Protein AF-0000000079542415 (afdb_homodimer)

Radius of gyration: 28.47 Å; Cα contacts (8 Å, |Δi|>4): 1345; chains: 2; bounding box: 69×84×65 Å

pLDDT: mean 94.45, std 8.14, range [45.94, 98.88]

Foldseek 3Di:
DVVVVVVVVVVVVVVVVVVVVVVCVPVVVCVVCVCVVLVLLLVCLVQQQQVQQVVVPHWAALVSSCVVRVHDSVVSVVSVVVCCVVVQWPWDADPNGTTTHHDPNVVLSYLDDLQHQVLLSCLCSDPLLVQLVVCLVQQPDPPRFASSCVRPVDAQVVVCLVPVVSLLSVLSNVLNVLSVCLVQVCVVCVVLPPPWQEEEEAQCFLCNNQLVVCVVPVNYQYEYEEAPSRLVPRDDDPSYHYDHDDLLVATAATQEYEYAPPLLQDALVSLLSSLLRRVVRHDQPSYKYKYKAAAAPPVPDDDDPVLNVVQVVVQVSSRSRHGHGGHYHPVSVVVSLVSSPFDDWDWADTNHSIIIIITHD/DVVVVVVVVVVVVVVVVVVVVVVCVPVVVCVVCVCVVLVLLLVCLVQQQQVQQVVVPHWDALVSSCVVRVHDSVVSVVSVVVCCVVVQWPWDADPNGTTTHHDPNVVLSYPDDLQHQVLLSCLCSDPLLVQLVVCLVQQPDPPRFASSCVRPVDAQVVVCLVPVVSLLSVLSNVLNVLSVCLVQVCVVCVVLPPPWQEEEEAQCFLCNNQLVVCVVPVNYQYEYEEAPSRLVPRDDDPSYHYDHDDLLVATAATQEYEYAPPLLQDALVSLLSSLLRRVVRHDQPSYKYKYKAAAAPPVPDDDDPVLNVVQVVVQVSSRSRHGHGGHYHPVSVVVSLVSSPFDDWDWADTNHSIIIIITHD

Sequence (722 aa):
MGEIEREGVLSREREVEEEEEAEASVEIWKYIFGFVEMAVVKCAIELGIAEAIEKHGRAMTVSEISSALGCDPALLKRIMRFLAHRKIFKAVTVGGSNGYSQTPLSRRLMREGPQSMAAFLLLESSPVMLAPWHSLSARVLANGHPSFQNTHGEDVWRYAAANLGHSNLINEAMACDAKLVMPVIIESCNEEFRGLQSVVDVGGGNGTAMRILHQALPSIRAINFDLPHVISQAPHSDGLEHVAGDMFQSVPKADAAFLMWVLHDWSDEECIEILKKCREAISKENGWVMIVEAVIGEEGEGKQKVLEDVGLMLDMVMMAHTNFGKERTLKEWEYVIKMAGFSSFTVKHIHAVQSVILAFYMGEIEREGVLSREREVEEEEEAEASVEIWKYIFGFVEMAVVKCAIELGIAEAIEKHGRAMTVSEISSALGCDPALLKRIMRFLAHRKIFKAVTVGGSNGYSQTPLSRRLMREGPQSMAAFLLLESSPVMLAPWHSLSARVLANGHPSFQNTHGEDVWRYAAANLGHSNLINEAMACDAKLVMPVIIESCNEEFRGLQSVVDVGGGNGTAMRILHQALPSIRAINFDLPHVISQAPHSDGLEHVAGDMFQSVPKADAAFLMWVLHDWSDEECIEILKKCREAISKENGWVMIVEAVIGEEGEGKQKVLEDVGLMLDMVMMAHTNFGKERTLKEWEYVIKMAGFSSFTVKHIHAVQSVILAFY

InterPro domains:
  IPR001077 O-methyltransferase, C-terminal domain [PF00891] (133-343)
  IPR012967 Caffeic acid 3-O-methyltransferase-like, dimerisation domain [PF08100] (29-111)
  IPR016461 O-methyltransferase-like [PIRSF005739] (17-361)
  IPR016461 O-methyltransferase-like [PS51683] (29-361)
  IPR016461 O-methyltransferase-like [PTHR11746] (38-343)
  IPR029063 S-adenosyl-L-methionine-dependent methyltransferase superfamily [G3DSA:3.40.50.150] (111-360)
  IPR029063 S-adenosyl-L-methionine-dependent methyltransferase superfamily [SSF53335] (114-358)
  IPR036388 Winged helix-like DNA-binding domain superfamily [G3DSA:1.10.10.10] (10-109)
  IPR036390 Winged helix DNA-binding domain superfamily [SSF46785] (18-113)

Secondary structure (DSSP, 8-state):
-HHHHHHHHHHHHHHHHHHHHHHHHHHHHHHHTTTHHHHHHHHHHHHTHHHHHHHH-S-EEHHHHHHHHTB-HHHHHHHHHHHHHTTSSEEEEETTEEEEE--HHHHTTSSSSTT--HHHHHHHTSHHHHGGGGGHHHHHBTT---HHHHHHSS-HHHHHHH-HHHHHHHHHHHHHHHHHHHHHHHHHTHHHHTT--EEEEET-TTSHHHHHHHHH-TTSEEEEEE-HHHHTTSPP-TTEEEEE--TTT----BSEEEEES-GGGS-HHHHHHHHHHHHHHB-TTT-EEEEEE-EE--SSSSS-HHHHHHHHHHHHHHHHHSSS---EEHHHHHHHHHHTT-SEEEEEE-SSS-EEEEEE-/-HHHHHHHHHHHHHHHHHHHHHHHHHHHHHHHTTTHHHHHHHHHHHHTHHHHHHHH-S-EEHHHHHHHHTB-HHHHHHHHHHHHHTTSSEEEEETTEEEEE--HHHHTTSSSSTT--HHHHHHHTSHHHHGGGGGHHHHHBTT---HHHHHHSS-HHHHHHH-HHHHHHHHHHHHHHHHHHHHHHHHHTHHHHTT--EEEEET-TTSHHHHHHHHH-TTSEEEEEE-HHHHTTSPP-TTEEEEE--TTT----BSEEEEES-GGGS-HHHHHHHHHHHHHHB-TTT-EEEEEE-EE--SSSSS-HHHHHHHHHHHHHHHHHSSS---EEHHHHHHHHHHTT-SEEEEEE-SSS-EEEEEE-

Structure (mmCIF, N/CA/C/O backbone):
data_AF-0000000079542415-model_v1
#
loop_
_entity.id
_entity.type
_entity.pdbx_description
1 polymer 'Flavonol 3-O-methyltransferase'
#
loop_
_atom_site.group_PDB
_atom_site.id
_atom_site.type_symbol
_atom_site.label_atom_id
_atom_site.label_alt_id
_atom_site.label_comp_id
_atom_site.label_asym_id
_atom_site.label_entity_id
_atom_site.label_seq_id
_atom_site.pdbx_PDB_ins_code
_atom_site.Cartn_x
_atom_site.Cartn_y
_atom_site.Cartn_z
_atom_site.occupancy
_atom_site.B_iso_or_equiv
_atom_site.auth_seq_id
_atom_site.auth_comp_id
_atom_site.auth_asym_id
_atom_site.auth_atom_id
_atom_site.pdbx_PDB_model_num
ATOM 1 N N . MET A 1 1 ? -39.875 -0.363 -34.312 1 53.94 1 MET A N 1
ATOM 2 C CA . MET A 1 1 ? -39.062 0.77 -33.844 1 53.94 1 MET A CA 1
ATOM 3 C C . MET A 1 1 ? -38.688 0.611 -32.375 1 53.94 1 MET A C 1
ATOM 5 O O . MET A 1 1 ? -37.562 0.815 -31.984 1 53.94 1 MET A O 1
ATOM 9 N N . GLY A 1 2 ? -39.469 0.011 -31.5 1 66.38 2 GLY A N 1
ATOM 10 C CA . GLY A 1 2 ? -39.344 -0.21 -30.078 1 66.38 2 GLY A CA 1
ATOM 11 C C . GLY A 1 2 ? -38.375 -1.338 -29.734 1 66.38 2 GLY A C 1
ATOM 12 O O . GLY A 1 2 ? -37.594 -1.222 -28.797 1 66.38 2 GLY A O 1
ATOM 13 N N . GLU A 1 3 ? -38.375 -2.377 -30.516 1 70.31 3 GLU A N 1
ATOM 14 C CA . GLU A 1 3 ? -37.562 -3.559 -30.25 1 70.31 3 GLU A CA 1
ATOM 15 C C . GLU A 1 3 ? -36.094 -3.299 -30.578 1 70.31 3 GLU A C 1
ATOM 17 O O . GLU A 1 3 ? -35.188 -3.764 -29.859 1 70.31 3 GLU A O 1
ATOM 22 N N . ILE A 1 4 ? -35.875 -2.65 -31.656 1 67.81 4 ILE A N 1
ATOM 23 C CA . ILE A 1 4 ? -34.5 -2.352 -32.094 1 67.81 4 ILE A CA 1
ATOM 24 C C . ILE A 1 4 ? -33.812 -1.437 -31.094 1 67.81 4 ILE A C 1
ATOM 26 O O . ILE A 1 4 ? -32.656 -1.619 -30.781 1 67.81 4 ILE A O 1
ATOM 30 N N . GLU A 1 5 ? -34.531 -0.422 -30.531 1 66.75 5 GLU A N 1
ATOM 31 C CA . GLU A 1 5 ? -33.969 0.473 -29.516 1 66.75 5 GLU A CA 1
ATOM 32 C C . GLU A 1 5 ? -33.656 -0.281 -28.234 1 66.75 5 GLU A C 1
ATOM 34 O O . GLU A 1 5 ? -32.656 -0.021 -27.578 1 66.75 5 GLU A O 1
ATOM 39 N N . ARG A 1 6 ? -34.531 -1.251 -27.984 1 72.19 6 ARG A N 1
ATOM 40 C CA . ARG A 1 6 ? -34.344 -2.074 -26.797 1 72.19 6 ARG A CA 1
ATOM 41 C C . ARG A 1 6 ? -33.125 -2.977 -26.953 1 72.19 6 ARG A C 1
ATOM 43 O O . ARG A 1 6 ? -32.375 -3.166 -26 1 72.19 6 ARG A O 1
ATOM 50 N N . GLU A 1 7 ? -32.906 -3.572 -28.047 1 71.94 7 GLU A N 1
ATOM 51 C CA . GLU A 1 7 ? -31.75 -4.41 -28.328 1 71.94 7 GLU A CA 1
ATOM 52 C C . GLU A 1 7 ? -30.469 -3.598 -28.297 1 71.94 7 GLU A C 1
ATOM 54 O O . GLU A 1 7 ? -29.438 -4.078 -27.812 1 71.94 7 GLU A O 1
ATOM 59 N N . GLY A 1 8 ? -30.422 -2.457 -28.719 1 70.75 8 GLY A N 1
ATOM 60 C CA . GLY A 1 8 ? -29.281 -1.559 -28.672 1 70.75 8 GLY A CA 1
ATOM 61 C C . GLY A 1 8 ? -28.875 -1.182 -27.25 1 70.75 8 GLY A C 1
ATOM 62 O O . GLY A 1 8 ? -27.688 -1.154 -26.922 1 70.75 8 GLY A O 1
ATOM 63 N N . VAL A 1 9 ? -29.906 -0.913 -26.453 1 71.25 9 VAL A N 1
ATOM 64 C CA . VAL A 1 9 ? -29.672 -0.538 -25.062 1 71.25 9 VAL A CA 1
ATOM 65 C C . VAL A 1 9 ? -29.094 -1.728 -24.312 1 71.25 9 VAL A C 1
ATOM 67 O O . VAL A 1 9 ? -28.141 -1.576 -23.547 1 71.25 9 VAL A O 1
ATOM 70 N N . LEU A 1 10 ? -29.594 -2.912 -24.469 1 77.19 10 LEU A N 1
ATOM 71 C CA . LEU A 1 10 ? -29.125 -4.121 -23.812 1 77.19 10 LEU A CA 1
ATOM 72 C C . LEU A 1 10 ? -27.703 -4.461 -24.25 1 77.19 10 LEU A C 1
ATOM 74 O O . LEU A 1 10 ? -26.875 -4.898 -23.453 1 77.19 10 LEU A O 1
ATOM 78 N N . SER A 1 11 ? -27.516 -4.246 -25.453 1 79.69 11 SER A N 1
ATOM 79 C CA . SER A 1 11 ? -26.172 -4.512 -25.984 1 79.69 11 SER A CA 1
ATOM 80 C C . SER A 1 11 ? -25.156 -3.545 -25.406 1 79.69 11 SER A C 1
ATOM 82 O O . SER A 1 11 ? -24.047 -3.949 -25.047 1 79.69 11 SER A O 1
ATOM 84 N N . ARG A 1 12 ? -25.5 -2.32 -25.266 1 78.19 12 ARG A N 1
ATOM 85 C CA . ARG A 1 12 ? -24.594 -1.329 -24.688 1 78.19 12 ARG A CA 1
ATOM 86 C C . ARG A 1 12 ? -24.344 -1.601 -23.203 1 78.19 12 ARG A C 1
ATOM 88 O O . ARG A 1 12 ? -23.219 -1.431 -22.719 1 78.19 12 ARG A O 1
ATOM 95 N N . GLU A 1 13 ? -25.344 -1.966 -22.516 1 79.75 13 GLU A N 1
ATOM 96 C CA . GLU A 1 13 ? -25.219 -2.297 -21.109 1 79.75 13 GLU A CA 1
ATOM 97 C C . GLU A 1 13 ? -24.281 -3.49 -20.906 1 79.75 13 GLU A C 1
ATOM 99 O O . GLU A 1 13 ? -23.484 -3.504 -19.969 1 79.75 13 GLU A O 1
ATOM 104 N N . ARG A 1 14 ? -24.375 -4.402 -21.766 1 81.44 14 ARG A N 1
ATOM 105 C CA . ARG A 1 14 ? -23.516 -5.586 -21.688 1 81.44 14 ARG A CA 1
ATOM 106 C C . ARG A 1 14 ? -22.062 -5.23 -21.969 1 81.44 14 ARG A C 1
ATOM 108 O O . ARG A 1 14 ? -21.156 -5.762 -21.328 1 81.44 14 ARG A O 1
ATOM 115 N N . GLU A 1 15 ? -21.953 -4.434 -22.812 1 85.12 15 GLU A N 1
ATOM 116 C CA . GLU A 1 15 ? -20.609 -3.992 -23.141 1 85.12 15 GLU A CA 1
ATOM 117 C C . GLU A 1 15 ? -19.969 -3.238 -21.984 1 85.12 15 GLU A C 1
ATOM 119 O O . GLU A 1 15 ? -18.781 -3.432 -21.688 1 85.12 15 GLU A O 1
ATOM 124 N N . VAL A 1 16 ? -20.734 -2.395 -21.406 1 85 16 VAL A N 1
ATOM 125 C CA . VAL A 1 16 ? -20.234 -1.627 -20.266 1 85 16 VAL A CA 1
ATOM 126 C C . VAL A 1 16 ? -19.891 -2.57 -19.125 1 85 16 VAL A C 1
ATOM 128 O O . VAL A 1 16 ? -18.844 -2.414 -18.469 1 85 16 VAL A O 1
ATOM 131 N N . GLU A 1 17 ? -20.703 -3.529 -18.984 1 83.94 17 GLU A N 1
ATOM 132 C CA . GLU A 1 17 ? -20.453 -4.504 -17.922 1 83.94 17 GLU A CA 1
ATOM 133 C C . GLU A 1 17 ? -19.188 -5.297 -18.188 1 83.94 17 GLU A C 1
ATOM 135 O O . GLU A 1 17 ? -18.422 -5.574 -17.266 1 83.94 17 GLU A O 1
ATOM 140 N N . GLU A 1 18 ? -19.062 -5.656 -19.375 1 87.31 18 GLU A N 1
ATOM 141 C CA . GLU A 1 18 ? -17.859 -6.414 -19.75 1 87.31 18 GLU A CA 1
ATOM 142 C C . GLU A 1 18 ? -16.594 -5.578 -19.562 1 87.31 18 GLU A C 1
ATOM 144 O O . GLU A 1 18 ? -15.57 -6.094 -19.125 1 87.31 18 GLU A O 1
ATOM 149 N N . GLU A 1 19 ? -16.75 -4.395 -19.875 1 89.31 19 GLU A N 1
ATOM 150 C CA . GLU A 1 19 ? -15.609 -3.492 -19.688 1 89.31 19 GLU A CA 1
ATOM 151 C C . GLU A 1 19 ? -15.281 -3.301 -18.219 1 89.31 19 GLU A C 1
ATOM 153 O O . GLU A 1 19 ? -14.109 -3.287 -17.828 1 89.31 19 GLU A O 1
ATOM 158 N N . GLU A 1 20 ? -16.25 -3.178 -17.422 1 90.44 20 GLU A N 1
ATOM 159 C CA . GLU A 1 20 ? -16.047 -3.01 -15.977 1 90.44 20 GLU A CA 1
ATOM 160 C C . GLU A 1 20 ? -15.438 -4.262 -15.359 1 90.44 20 GLU A C 1
ATOM 162 O O . GLU A 1 20 ? -14.609 -4.164 -14.453 1 90.44 20 GLU A O 1
ATOM 167 N N . GLU A 1 21 ? -15.906 -5.312 -15.906 1 91.88 21 GLU A N 1
ATOM 168 C CA . GLU A 1 21 ? -15.352 -6.578 -15.43 1 91.88 21 GLU A CA 1
ATOM 169 C C . GLU A 1 21 ? -13.875 -6.699 -15.797 1 91.88 21 GLU A C 1
ATOM 171 O O . GLU A 1 21 ? -13.062 -7.141 -14.977 1 91.88 21 GLU A O 1
ATOM 176 N N . ALA A 1 22 ? -13.578 -6.363 -16.969 1 89.5 22 ALA A N 1
ATOM 177 C CA . ALA A 1 22 ? -12.195 -6.406 -17.438 1 89.5 22 ALA A CA 1
ATOM 178 C C . ALA A 1 22 ? -11.312 -5.465 -16.625 1 89.5 22 ALA A C 1
ATOM 180 O O . ALA A 1 22 ? -10.195 -5.82 -16.234 1 89.5 22 ALA A O 1
ATOM 181 N N . GLU A 1 23 ? -11.836 -4.336 -16.344 1 91.81 23 GLU A N 1
ATOM 182 C CA . GLU A 1 23 ? -11.094 -3.363 -15.539 1 91.81 23 GLU A CA 1
ATOM 183 C C . GLU A 1 23 ? -10.891 -3.863 -14.109 1 91.81 23 GLU A C 1
ATOM 185 O O . GLU A 1 23 ? -9.805 -3.709 -13.547 1 91.81 23 GLU A O 1
ATOM 190 N N . ALA A 1 24 ? -11.906 -4.457 -13.562 1 94.44 24 ALA A N 1
ATOM 191 C CA . ALA A 1 24 ? -11.852 -4.953 -12.188 1 94.44 24 ALA A CA 1
ATOM 192 C C . ALA A 1 24 ? -10.828 -6.074 -12.055 1 94.44 24 ALA A C 1
ATOM 194 O O . ALA A 1 24 ? -10.164 -6.199 -11.023 1 94.44 24 ALA A O 1
ATOM 195 N N . SER A 1 25 ? -10.672 -6.852 -13.156 1 91.62 25 SER A N 1
ATOM 196 C CA . SER A 1 25 ? -9.773 -8 -13.125 1 91.62 25 SER A CA 1
ATOM 197 C C . SER A 1 25 ? -8.32 -7.559 -13.031 1 91.62 25 SER A C 1
ATOM 199 O O . SER A 1 25 ? -7.465 -8.312 -12.562 1 91.62 25 SER A O 1
ATOM 201 N N . VAL A 1 26 ? -8.086 -6.367 -13.406 1 91.38 26 VAL A N 1
ATOM 202 C CA . VAL A 1 26 ? -6.727 -5.828 -13.367 1 91.38 26 VAL A CA 1
ATOM 203 C C . VAL A 1 26 ? -6.555 -4.953 -12.125 1 91.38 26 VAL A C 1
ATOM 205 O O . VAL A 1 26 ? -5.555 -5.066 -11.414 1 91.38 26 VAL A O 1
ATOM 208 N N . GLU A 1 27 ? -7.523 -4.152 -11.875 1 94.31 27 GLU A N 1
ATOM 209 C CA . GLU A 1 27 ? -7.457 -3.15 -10.82 1 94.31 27 GLU A CA 1
ATOM 210 C C . GLU A 1 27 ? -7.312 -3.805 -9.445 1 94.31 27 GLU A C 1
ATOM 212 O O . GLU A 1 27 ? -6.672 -3.25 -8.555 1 94.31 27 GLU A O 1
ATOM 217 N N . ILE A 1 28 ? -7.832 -5.023 -9.273 1 96.69 28 ILE A N 1
ATOM 218 C CA . ILE A 1 28 ? -7.852 -5.711 -7.984 1 96.69 28 ILE A CA 1
ATOM 219 C C . ILE A 1 28 ? -6.418 -5.93 -7.496 1 96.69 28 ILE A C 1
ATOM 221 O O . ILE A 1 28 ? -6.16 -5.93 -6.293 1 96.69 28 ILE A O 1
ATOM 225 N N . TRP A 1 29 ? -5.453 -6.039 -8.398 1 96.19 29 TRP A N 1
ATOM 226 C CA . TRP A 1 29 ? -4.07 -6.359 -8.055 1 96.19 29 TRP A CA 1
ATOM 227 C C . TRP A 1 29 ? -3.406 -5.191 -7.332 1 96.19 29 TRP A C 1
ATOM 229 O O . TRP A 1 29 ? -2.514 -5.391 -6.504 1 96.19 29 TRP A O 1
ATOM 239 N N . LYS A 1 30 ? -3.875 -3.986 -7.605 1 94.69 30 LYS A N 1
ATOM 240 C CA . LYS A 1 30 ? -3.352 -2.805 -6.926 1 94.69 30 LYS A CA 1
ATOM 241 C C . LYS A 1 30 ? -3.643 -2.859 -5.43 1 94.69 30 LYS A C 1
ATOM 243 O O . LYS A 1 30 ? -2.838 -2.398 -4.617 1 94.69 30 LYS A O 1
ATOM 248 N N . TYR A 1 31 ? -4.758 -3.467 -5.082 1 97.19 31 TYR A N 1
ATOM 249 C CA . TYR A 1 31 ? -5.137 -3.58 -3.68 1 97.19 31 TYR A CA 1
ATOM 250 C C . TYR A 1 31 ? -4.473 -4.789 -3.031 1 97.19 31 TYR A C 1
ATOM 252 O O . TYR A 1 31 ? -4.055 -4.73 -1.873 1 97.19 31 TYR A O 1
ATOM 260 N N . ILE A 1 32 ? -4.312 -5.848 -3.803 1 97.81 32 ILE A N 1
ATOM 261 C CA . ILE A 1 32 ? -3.695 -7.066 -3.289 1 97.81 32 ILE A CA 1
ATOM 262 C C . ILE A 1 32 ? -2.225 -6.805 -2.973 1 97.81 32 ILE A C 1
ATOM 264 O O . ILE A 1 32 ? -1.732 -7.191 -1.91 1 97.81 32 ILE A O 1
ATOM 268 N N . PHE A 1 33 ? -1.583 -6.105 -3.893 1 96.94 33 PHE A N 1
ATOM 269 C CA . PHE A 1 33 ? -0.162 -5.82 -3.732 1 96.94 33 PHE A CA 1
ATOM 270 C C . PHE A 1 33 ? 0.054 -4.375 -3.291 1 96.94 33 PHE A C 1
ATOM 272 O O . PHE A 1 33 ? 1.09 -3.777 -3.59 1 96.94 33 PHE A O 1
ATOM 279 N N . GLY A 1 34 ? -0.908 -3.816 -2.557 1 94.38 34 GLY A N 1
ATOM 280 C CA . GLY A 1 34 ? -0.949 -2.404 -2.213 1 94.38 34 GLY A CA 1
ATOM 281 C C . GLY A 1 34 ? 0.247 -1.954 -1.396 1 94.38 34 GLY A C 1
ATOM 282 O O . GLY A 1 34 ? 0.615 -0.777 -1.42 1 94.38 34 GLY A O 1
ATOM 283 N N . PHE A 1 35 ? 0.959 -2.896 -0.722 1 96.69 35 PHE A N 1
ATOM 284 C CA . PHE A 1 35 ? 2.07 -2.541 0.153 1 96.69 35 PHE A CA 1
ATOM 285 C C . PHE A 1 35 ? 3.383 -2.51 -0.623 1 96.69 35 PHE A C 1
ATOM 287 O O . PHE A 1 35 ? 4.367 -1.928 -0.165 1 96.69 35 PHE A O 1
ATOM 294 N N . VAL A 1 36 ? 3.453 -3.021 -1.812 1 98.19 36 VAL A N 1
ATOM 295 C CA . VAL A 1 36 ? 4.695 -3.291 -2.529 1 98.19 36 VAL A CA 1
ATOM 296 C C . VAL A 1 36 ? 5.402 -1.978 -2.848 1 98.19 36 VAL A C 1
ATOM 298 O O . VAL A 1 36 ? 6.586 -1.81 -2.537 1 98.19 36 VAL A O 1
ATOM 301 N N . GLU A 1 37 ? 4.691 -1.021 -3.373 1 97.56 37 GLU A N 1
ATOM 302 C CA . GLU A 1 37 ? 5.305 0.234 -3.799 1 97.56 37 GLU A CA 1
ATOM 303 C C . GLU A 1 37 ? 5.93 0.972 -2.619 1 97.56 37 GLU A C 1
ATOM 305 O O . GLU A 1 37 ? 7.074 1.426 -2.699 1 97.56 37 GLU A O 1
ATOM 310 N N . MET A 1 38 ? 5.18 1.041 -1.544 1 98.12 38 MET A N 1
ATOM 311 C CA . MET A 1 38 ? 5.676 1.711 -0.347 1 98.12 38 MET A CA 1
ATOM 312 C C . MET A 1 38 ? 6.934 1.022 0.179 1 98.12 38 MET A C 1
ATOM 314 O O . MET A 1 38 ? 7.906 1.688 0.542 1 98.12 38 MET A O 1
ATOM 318 N N . ALA A 1 39 ? 6.91 -0.306 0.206 1 98.56 39 ALA A N 1
ATOM 319 C CA . ALA A 1 39 ? 8.023 -1.079 0.758 1 98.56 39 ALA A CA 1
ATOM 320 C C . ALA A 1 39 ? 9.273 -0.916 -0.092 1 98.56 39 ALA A C 1
ATOM 322 O O . ALA A 1 39 ? 10.383 -0.803 0.44 1 98.56 39 ALA A O 1
ATOM 323 N N . VAL A 1 40 ? 9.117 -0.913 -1.406 1 98.75 40 VAL A N 1
ATOM 324 C CA . VAL A 1 40 ? 10.281 -0.808 -2.291 1 98.75 40 VAL A CA 1
ATOM 325 C C . VAL A 1 40 ? 10.844 0.608 -2.23 1 98.75 40 VAL A C 1
ATOM 327 O O . VAL A 1 40 ? 12.062 0.796 -2.266 1 98.75 40 VAL A O 1
ATOM 330 N N . VAL A 1 41 ? 10 1.606 -2.152 1 98.75 41 VAL A N 1
ATOM 331 C CA . VAL A 1 41 ? 10.453 2.986 -2.014 1 98.75 41 VAL A CA 1
ATOM 332 C C . VAL A 1 41 ? 11.164 3.164 -0.674 1 98.75 41 VAL A C 1
ATOM 334 O O . VAL A 1 41 ? 12.203 3.824 -0.599 1 98.75 41 VAL A O 1
ATOM 337 N N . LYS A 1 42 ? 10.602 2.57 0.367 1 98.75 42 LYS A N 1
ATOM 338 C CA . LYS A 1 42 ? 11.289 2.562 1.655 1 98.75 42 LYS A CA 1
ATOM 339 C C . LYS A 1 42 ? 12.688 1.96 1.529 1 98.75 42 LYS A C 1
ATOM 341 O O . LYS A 1 42 ? 13.648 2.5 2.07 1 98.75 42 LYS A O 1
ATOM 346 N N . CYS A 1 43 ? 12.766 0.888 0.831 1 98.69 43 CYS A N 1
ATOM 347 C CA . CYS A 1 43 ? 14.047 0.226 0.588 1 98.69 43 CYS A CA 1
ATOM 348 C C . CYS A 1 43 ? 15.023 1.165 -0.11 1 98.69 43 CYS A C 1
ATOM 350 O O . CYS A 1 43 ? 16.188 1.245 0.269 1 98.69 43 CYS A O 1
ATOM 352 N N . ALA A 1 44 ? 14.562 1.892 -1.104 1 98.81 44 ALA A N 1
ATOM 353 C CA . ALA A 1 44 ? 15.391 2.836 -1.842 1 98.81 44 ALA A CA 1
ATOM 354 C C . ALA A 1 44 ? 15.922 3.934 -0.923 1 98.81 44 ALA A C 1
ATOM 356 O O . ALA A 1 44 ? 17.078 4.336 -1.028 1 98.81 44 ALA A O 1
ATOM 357 N N . ILE A 1 45 ? 15.102 4.418 -0.035 1 98.81 45 ILE A N 1
ATOM 358 C CA . ILE A 1 45 ? 15.492 5.445 0.923 1 98.81 45 ILE A CA 1
ATOM 359 C C . ILE A 1 45 ? 16.531 4.887 1.884 1 98.81 45 ILE A C 1
ATOM 361 O O . ILE A 1 45 ? 17.578 5.508 2.105 1 98.81 45 ILE A O 1
ATOM 365 N N . GLU A 1 46 ? 16.281 3.715 2.416 1 98.56 46 GLU A N 1
ATOM 366 C CA . GLU A 1 46 ? 17.156 3.107 3.412 1 98.56 46 GLU A CA 1
ATOM 367 C C . GLU A 1 46 ? 18.531 2.809 2.822 1 98.56 46 GLU A C 1
ATOM 369 O O . GLU A 1 46 ? 19.547 2.943 3.508 1 98.56 46 GLU A O 1
ATOM 374 N N . LEU A 1 47 ? 18.578 2.445 1.569 1 98.44 47 LEU A N 1
ATOM 375 C CA . LEU A 1 47 ? 19.844 2.145 0.91 1 98.44 47 LEU A CA 1
ATOM 376 C C . LEU A 1 47 ? 20.578 3.428 0.533 1 98.44 47 LEU A C 1
ATOM 378 O O . LEU A 1 47 ? 21.797 3.414 0.336 1 98.44 47 LEU A O 1
ATOM 382 N N . GLY A 1 48 ? 19.828 4.512 0.335 1 98.62 48 GLY A N 1
ATOM 383 C CA . GLY A 1 48 ? 20.422 5.766 -0.102 1 98.62 48 GLY A CA 1
ATOM 384 C C . GLY A 1 48 ? 20.703 5.809 -1.593 1 98.62 48 GLY A C 1
ATOM 385 O O . GLY A 1 48 ? 21.719 6.363 -2.025 1 98.62 48 GLY A O 1
ATOM 386 N N . ILE A 1 49 ? 19.797 5.23 -2.404 1 98.75 49 ILE A N 1
ATOM 387 C CA . ILE A 1 49 ? 20.016 5.129 -3.842 1 98.75 49 ILE A CA 1
ATOM 388 C C . ILE A 1 49 ? 20.031 6.527 -4.461 1 98.75 49 ILE A C 1
ATOM 390 O O . ILE A 1 49 ? 20.938 6.863 -5.227 1 98.75 49 ILE A O 1
ATOM 394 N N . ALA A 1 50 ? 19.047 7.336 -4.148 1 98.62 50 ALA A N 1
ATOM 395 C CA . ALA A 1 50 ? 18.953 8.688 -4.703 1 98.62 50 ALA A CA 1
ATOM 396 C C . ALA A 1 50 ? 20.172 9.523 -4.309 1 98.62 50 ALA A C 1
ATOM 398 O O . ALA A 1 50 ? 20.703 10.273 -5.125 1 98.62 50 ALA A O 1
ATOM 399 N N . GLU A 1 51 ? 20.625 9.383 -3.072 1 98.5 51 GLU A N 1
ATOM 400 C CA . GLU A 1 51 ? 21.797 10.109 -2.605 1 98.5 51 GLU A CA 1
ATOM 401 C C . GLU A 1 51 ? 23.047 9.711 -3.395 1 98.5 51 GLU A C 1
ATOM 403 O O . GLU A 1 51 ? 23.844 10.562 -3.758 1 98.5 51 GLU A O 1
ATOM 408 N N . ALA A 1 52 ? 23.203 8.422 -3.594 1 98.44 52 ALA A N 1
ATOM 409 C CA . ALA A 1 52 ? 24.359 7.926 -4.336 1 98.44 52 ALA A CA 1
ATOM 410 C C . ALA A 1 52 ? 24.406 8.523 -5.742 1 98.44 52 ALA A C 1
ATOM 412 O O . ALA A 1 52 ? 25.453 8.984 -6.191 1 98.44 52 ALA A O 1
ATOM 413 N N . ILE A 1 53 ? 23.266 8.516 -6.391 1 98.06 53 ILE A N 1
ATOM 414 C CA . ILE A 1 53 ? 23.188 9.039 -7.75 1 98.06 53 ILE A CA 1
ATOM 415 C C . ILE A 1 53 ? 23.438 10.547 -7.734 1 98.06 53 ILE A C 1
ATOM 417 O O . ILE A 1 53 ? 24.156 11.078 -8.578 1 98.06 53 ILE A O 1
ATOM 421 N N . GLU A 1 54 ? 22.844 11.242 -6.766 1 96.94 54 GLU A N 1
ATOM 422 C CA . GLU A 1 54 ? 23.031 12.688 -6.641 1 96.94 54 GLU A CA 1
ATOM 423 C C . GLU A 1 54 ? 24.5 13.039 -6.43 1 96.94 54 GLU A C 1
ATOM 425 O O . GLU A 1 54 ? 25.016 13.961 -7.066 1 96.94 54 GLU A O 1
ATOM 430 N N . LYS A 1 55 ? 25.141 12.367 -5.59 1 96.81 55 LYS A N 1
ATOM 431 C CA . LYS A 1 55 ? 26.531 12.609 -5.258 1 96.81 55 LYS A CA 1
ATOM 432 C C . LYS A 1 55 ? 27.438 12.336 -6.453 1 96.81 55 LYS A C 1
ATOM 434 O O . LYS A 1 55 ? 28.438 13.031 -6.652 1 96.81 55 LYS A O 1
ATOM 439 N N . HIS A 1 56 ? 27.109 11.352 -7.156 1 95.88 56 HIS A N 1
ATOM 440 C CA . HIS A 1 56 ? 27.906 11 -8.336 1 95.88 56 HIS A CA 1
ATOM 441 C C . HIS A 1 56 ? 27.812 12.086 -9.406 1 95.88 56 HIS A C 1
ATOM 443 O O . HIS A 1 56 ? 28.734 12.281 -10.188 1 95.88 56 HIS A O 1
ATOM 449 N N . GLY A 1 57 ? 26.625 12.758 -9.555 1 94.38 57 GLY A N 1
ATOM 450 C CA . GLY A 1 57 ? 26.484 13.922 -10.422 1 94.38 57 GLY A CA 1
ATOM 451 C C . GLY A 1 57 ? 26.047 13.555 -11.828 1 94.38 57 GLY A C 1
ATOM 452 O O . GLY A 1 57 ? 25.797 14.438 -12.648 1 94.38 57 GLY A O 1
ATOM 453 N N . ARG A 1 58 ? 26.109 12.344 -12.148 1 94.69 58 ARG A N 1
ATOM 454 C CA . ARG A 1 58 ? 25.625 11.844 -13.43 1 94.69 58 ARG A CA 1
ATOM 455 C C . ARG A 1 58 ? 24.906 10.516 -13.258 1 94.69 58 ARG A C 1
ATOM 457 O O . ARG A 1 58 ? 24.906 9.93 -12.172 1 94.69 58 ARG A O 1
ATOM 464 N N . ALA A 1 59 ? 24.266 10.062 -14.32 1 97.12 59 ALA A N 1
ATOM 465 C CA . ALA A 1 59 ? 23.562 8.781 -14.305 1 97.12 59 ALA A CA 1
ATOM 466 C C . ALA A 1 59 ? 24.516 7.648 -13.906 1 97.12 59 ALA A C 1
ATOM 468 O O . ALA A 1 59 ? 25.688 7.656 -14.273 1 97.12 59 ALA A O 1
ATOM 469 N N . MET A 1 60 ? 24.031 6.703 -13.125 1 97.56 60 MET A N 1
ATOM 470 C CA . MET A 1 60 ? 24.828 5.57 -12.656 1 97.56 60 MET A CA 1
ATOM 471 C C . MET A 1 60 ? 24.25 4.254 -13.172 1 97.56 60 MET A C 1
ATOM 473 O O . MET A 1 60 ? 23.031 4.078 -13.227 1 97.56 60 MET A O 1
ATOM 477 N N . THR A 1 61 ? 25.125 3.369 -13.523 1 97.56 61 THR A N 1
ATOM 478 C CA . THR A 1 61 ? 24.719 2.008 -13.852 1 97.56 61 THR A CA 1
ATOM 479 C C . THR A 1 61 ? 24.391 1.217 -12.586 1 97.56 61 THR A C 1
ATOM 481 O O . THR A 1 61 ? 24.719 1.648 -11.484 1 97.56 61 THR A O 1
ATOM 484 N N . VAL A 1 62 ? 23.766 0.057 -12.75 1 97.12 62 VAL A N 1
ATOM 485 C CA . VAL A 1 62 ? 23.469 -0.828 -11.633 1 97.12 62 VAL A CA 1
ATOM 486 C C . VAL A 1 62 ? 24.766 -1.223 -10.93 1 97.12 62 VAL A C 1
ATOM 488 O O . VAL A 1 62 ? 24.844 -1.245 -9.703 1 97.12 62 VAL A O 1
ATOM 491 N N . SER A 1 63 ? 25.766 -1.516 -11.758 1 97.06 63 SER A N 1
ATOM 492 C CA . SER A 1 63 ? 27.062 -1.915 -11.211 1 97.06 63 SER A CA 1
ATOM 493 C C . SER A 1 63 ? 27.672 -0.806 -10.359 1 97.06 63 SER A C 1
ATOM 495 O O . SER A 1 63 ? 28.234 -1.071 -9.297 1 97.06 63 SER A O 1
ATOM 497 N N . GLU A 1 64 ? 27.562 0.424 -10.789 1 97.5 64 GLU A N 1
ATOM 498 C CA . GLU A 1 64 ? 28.094 1.562 -10.047 1 97.5 64 GLU A CA 1
ATOM 499 C C . GLU A 1 64 ? 27.328 1.779 -8.742 1 97.5 64 GLU A C 1
ATOM 501 O O . GLU A 1 64 ? 27.938 2.012 -7.695 1 97.5 64 GLU A O 1
ATOM 506 N N . ILE A 1 65 ? 26.062 1.693 -8.812 1 98.25 65 ILE A N 1
ATOM 507 C CA . ILE A 1 65 ? 25.25 1.858 -7.613 1 98.25 65 ILE A CA 1
ATOM 508 C C . ILE A 1 65 ? 25.547 0.736 -6.621 1 98.25 65 ILE A C 1
ATOM 510 O O . ILE A 1 65 ? 25.703 0.982 -5.426 1 98.25 65 ILE A O 1
ATOM 514 N N . SER A 1 66 ? 25.609 -0.488 -7.168 1 98.19 66 SER A N 1
ATOM 515 C CA . SER A 1 66 ? 25.922 -1.654 -6.348 1 98.19 66 SER A CA 1
ATOM 516 C C . SER A 1 66 ? 27.25 -1.475 -5.605 1 98.19 66 SER A C 1
ATOM 518 O O . SER A 1 66 ? 27.344 -1.763 -4.41 1 98.19 66 SER A O 1
ATOM 520 N N . SER A 1 67 ? 28.219 -1.028 -6.293 1 98 67 SER A N 1
ATOM 521 C CA . SER A 1 67 ? 29.531 -0.806 -5.703 1 98 67 SER A CA 1
ATOM 522 C C . SER A 1 67 ? 29.484 0.292 -4.645 1 98 67 SER A C 1
ATOM 524 O O . SER A 1 67 ? 30.094 0.159 -3.576 1 98 67 SER A O 1
ATOM 526 N N . ALA A 1 68 ? 28.797 1.341 -4.91 1 98.12 68 ALA A N 1
ATOM 527 C CA . ALA A 1 68 ? 28.734 2.49 -4.012 1 98.12 68 ALA A CA 1
ATOM 528 C C . ALA A 1 68 ? 28 2.133 -2.723 1 98.12 68 ALA A C 1
ATOM 530 O O . ALA A 1 68 ? 28.344 2.635 -1.647 1 98.12 68 ALA A O 1
ATOM 531 N N . LEU A 1 69 ? 27.016 1.209 -2.805 1 98.25 69 LEU A N 1
ATOM 532 C CA . LEU A 1 69 ? 26.125 0.991 -1.671 1 98.25 69 LEU A CA 1
ATOM 533 C C . LEU A 1 69 ? 26.359 -0.384 -1.053 1 98.25 69 LEU A C 1
ATOM 535 O O . LEU A 1 69 ? 25.766 -0.712 -0.022 1 98.25 69 LEU A O 1
ATOM 539 N N . GLY A 1 70 ? 27.188 -1.164 -1.672 1 98.5 70 GLY A N 1
ATOM 540 C CA . GLY A 1 70 ? 27.422 -2.512 -1.182 1 98.5 70 GLY A CA 1
ATOM 541 C C . GLY A 1 70 ? 26.234 -3.432 -1.35 1 98.5 70 GLY A C 1
ATOM 542 O O . GLY A 1 70 ? 25.922 -4.227 -0.458 1 98.5 70 GLY A O 1
ATOM 543 N N . CYS A 1 71 ? 25.531 -3.309 -2.41 1 98.25 71 CYS A N 1
ATOM 544 C CA . CYS A 1 71 ? 24.344 -4.117 -2.676 1 98.25 71 CYS A CA 1
ATOM 545 C C . CYS A 1 71 ? 24.672 -5.285 -3.594 1 98.25 71 CYS A C 1
ATOM 547 O O . CYS A 1 71 ? 25.656 -5.238 -4.34 1 98.25 71 CYS A O 1
ATOM 549 N N . ASP A 1 72 ? 23.906 -6.34 -3.514 1 98.19 72 ASP A N 1
ATOM 550 C CA . ASP A 1 72 ? 23.938 -7.406 -4.516 1 98.19 72 ASP A CA 1
ATOM 551 C C . ASP A 1 72 ? 23.453 -6.898 -5.871 1 98.19 72 ASP A C 1
ATOM 553 O O . ASP A 1 72 ? 22.328 -6.422 -5.988 1 98.19 72 ASP A O 1
ATOM 557 N N . PRO A 1 73 ? 24.297 -6.965 -6.906 1 97.31 73 PRO A N 1
ATOM 558 C CA . PRO A 1 73 ? 23.922 -6.336 -8.172 1 97.31 73 PRO A CA 1
ATOM 559 C C . PRO A 1 73 ? 22.672 -6.961 -8.797 1 97.31 73 PRO A C 1
ATOM 561 O O . PRO A 1 73 ? 21.891 -6.262 -9.438 1 97.31 73 PRO A O 1
ATOM 564 N N . ALA A 1 74 ? 22.5 -8.227 -8.656 1 96.62 74 ALA A N 1
ATOM 565 C CA . ALA A 1 74 ? 21.344 -8.891 -9.25 1 96.62 74 ALA A CA 1
ATOM 566 C C . ALA A 1 74 ? 20.047 -8.43 -8.586 1 96.62 74 ALA A C 1
ATOM 568 O O . ALA A 1 74 ? 19.047 -8.172 -9.266 1 96.62 74 ALA A O 1
ATOM 569 N N . LEU A 1 75 ? 20.047 -8.398 -7.266 1 98.06 75 LEU A N 1
ATOM 570 C CA . LEU A 1 75 ? 18.859 -7.945 -6.531 1 98.06 75 LEU A CA 1
ATOM 571 C C . LEU A 1 75 ? 18.609 -6.461 -6.77 1 98.06 75 LEU A C 1
ATOM 573 O O . LEU A 1 75 ? 17.469 -6.043 -6.957 1 98.06 75 LEU A O 1
ATOM 577 N N . LEU A 1 76 ? 19.703 -5.672 -6.766 1 98.25 76 LEU A N 1
ATOM 578 C CA . LEU A 1 76 ? 19.578 -4.238 -7.012 1 98.25 76 LEU A CA 1
ATOM 579 C C . LEU A 1 76 ? 18.984 -3.973 -8.391 1 98.25 76 LEU A C 1
ATOM 581 O O . LEU A 1 76 ? 18.172 -3.059 -8.555 1 98.25 76 LEU A O 1
ATOM 585 N N . LYS A 1 77 ? 19.391 -4.715 -9.383 1 97.25 77 LYS A N 1
ATOM 586 C CA . LYS A 1 77 ? 18.859 -4.57 -10.734 1 97.25 77 LYS A CA 1
ATOM 587 C C . LYS A 1 77 ? 17.344 -4.695 -10.758 1 97.25 77 LYS A C 1
ATOM 589 O O . LYS A 1 77 ? 16.656 -3.939 -11.453 1 97.25 77 LYS A O 1
ATOM 594 N N . ARG A 1 78 ? 16.797 -5.672 -10.055 1 97.62 78 ARG A N 1
ATOM 595 C CA . ARG A 1 78 ? 15.352 -5.891 -9.984 1 97.62 78 ARG A CA 1
ATOM 596 C C . ARG A 1 78 ? 14.648 -4.719 -9.305 1 97.62 78 ARG A C 1
ATOM 598 O O . ARG A 1 78 ? 13.602 -4.266 -9.758 1 97.62 78 ARG A O 1
ATOM 605 N N . ILE A 1 79 ? 15.258 -4.176 -8.203 1 98.38 79 ILE A N 1
ATOM 606 C CA . ILE A 1 79 ? 14.727 -3.01 -7.504 1 98.38 79 ILE A CA 1
ATOM 607 C C . ILE A 1 79 ? 14.703 -1.809 -8.445 1 98.38 79 ILE A C 1
ATOM 609 O O . ILE A 1 79 ? 13.68 -1.118 -8.547 1 98.38 79 ILE A O 1
ATOM 613 N N . MET A 1 80 ? 15.805 -1.624 -9.164 1 98.19 80 MET A N 1
ATOM 614 C CA . MET A 1 80 ? 15.922 -0.465 -10.047 1 98.19 80 MET A CA 1
ATOM 615 C C . MET A 1 80 ? 14.945 -0.568 -11.219 1 98.19 80 MET A C 1
ATOM 617 O O . MET A 1 80 ? 14.352 0.432 -11.625 1 98.19 80 MET A O 1
ATOM 621 N N . ARG A 1 81 ? 14.789 -1.743 -11.766 1 96.25 81 ARG A N 1
ATOM 622 C CA . ARG A 1 81 ? 13.812 -1.964 -12.828 1 96.25 81 ARG A CA 1
ATOM 623 C C . ARG A 1 81 ? 12.414 -1.583 -12.375 1 96.25 81 ARG A C 1
ATOM 625 O O . ARG A 1 81 ? 11.672 -0.929 -13.109 1 96.25 81 ARG A O 1
ATOM 632 N N . PHE A 1 82 ? 12.094 -2.051 -11.18 1 97.69 82 PHE A N 1
ATOM 633 C CA . PHE A 1 82 ? 10.789 -1.746 -10.602 1 97.69 82 PHE A CA 1
ATOM 634 C C . PHE A 1 82 ? 10.602 -0.242 -10.453 1 97.69 82 PHE A C 1
ATOM 636 O O . PHE A 1 82 ? 9.586 0.307 -10.875 1 97.69 82 PHE A O 1
ATOM 643 N N . LEU A 1 83 ? 11.594 0.483 -9.867 1 98.19 83 LEU A N 1
ATOM 644 C CA . LEU A 1 83 ? 11.516 1.914 -9.594 1 98.19 83 LEU A CA 1
ATOM 645 C C . LEU A 1 83 ? 11.508 2.715 -10.891 1 98.19 83 LEU A C 1
ATOM 647 O O . LEU A 1 83 ? 10.781 3.709 -11 1 98.19 83 LEU A O 1
ATOM 651 N N . ALA A 1 84 ? 12.25 2.264 -11.867 1 96.94 84 ALA A N 1
ATOM 652 C CA . ALA A 1 84 ? 12.312 2.961 -13.148 1 96.94 84 ALA A CA 1
ATOM 653 C C . ALA A 1 84 ? 11 2.816 -13.914 1 96.94 84 ALA A C 1
ATOM 655 O O . ALA A 1 84 ? 10.562 3.746 -14.594 1 96.94 84 ALA A O 1
ATOM 656 N N . HIS A 1 85 ? 10.422 1.607 -13.812 1 94.81 85 HIS A N 1
ATOM 657 C CA . HIS A 1 85 ? 9.148 1.365 -14.477 1 94.81 85 HIS A CA 1
ATOM 658 C C . HIS A 1 85 ? 8.07 2.326 -13.984 1 94.81 85 HIS A C 1
ATOM 660 O O . HIS A 1 85 ? 7.16 2.688 -14.727 1 94.81 85 HIS A O 1
ATOM 666 N N . ARG A 1 86 ? 8.18 2.814 -12.797 1 94.38 86 ARG A N 1
ATOM 667 C CA . ARG A 1 86 ? 7.23 3.742 -12.195 1 94.38 86 ARG A CA 1
ATOM 668 C C . ARG A 1 86 ? 7.723 5.18 -12.305 1 94.38 86 ARG A C 1
ATOM 670 O O . ARG A 1 86 ? 7.203 6.074 -11.633 1 94.38 86 ARG A O 1
ATOM 677 N N . LYS A 1 87 ? 8.797 5.371 -13.023 1 95.94 87 LYS A N 1
ATOM 678 C CA . LYS A 1 87 ? 9.367 6.676 -13.344 1 95.94 87 LYS A CA 1
ATOM 679 C C . LYS A 1 87 ? 9.891 7.371 -12.086 1 95.94 87 LYS A C 1
ATOM 681 O O . LYS A 1 87 ? 9.969 8.602 -12.039 1 95.94 87 LYS A O 1
ATOM 686 N N . ILE A 1 88 ? 10.148 6.594 -11.078 1 97.88 88 ILE A N 1
ATOM 687 C CA . ILE A 1 88 ? 10.773 7.172 -9.891 1 97.88 88 ILE A CA 1
ATOM 688 C C . ILE A 1 88 ? 12.219 7.559 -10.211 1 97.88 88 ILE A C 1
ATOM 690 O O . ILE A 1 88 ? 12.656 8.664 -9.883 1 97.88 88 ILE A O 1
ATOM 694 N N . PHE A 1 89 ? 12.922 6.695 -10.875 1 98.19 89 PHE A N 1
ATOM 695 C CA . PHE A 1 89 ? 14.195 7.008 -11.516 1 98.19 89 PHE A CA 1
ATOM 696 C C . PHE A 1 89 ? 14.062 6.957 -13.039 1 98.19 89 PHE A C 1
ATOM 698 O O . PHE A 1 89 ? 13.195 6.258 -13.57 1 98.19 89 PHE A O 1
ATOM 705 N N . LYS A 1 90 ? 14.828 7.715 -13.703 1 97.31 90 LYS A N 1
ATOM 706 C CA . LYS A 1 90 ? 14.828 7.711 -15.164 1 97.31 90 LYS A CA 1
ATOM 707 C C . LYS A 1 90 ? 15.836 6.707 -15.719 1 97.31 90 LYS A C 1
ATOM 709 O O . LYS A 1 90 ? 17.031 6.789 -15.406 1 97.31 90 LYS A O 1
ATOM 714 N N . ALA A 1 91 ? 15.367 5.762 -16.5 1 96.31 91 ALA A N 1
ATOM 715 C CA . ALA A 1 91 ? 16.266 4.844 -17.188 1 96.31 91 ALA A CA 1
ATOM 716 C C . ALA A 1 91 ? 16.953 5.531 -18.359 1 96.31 91 ALA A C 1
ATOM 718 O O . ALA A 1 91 ? 16.312 6.219 -19.141 1 96.31 91 ALA A O 1
ATOM 719 N N . VAL A 1 92 ? 18.234 5.402 -18.391 1 96.12 92 VAL A N 1
ATOM 720 C CA . VAL A 1 92 ? 19.031 5.992 -19.469 1 96.12 92 VAL A CA 1
ATOM 721 C C . VAL A 1 92 ? 20.109 5.008 -19.922 1 96.12 92 VAL A C 1
ATOM 723 O O . VAL A 1 92 ? 20.328 3.982 -19.266 1 96.12 92 VAL A O 1
ATOM 726 N N . THR A 1 93 ? 20.672 5.293 -21.031 1 93.31 93 THR A N 1
ATOM 727 C CA . THR A 1 93 ? 21.812 4.508 -21.5 1 93.31 93 THR A CA 1
ATOM 728 C C . THR A 1 93 ? 23.125 5.18 -21.125 1 93.31 93 THR A C 1
ATOM 730 O O . THR A 1 93 ? 23.328 6.363 -21.406 1 93.31 93 THR A O 1
ATOM 733 N N . VAL A 1 94 ? 23.938 4.508 -20.406 1 90 94 VAL A N 1
ATOM 734 C CA . VAL A 1 94 ? 25.266 4.973 -20.031 1 90 94 VAL A CA 1
ATOM 735 C C . VAL A 1 94 ? 26.328 4.039 -20.609 1 90 94 VAL A C 1
ATOM 737 O O . VAL A 1 94 ? 26.5 2.914 -20.125 1 90 94 VAL A O 1
ATOM 740 N N . GLY A 1 95 ? 27.141 4.531 -21.516 1 87.44 95 GLY A N 1
ATOM 741 C CA . GLY A 1 95 ? 28.172 3.713 -22.125 1 87.44 95 GLY A CA 1
ATOM 742 C C . GLY A 1 95 ? 27.672 2.379 -22.641 1 87.44 95 GLY A C 1
ATOM 743 O O . GLY A 1 95 ? 28.297 1.344 -22.422 1 87.44 95 GLY A O 1
ATOM 744 N N . GLY A 1 96 ? 26.469 2.309 -23.109 1 87.38 96 GLY A N 1
ATOM 745 C CA . GLY A 1 96 ? 25.906 1.086 -23.672 1 87.38 96 GLY A CA 1
ATOM 746 C C . GLY A 1 96 ? 25.188 0.232 -22.656 1 87.38 96 GLY A C 1
ATOM 747 O O . GLY A 1 96 ? 24.641 -0.817 -22.984 1 87.38 96 GLY A O 1
ATOM 748 N N . SER A 1 97 ? 25.234 0.688 -21.438 1 88.69 97 SER A N 1
ATOM 749 C CA . SER A 1 97 ? 24.562 -0.057 -20.375 1 88.69 97 SER A CA 1
ATOM 750 C C . SER A 1 97 ? 23.375 0.715 -19.828 1 88.69 97 SER A C 1
ATOM 752 O O . SER A 1 97 ? 23.266 1.928 -20.031 1 88.69 97 SER A O 1
ATOM 754 N N . ASN A 1 98 ? 22.516 -0.042 -19.172 1 90.75 98 ASN A N 1
ATOM 755 C CA . ASN A 1 98 ? 21.391 0.601 -18.516 1 90.75 98 ASN A CA 1
ATOM 756 C C . ASN A 1 98 ? 21.828 1.381 -17.281 1 90.75 98 ASN A C 1
ATOM 758 O O . ASN A 1 98 ? 22.609 0.874 -16.469 1 90.75 98 ASN A O 1
AT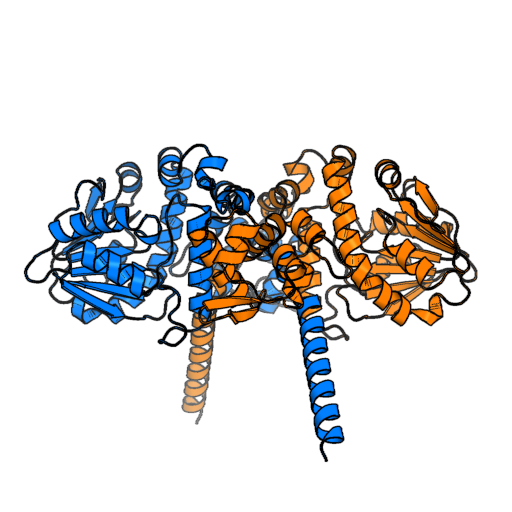OM 762 N N . GLY A 1 99 ? 21.484 2.637 -17.312 1 96.06 99 GLY A N 1
ATOM 763 C CA . GLY A 1 99 ? 21.75 3.496 -16.172 1 96.06 99 GLY A CA 1
ATOM 764 C C . GLY A 1 99 ? 20.5 4.188 -15.656 1 96.06 99 GLY A C 1
ATOM 765 O O . GLY A 1 99 ? 19.422 4.035 -16.234 1 96.06 99 GLY A O 1
ATOM 766 N N . TYR A 1 100 ? 20.688 4.855 -14.547 1 98.12 100 TYR A N 1
ATOM 767 C CA . TYR A 1 100 ? 19.578 5.535 -13.906 1 98.12 100 TYR A CA 1
ATOM 768 C C . TYR A 1 100 ? 19.969 6.938 -13.461 1 98.12 100 TYR A C 1
ATOM 770 O O . TYR A 1 100 ? 21.078 7.148 -12.969 1 98.12 100 TYR A O 1
ATOM 778 N N . SER A 1 101 ? 19.094 7.871 -13.688 1 97.75 101 SER A N 1
ATOM 779 C CA . SER A 1 101 ? 19.297 9.25 -13.234 1 97.75 101 SER A CA 1
ATOM 780 C C . SER A 1 101 ? 18.156 9.711 -12.336 1 97.75 101 SER A C 1
ATOM 782 O O . SER A 1 101 ? 17.125 9.039 -12.234 1 97.75 101 SER A O 1
ATOM 784 N N . GLN A 1 102 ? 18.359 10.859 -11.766 1 96.62 102 GLN A N 1
ATOM 785 C CA . GLN A 1 102 ? 17.406 11.438 -10.828 1 96.62 102 GLN A CA 1
ATOM 786 C C . GLN A 1 102 ? 16.172 11.977 -11.562 1 96.62 102 GLN A C 1
ATOM 788 O O . GLN A 1 102 ? 16.266 12.383 -12.727 1 96.62 102 GLN A O 1
ATOM 793 N N . THR A 1 103 ? 15.094 11.867 -10.969 1 97.12 103 THR A N 1
ATOM 794 C CA . THR A 1 103 ? 13.859 12.562 -11.32 1 97.12 103 THR A CA 1
ATOM 795 C C . THR A 1 103 ? 13.398 13.461 -10.18 1 97.12 103 THR A C 1
ATOM 797 O O . THR A 1 103 ? 13.93 13.391 -9.07 1 97.12 103 THR A O 1
ATOM 800 N N . PRO A 1 104 ? 12.414 14.344 -10.422 1 96.5 104 PRO A N 1
ATOM 801 C CA . PRO A 1 104 ? 11.844 15.094 -9.305 1 96.5 104 PRO A CA 1
ATOM 802 C C . PRO A 1 104 ? 11.305 14.188 -8.203 1 96.5 104 PRO A C 1
ATOM 804 O O . PRO A 1 104 ? 11.414 14.508 -7.016 1 96.5 104 PRO A O 1
ATOM 807 N N . LEU A 1 105 ? 10.82 13.039 -8.523 1 97.5 105 LEU A N 1
ATOM 808 C CA . LEU A 1 105 ? 10.258 12.102 -7.551 1 97.5 105 LEU A CA 1
ATOM 809 C C . LEU A 1 105 ? 11.367 11.438 -6.738 1 97.5 105 LEU A C 1
ATOM 811 O O . LEU A 1 105 ? 11.273 11.359 -5.512 1 97.5 105 LEU A O 1
ATOM 815 N N . SER A 1 106 ? 12.422 10.953 -7.41 1 97.94 106 SER A N 1
ATOM 816 C CA . SER A 1 106 ? 13.508 10.312 -6.676 1 97.94 106 SER A CA 1
ATOM 817 C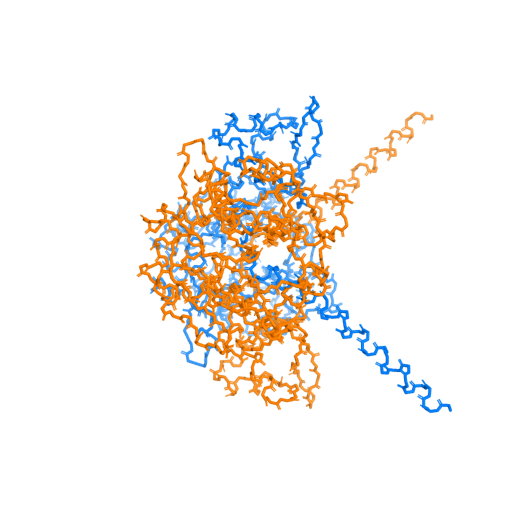 C . SER A 1 106 ? 14.227 11.297 -5.762 1 97.94 106 SER A C 1
ATOM 819 O O . SER A 1 106 ? 14.727 10.922 -4.703 1 97.94 106 SER A O 1
ATOM 821 N N . ARG A 1 107 ? 14.266 12.586 -6.105 1 96.94 107 ARG A N 1
ATOM 822 C CA . ARG A 1 107 ? 14.883 13.602 -5.262 1 96.94 107 ARG A CA 1
ATOM 823 C C . ARG A 1 107 ? 14.133 13.758 -3.947 1 96.94 107 ARG A C 1
ATOM 825 O O . ARG A 1 107 ? 14.719 14.117 -2.924 1 96.94 107 ARG A O 1
ATOM 832 N N . ARG A 1 108 ? 12.852 13.43 -3.93 1 97.69 108 ARG A N 1
ATOM 833 C CA . ARG A 1 108 ? 12.039 13.508 -2.717 1 97.69 108 ARG A CA 1
ATOM 834 C C . ARG A 1 108 ? 12.352 12.344 -1.777 1 97.69 108 ARG A C 1
ATOM 836 O O . ARG A 1 108 ? 11.969 12.367 -0.607 1 97.69 108 ARG A O 1
ATOM 843 N N . LEU A 1 109 ? 13.086 11.367 -2.283 1 98.19 109 LEU A N 1
ATOM 844 C CA . LEU A 1 109 ? 13.414 10.188 -1.489 1 98.19 109 LEU A CA 1
ATOM 845 C C . LEU A 1 109 ? 14.742 10.383 -0.767 1 98.19 109 LEU A C 1
ATOM 847 O O . LEU A 1 109 ? 15.133 9.547 0.062 1 98.19 109 LEU A O 1
ATOM 851 N N . MET A 1 110 ? 15.477 11.445 -1.097 1 98.06 110 MET A N 1
ATOM 852 C CA . MET A 1 110 ? 16.719 11.734 -0.375 1 98.06 110 MET A CA 1
ATOM 853 C C . MET A 1 110 ? 16.422 12.188 1.051 1 98.06 110 MET A C 1
ATOM 855 O O . MET A 1 110 ? 15.469 12.93 1.286 1 98.06 110 MET A O 1
ATOM 859 N N . ARG A 1 111 ? 17.25 11.805 1.97 1 95.88 111 ARG A N 1
ATOM 860 C CA . ARG A 1 111 ? 17 12.055 3.385 1 95.88 111 ARG A CA 1
ATOM 861 C C . ARG A 1 111 ? 17.125 13.547 3.699 1 95.88 111 ARG A C 1
ATOM 863 O O . ARG A 1 111 ? 16.5 14.039 4.641 1 95.88 111 ARG A O 1
ATOM 870 N N . GLU A 1 112 ? 17.891 14.195 2.93 1 93.44 112 GLU A N 1
ATOM 871 C CA . GLU A 1 112 ? 18.078 15.625 3.127 1 93.44 112 GLU A CA 1
ATOM 872 C C . GLU A 1 112 ? 17.656 16.422 1.896 1 93.44 112 GLU A C 1
ATOM 874 O O . GLU A 1 112 ? 17.484 15.852 0.814 1 93.44 112 GLU A O 1
ATOM 879 N N . GLY A 1 113 ? 17.406 17.719 2.148 1 92.56 113 GLY A N 1
ATOM 880 C CA . GLY A 1 113 ? 17.031 18.578 1.042 1 92.56 113 GLY A CA 1
ATOM 881 C C . GLY A 1 113 ? 15.703 19.281 1.253 1 92.56 113 GLY A C 1
ATOM 882 O O . GLY A 1 113 ? 14.906 18.859 2.102 1 92.56 113 GLY A O 1
ATOM 883 N N . PRO A 1 114 ? 15.492 20.281 0.47 1 92.12 114 PRO A N 1
ATOM 884 C CA . PRO A 1 114 ? 14.312 21.109 0.676 1 92.12 114 PRO A CA 1
ATOM 885 C C . PRO A 1 114 ? 13.016 20.422 0.268 1 92.12 114 PRO A C 1
ATOM 887 O O . PRO A 1 114 ? 11.938 20.781 0.75 1 92.12 114 PRO A O 1
ATOM 890 N N . GLN A 1 115 ? 13.117 19.406 -0.581 1 94.69 115 GLN A N 1
ATOM 891 C CA . GLN A 1 115 ? 11.906 18.75 -1.057 1 94.69 115 GLN A CA 1
ATOM 892 C C . GLN A 1 115 ? 11.789 17.344 -0.505 1 94.69 115 GLN A C 1
ATOM 894 O O . GLN A 1 115 ? 10.898 16.578 -0.904 1 94.69 115 GLN A O 1
ATOM 899 N N . SER A 1 116 ? 12.656 16.969 0.406 1 97.81 116 SER A N 1
ATOM 900 C CA . SER A 1 116 ? 12.711 15.617 0.955 1 97.81 116 SER A CA 1
ATOM 901 C C . SER A 1 116 ? 11.398 15.234 1.621 1 97.81 116 SER A C 1
ATOM 903 O O . SER A 1 116 ? 10.812 16.031 2.357 1 97.81 116 SER A O 1
ATOM 905 N N . MET A 1 117 ? 10.945 14.016 1.313 1 98.25 117 MET A N 1
ATOM 906 C CA . MET A 1 117 ? 9.773 13.438 1.974 1 98.25 117 MET A CA 1
ATOM 907 C C . MET A 1 117 ? 10.125 12.102 2.619 1 98.25 117 MET A C 1
ATOM 909 O O . MET A 1 117 ? 9.242 11.336 2.994 1 98.25 117 MET A O 1
ATOM 913 N N . ALA A 1 118 ? 11.43 11.82 2.77 1 98.62 118 ALA A N 1
ATOM 914 C CA . ALA A 1 118 ? 11.945 10.531 3.232 1 98.62 118 ALA A CA 1
ATOM 915 C C . ALA A 1 118 ? 11.445 10.219 4.641 1 98.62 118 ALA A C 1
ATOM 917 O O . ALA A 1 118 ? 10.961 9.117 4.902 1 98.62 118 ALA A O 1
ATOM 918 N N . ALA A 1 119 ? 11.492 11.203 5.531 1 98.62 119 ALA A N 1
ATOM 919 C CA . ALA A 1 119 ? 11.094 10.953 6.914 1 98.62 119 ALA A CA 1
ATOM 920 C C . ALA A 1 119 ? 9.609 10.617 7.004 1 98.62 119 ALA A C 1
ATOM 922 O O . ALA A 1 119 ? 9.195 9.805 7.836 1 98.62 119 ALA A O 1
ATOM 923 N N . PHE A 1 120 ? 8.82 11.312 6.172 1 98.56 120 PHE A N 1
ATOM 924 C CA . PHE A 1 120 ? 7.387 11.039 6.168 1 98.56 120 PHE A CA 1
ATOM 925 C C . PHE A 1 120 ? 7.109 9.602 5.754 1 98.56 120 PHE A C 1
ATOM 927 O O . PHE A 1 120 ? 6.32 8.906 6.395 1 98.56 120 PHE A O 1
ATOM 934 N N . LEU A 1 121 ? 7.73 9.172 4.688 1 98.62 121 LEU A N 1
ATOM 935 C CA . LEU A 1 121 ? 7.555 7.805 4.207 1 98.62 121 LEU A CA 1
ATOM 936 C C . LEU A 1 121 ? 8.047 6.797 5.238 1 98.62 121 LEU A C 1
ATOM 938 O O . LEU A 1 121 ? 7.395 5.777 5.477 1 98.62 121 LEU A O 1
ATOM 942 N N . LEU A 1 122 ? 9.195 7.062 5.867 1 98.62 122 LEU A N 1
ATOM 943 C CA . LEU A 1 122 ? 9.75 6.156 6.871 1 98.62 122 LEU A CA 1
ATOM 944 C C . LEU A 1 122 ? 8.828 6.062 8.086 1 98.62 122 LEU A C 1
ATOM 946 O O . LEU A 1 122 ? 8.68 4.992 8.68 1 98.62 122 LEU A O 1
ATOM 950 N N . LEU A 1 123 ? 8.188 7.16 8.445 1 98.69 123 LEU A N 1
ATOM 951 C CA . LEU A 1 123 ? 7.234 7.145 9.555 1 98.69 123 LEU A CA 1
ATOM 952 C C . LEU A 1 123 ? 6.051 6.238 9.234 1 98.69 123 LEU A C 1
ATOM 954 O O . LEU A 1 123 ? 5.777 5.285 9.969 1 98.69 123 LEU A O 1
ATOM 958 N N . GLU A 1 124 ? 5.41 6.496 8.094 1 98.25 124 GLU A N 1
ATOM 959 C CA . GLU A 1 124 ? 4.156 5.824 7.77 1 98.25 124 GLU A CA 1
ATOM 960 C C . GLU A 1 124 ? 4.387 4.352 7.434 1 98.25 124 GLU A C 1
ATOM 962 O O . GLU A 1 124 ? 3.463 3.539 7.516 1 98.25 124 GLU A O 1
ATOM 967 N N . SER A 1 125 ? 5.598 3.979 7.039 1 98.06 125 SER A N 1
ATOM 968 C CA . SER A 1 125 ? 5.906 2.6 6.68 1 98.06 125 SER A CA 1
ATOM 969 C C . SER A 1 125 ? 6.527 1.85 7.852 1 98.06 125 SER A C 1
ATOM 971 O O . SER A 1 125 ? 6.891 0.678 7.727 1 98.06 125 SER A O 1
ATOM 973 N N . SER A 1 126 ? 6.699 2.484 9.023 1 98 126 SER A N 1
ATOM 974 C CA . SER A 1 126 ? 7.312 1.834 10.18 1 98 126 SER A CA 1
ATOM 975 C C . SER A 1 126 ? 6.398 0.755 10.75 1 98 126 SER A C 1
ATOM 977 O O . SER A 1 126 ? 5.176 0.838 10.625 1 98 126 SER A O 1
ATOM 979 N N . PRO A 1 127 ? 7.008 -0.257 11.461 1 97.19 127 PRO A N 1
ATOM 980 C CA . PRO A 1 127 ? 6.18 -1.28 12.109 1 97.19 127 PRO A CA 1
ATOM 981 C C . PRO A 1 127 ? 5.199 -0.694 13.125 1 97.19 127 PRO A C 1
ATOM 983 O O . PRO A 1 127 ? 4.066 -1.167 13.234 1 97.19 127 PRO A O 1
ATOM 986 N N . VAL A 1 128 ? 5.598 0.367 13.828 1 97.94 128 VAL A N 1
ATOM 987 C CA . VAL A 1 128 ? 4.773 0.998 14.859 1 97.94 128 VAL A CA 1
ATOM 988 C C . VAL A 1 128 ? 3.504 1.566 14.227 1 97.94 128 VAL A C 1
ATOM 990 O O . VAL A 1 128 ? 2.412 1.432 14.781 1 97.94 128 VAL A O 1
ATOM 993 N N . MET A 1 129 ? 3.646 2.178 13.047 1 98.12 129 MET A N 1
ATOM 994 C CA . MET A 1 129 ? 2.518 2.863 12.422 1 98.12 129 MET A CA 1
ATOM 995 C C . MET A 1 129 ? 1.685 1.894 11.586 1 98.12 129 MET A C 1
ATOM 997 O O . MET A 1 129 ? 0.496 2.127 11.359 1 98.12 129 MET A O 1
ATOM 1001 N N . LEU A 1 130 ? 2.244 0.771 11.172 1 98.06 130 LEU A N 1
ATOM 1002 C CA . LEU A 1 130 ? 1.528 -0.172 10.32 1 98.06 130 LEU A CA 1
ATOM 1003 C C . LEU A 1 130 ? 0.694 -1.136 11.164 1 98.06 130 LEU A C 1
ATOM 1005 O O . LEU A 1 130 ? -0.394 -1.543 10.75 1 98.06 130 LEU A O 1
ATOM 1009 N N . ALA A 1 131 ? 1.104 -1.469 12.336 1 98.06 131 ALA A N 1
ATOM 1010 C CA . ALA A 1 131 ? 0.493 -2.51 13.156 1 98.06 131 ALA A CA 1
ATOM 1011 C C . ALA A 1 131 ? -0.958 -2.17 13.484 1 98.06 131 ALA A C 1
ATOM 1013 O O . ALA A 1 131 ? -1.837 -3.031 13.406 1 98.06 131 ALA A O 1
ATOM 1014 N N . PRO A 1 132 ? -1.289 -0.909 13.766 1 98.25 132 PRO A N 1
ATOM 1015 C CA . PRO A 1 132 ? -2.666 -0.578 14.141 1 98.25 132 PRO A CA 1
ATOM 1016 C C . PRO A 1 132 ? -3.666 -0.845 13.023 1 98.25 132 PRO A C 1
ATOM 1018 O O . PRO A 1 132 ? -4.848 -1.082 13.281 1 98.25 132 PRO A O 1
ATOM 1021 N N . TRP A 1 133 ? -3.217 -0.832 11.812 1 98.31 133 TRP A N 1
ATOM 1022 C CA . TRP A 1 133 ? -4.109 -1.023 10.672 1 98.31 133 TRP A CA 1
ATOM 1023 C C . TRP A 1 133 ? -4.742 -2.412 10.703 1 98.31 133 TRP A C 1
ATOM 1025 O O . TRP A 1 133 ? -5.836 -2.613 10.172 1 98.31 133 TRP A O 1
ATOM 1035 N N . HIS A 1 134 ? -4.102 -3.402 11.344 1 97 134 HIS A N 1
ATOM 1036 C CA . HIS A 1 134 ? -4.617 -4.766 11.406 1 97 134 HIS A CA 1
ATOM 1037 C C . HIS A 1 134 ? -5.883 -4.84 12.25 1 97 134 HIS A C 1
ATOM 1039 O O . HIS A 1 134 ? -6.629 -5.816 12.172 1 97 134 HIS A O 1
ATOM 1045 N N . SER A 1 135 ? -6.16 -3.791 12.984 1 96.31 135 SER A N 1
ATOM 1046 C CA . SER A 1 135 ? -7.336 -3.801 13.852 1 96.31 135 SER A CA 1
ATOM 1047 C C . SER A 1 135 ? -8.383 -2.801 13.367 1 96.31 135 SER A C 1
ATOM 1049 O O . SER A 1 135 ? -9.281 -2.428 14.117 1 96.31 135 SER A O 1
ATOM 1051 N N . LEU A 1 136 ? -8.281 -2.328 12.156 1 98 136 LEU A N 1
ATOM 1052 C CA . LEU A 1 136 ? -9.18 -1.297 11.648 1 98 136 LEU A CA 1
ATOM 1053 C C . LEU A 1 136 ? -10.6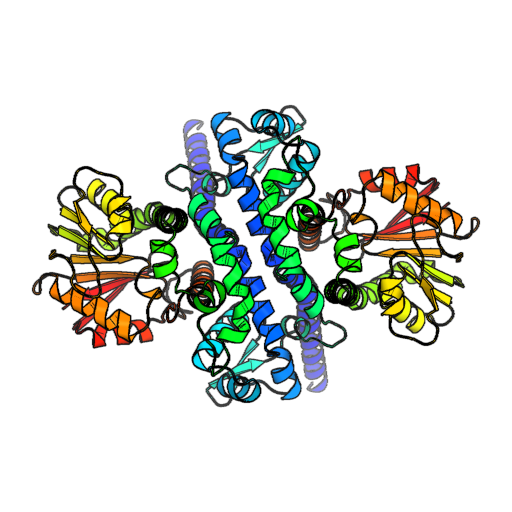17 -1.79 11.633 1 98 136 LEU A C 1
ATOM 1055 O O . LEU A 1 136 ? -11.539 -1.051 11.992 1 98 136 LEU A O 1
ATOM 1059 N N . SER A 1 137 ? -10.867 -3.08 11.227 1 98 137 SER A N 1
ATOM 1060 C CA . SER A 1 137 ? -12.227 -3.613 11.188 1 98 137 SER A CA 1
ATOM 1061 C C . SER A 1 137 ? -12.852 -3.65 12.578 1 98 137 SER A C 1
ATOM 1063 O O . SER A 1 137 ? -14.023 -3.328 12.742 1 98 137 SER A O 1
ATOM 1065 N N . ALA A 1 138 ? -12.047 -4.012 13.523 1 97.69 138 ALA A N 1
ATOM 1066 C CA . ALA A 1 138 ? -12.539 -4.023 14.898 1 97.69 138 ALA A CA 1
ATOM 1067 C C . ALA A 1 138 ? -12.883 -2.611 15.375 1 97.69 138 ALA A C 1
ATOM 1069 O O . ALA A 1 138 ? -13.859 -2.41 16.094 1 97.69 138 ALA A O 1
ATOM 1070 N N . ARG A 1 139 ? -12.102 -1.679 14.977 1 97.56 139 ARG A N 1
ATOM 1071 C CA . ARG A 1 139 ? -12.273 -0.28 15.359 1 97.56 139 ARG A CA 1
ATOM 1072 C C . ARG A 1 139 ? -13.617 0.259 14.875 1 97.56 139 ARG A C 1
ATOM 1074 O O . ARG A 1 139 ? -14.227 1.098 15.539 1 97.56 139 ARG A O 1
ATOM 1081 N N . VAL A 1 140 ? -14.086 -0.202 13.742 1 98 140 VAL A N 1
ATOM 1082 C CA . VAL A 1 140 ? -15.242 0.393 13.078 1 98 140 VAL A CA 1
ATOM 1083 C C . VAL A 1 140 ? -16.531 -0.231 13.609 1 98 140 VAL A C 1
ATOM 1085 O O . VAL A 1 140 ? -17.625 0.299 13.391 1 98 140 VAL A O 1
ATOM 1088 N N . LEU A 1 141 ? -16.453 -1.284 14.344 1 98 141 LEU A N 1
ATOM 1089 C CA . LEU A 1 141 ? -17.625 -1.884 14.953 1 98 141 LEU A CA 1
ATOM 1090 C C . LEU A 1 141 ? -18.25 -0.942 15.984 1 98 141 LEU A C 1
ATOM 1092 O O . LEU A 1 141 ? -17.562 -0.039 16.484 1 98 141 LEU A O 1
ATOM 1096 N N . ALA A 1 142 ? -19.516 -1.084 16.375 1 94.88 142 ALA A N 1
ATOM 1097 C CA . ALA A 1 142 ? -20.25 -0.225 17.297 1 94.88 142 ALA A CA 1
ATOM 1098 C C . ALA A 1 142 ? -19.562 -0.16 18.656 1 94.88 142 ALA A C 1
ATOM 1100 O O . ALA A 1 142 ? -19.531 0.89 19.297 1 94.88 142 ALA A O 1
ATOM 1101 N N . ASN A 1 143 ? -18.922 -1.144 19.109 1 92.06 143 ASN A N 1
ATOM 1102 C CA . ASN A 1 143 ? -18.219 -1.166 20.375 1 92.06 143 ASN A CA 1
ATOM 1103 C C . ASN A 1 143 ? -16.703 -1.201 20.172 1 92.06 143 ASN A C 1
ATOM 1105 O O . ASN A 1 143 ? -15.969 -1.715 21.016 1 92.06 143 ASN A O 1
ATOM 1109 N N . GLY A 1 144 ? -16.328 -0.58 19.109 1 93.31 144 GLY A N 1
ATOM 1110 C CA . GLY A 1 144 ? -14.906 -0.63 18.797 1 93.31 144 GLY A CA 1
ATOM 1111 C C . GLY A 1 144 ? -14.078 0.33 19.625 1 93.31 144 GLY A C 1
ATOM 1112 O O . GLY A 1 144 ? -14.617 1.256 20.234 1 93.31 144 GLY A O 1
ATOM 1113 N N . HIS A 1 145 ? -12.766 0.01 19.672 1 95.19 145 HIS A N 1
ATOM 1114 C CA . HIS A 1 145 ? -11.789 0.831 20.375 1 95.19 145 HIS A CA 1
ATOM 1115 C C . HIS A 1 145 ? -10.727 1.368 19.406 1 95.19 145 HIS A C 1
ATOM 1117 O O . HIS A 1 145 ? -10.523 0.807 18.328 1 95.19 145 HIS A O 1
ATOM 1123 N N . PRO A 1 146 ? -10.07 2.432 19.844 1 97.06 146 PRO A N 1
ATOM 1124 C CA . PRO A 1 146 ? -9.023 2.977 18.969 1 97.06 146 PRO A CA 1
ATOM 1125 C C . PRO A 1 146 ? -7.945 1.951 18.625 1 97.06 146 PRO A C 1
ATOM 1127 O O . PRO A 1 146 ? -7.426 1.278 19.516 1 97.06 146 PRO A O 1
ATOM 1130 N N . SER A 1 147 ? -7.574 1.861 17.359 1 97.56 147 SER A N 1
ATOM 1131 C CA . SER A 1 147 ? -6.711 0.811 16.844 1 97.56 147 SER A CA 1
ATOM 1132 C C . SER A 1 147 ? -5.301 0.92 17.406 1 97.56 147 SER A C 1
ATOM 1134 O O . SER A 1 147 ? -4.711 -0.081 17.828 1 97.56 147 SER A O 1
ATOM 1136 N N . PHE A 1 148 ? -4.762 2.131 17.453 1 98.38 148 PHE A N 1
ATOM 1137 C CA . PHE A 1 148 ? -3.391 2.314 17.922 1 98.38 148 PHE A CA 1
ATOM 1138 C C . PHE A 1 148 ? -3.262 1.933 19.391 1 98.38 148 PHE A C 1
ATOM 1140 O O . PHE A 1 148 ? -2.328 1.225 19.781 1 98.38 148 PHE A O 1
ATOM 1147 N N . GLN A 1 149 ? -4.211 2.385 20.172 1 96.75 149 GLN A N 1
ATOM 1148 C CA . GLN A 1 149 ? -4.203 2.068 21.594 1 96.75 149 GLN A CA 1
ATOM 1149 C C . GLN A 1 149 ? -4.348 0.567 21.828 1 96.75 149 GLN A C 1
ATOM 1151 O O . GLN A 1 149 ? -3.703 0.005 22.719 1 96.75 149 GLN A O 1
ATOM 1156 N N . ASN A 1 150 ? -5.195 -0.011 21.078 1 96.12 150 ASN A N 1
ATOM 1157 C CA . ASN A 1 150 ? -5.387 -1.453 21.188 1 96.12 150 ASN A CA 1
ATOM 1158 C C . ASN A 1 150 ? -4.105 -2.215 20.859 1 96.12 150 ASN A C 1
ATOM 1160 O O . ASN A 1 150 ? -3.828 -3.262 21.453 1 96.12 150 ASN A O 1
ATOM 1164 N N . THR A 1 151 ? -3.363 -1.729 19.953 1 97.06 151 THR A N 1
ATOM 1165 C CA . THR A 1 151 ? -2.166 -2.395 19.453 1 97.06 151 THR A CA 1
ATOM 1166 C C . THR A 1 151 ? -0.983 -2.158 20.375 1 97.06 151 THR A C 1
ATOM 1168 O O . THR A 1 151 ? -0.201 -3.074 20.641 1 97.06 151 THR A O 1
ATOM 1171 N N . HIS A 1 152 ? -0.841 -0.954 20.922 1 97.75 152 HIS A N 1
ATOM 1172 C CA . HIS A 1 152 ? 0.398 -0.586 21.594 1 97.75 152 HIS A CA 1
ATOM 1173 C C . HIS A 1 152 ? 0.159 -0.319 23.078 1 97.75 152 HIS A C 1
ATOM 1175 O O . HIS A 1 152 ? 1.104 -0.067 23.828 1 97.75 152 HIS A O 1
ATOM 1181 N N . GLY A 1 153 ? -1.094 -0.293 23.484 1 97 153 GLY A N 1
ATOM 1182 C CA . GLY A 1 153 ? -1.424 -0.147 24.891 1 97 153 GLY A CA 1
ATOM 1183 C C . GLY A 1 153 ? -1.656 1.294 25.297 1 97 153 GLY A C 1
ATOM 1184 O O . GLY A 1 153 ? -2.135 1.56 26.406 1 97 153 GLY A O 1
ATOM 1185 N N . GLU A 1 154 ? -1.296 2.217 24.516 1 96.56 154 GLU A N 1
ATOM 1186 C CA . GLU A 1 154 ? -1.511 3.643 24.75 1 96.56 154 GLU A CA 1
ATOM 1187 C C . GLU A 1 154 ? -1.788 4.383 23.453 1 96.56 154 GLU A C 1
ATOM 1189 O O . GLU A 1 154 ? -1.591 3.834 22.359 1 96.56 154 GLU A O 1
ATOM 1194 N N . ASP A 1 155 ? -2.275 5.629 23.547 1 97 155 ASP A N 1
ATOM 1195 C CA . ASP A 1 155 ? -2.537 6.387 22.328 1 97 155 ASP A CA 1
ATOM 1196 C C . ASP A 1 155 ? -1.235 6.848 21.688 1 97 155 ASP A C 1
ATOM 1198 O O . ASP A 1 155 ? -0.163 6.734 22.281 1 97 155 ASP A O 1
ATOM 1202 N N . VAL A 1 156 ? -1.324 7.391 20.516 1 97.69 156 VAL A N 1
ATOM 1203 C CA . VAL A 1 156 ? -0.171 7.648 19.656 1 97.69 156 VAL A CA 1
ATOM 1204 C C . VAL A 1 156 ? 0.719 8.711 20.297 1 97.69 156 VAL A C 1
ATOM 1206 O O . VAL A 1 156 ? 1.945 8.656 20.188 1 97.69 156 VAL A O 1
ATOM 1209 N N . TRP A 1 157 ? 0.159 9.664 21.031 1 97.44 157 TRP A N 1
ATOM 1210 C CA . TRP A 1 157 ? 0.95 10.758 21.594 1 97.44 157 TRP A CA 1
ATOM 1211 C C . TRP A 1 157 ? 1.649 10.32 22.875 1 97.44 157 TRP A C 1
ATOM 1213 O O . TRP A 1 157 ? 2.812 10.672 23.109 1 97.44 157 TRP A O 1
ATOM 1223 N N . ARG A 1 158 ? 0.956 9.586 23.734 1 97.19 158 ARG A N 1
ATOM 1224 C CA . ARG A 1 158 ? 1.602 9.016 24.906 1 97.19 158 ARG A CA 1
ATOM 1225 C C . ARG A 1 158 ? 2.709 8.047 24.5 1 97.19 158 ARG A C 1
ATOM 1227 O O . ARG A 1 158 ? 3.773 8.016 25.125 1 97.19 158 ARG A O 1
ATOM 1234 N N . TYR A 1 159 ? 2.441 7.238 23.516 1 98.31 159 TYR A N 1
ATOM 1235 C CA . TYR A 1 159 ? 3.471 6.348 23 1 98.31 159 TYR A CA 1
ATOM 1236 C C . TYR A 1 159 ? 4.695 7.137 22.547 1 98.31 159 TYR A C 1
ATOM 1238 O O . TYR A 1 159 ? 5.828 6.758 22.844 1 98.31 159 TYR A O 1
ATOM 1246 N N . ALA A 1 160 ? 4.477 8.242 21.766 1 97.81 160 ALA A N 1
ATOM 1247 C CA . ALA A 1 160 ? 5.57 9.07 21.266 1 97.81 160 ALA A CA 1
ATOM 1248 C C . ALA A 1 160 ? 6.371 9.664 22.422 1 97.81 160 ALA A C 1
ATOM 1250 O O . ALA A 1 160 ? 7.605 9.703 22.375 1 97.81 160 ALA A O 1
ATOM 1251 N N . ALA A 1 161 ? 5.727 10.078 23.438 1 97.5 161 ALA A N 1
ATOM 1252 C CA . ALA A 1 161 ? 6.395 10.664 24.609 1 97.5 161 ALA A CA 1
ATOM 1253 C C . ALA A 1 161 ? 7.281 9.625 25.297 1 97.5 161 ALA A C 1
ATOM 1255 O O . ALA A 1 161 ? 8.336 9.969 25.828 1 97.5 161 ALA A O 1
ATOM 1256 N N . ALA A 1 162 ? 6.848 8.398 25.281 1 97.75 162 ALA A N 1
ATOM 1257 C CA . ALA A 1 162 ? 7.586 7.32 25.922 1 97.75 162 ALA A CA 1
ATOM 1258 C C . ALA A 1 162 ? 8.656 6.754 25 1 97.75 162 ALA A C 1
ATOM 1260 O O . ALA A 1 162 ? 9.555 6.031 25.453 1 97.75 162 ALA A O 1
ATOM 1261 N N . ASN A 1 163 ? 8.602 7.02 23.75 1 98 163 ASN A N 1
ATOM 1262 C CA . ASN A 1 163 ? 9.539 6.551 22.734 1 98 163 ASN A CA 1
ATOM 1263 C C . ASN A 1 163 ? 10.086 7.703 21.906 1 98 163 ASN A C 1
ATOM 1265 O O . ASN A 1 163 ? 9.617 7.941 20.781 1 98 163 ASN A O 1
ATOM 1269 N N . LEU A 1 164 ? 11.133 8.32 22.312 1 96.88 164 LEU A N 1
ATOM 1270 C CA . LEU A 1 164 ? 11.625 9.578 21.766 1 96.88 164 LEU A CA 1
ATOM 1271 C C . LEU A 1 164 ? 12.039 9.414 20.312 1 96.88 164 LEU A C 1
ATOM 1273 O O . LEU A 1 164 ? 11.898 10.344 19.516 1 96.88 164 LEU A O 1
ATOM 1277 N N . GLY A 1 165 ? 12.57 8.18 19.984 1 97.31 165 GLY A N 1
ATOM 1278 C CA . GLY A 1 165 ? 12.867 7.938 18.578 1 97.31 165 GLY A CA 1
ATOM 1279 C C . GLY A 1 165 ? 11.648 8.078 17.688 1 97.31 165 GLY A C 1
ATOM 1280 O O . GLY A 1 165 ? 11.734 8.68 16.609 1 97.31 165 GLY A O 1
ATOM 1281 N N . HIS A 1 166 ? 10.602 7.531 18.141 1 97.94 166 HIS A N 1
ATOM 1282 C CA . HIS A 1 166 ? 9.352 7.648 17.406 1 97.94 166 HIS A CA 1
ATOM 1283 C C . HIS A 1 166 ? 8.859 9.094 17.375 1 97.94 166 HIS A C 1
ATOM 1285 O O . HIS A 1 166 ? 8.422 9.586 16.344 1 97.94 166 HIS A O 1
ATOM 1291 N N . SER A 1 167 ? 8.898 9.773 18.5 1 98.12 167 SER A N 1
ATOM 1292 C CA . SER A 1 167 ? 8.508 11.18 18.578 1 98.12 167 SER A CA 1
ATOM 1293 C C . SER A 1 167 ? 9.297 12.039 17.594 1 98.12 167 SER A C 1
ATOM 1295 O O . SER A 1 167 ? 8.719 12.867 16.891 1 98.12 167 SER A O 1
ATOM 1297 N N . ASN A 1 168 ? 10.562 11.82 17.562 1 97.69 168 ASN A N 1
ATOM 1298 C CA . ASN A 1 168 ? 11.422 12.57 16.641 1 97.69 168 ASN A CA 1
ATOM 1299 C C . ASN A 1 168 ? 11.086 12.281 15.188 1 97.69 168 ASN A C 1
ATOM 1301 O O . ASN A 1 168 ? 11.125 13.18 14.344 1 97.69 168 ASN A O 1
ATOM 1305 N N . LEU A 1 169 ? 10.789 11.031 14.914 1 98.06 169 LEU A N 1
ATOM 1306 C CA . LEU A 1 169 ? 10.414 10.656 13.555 1 98.06 169 LEU A CA 1
ATOM 1307 C C . LEU A 1 169 ? 9.125 11.352 13.133 1 98.06 169 LEU A C 1
ATOM 1309 O O . LEU A 1 169 ? 8.992 11.781 11.992 1 98.06 169 LEU A O 1
ATOM 1313 N N . ILE A 1 170 ? 8.148 11.469 14.023 1 98.5 170 ILE A N 1
ATOM 1314 C CA . ILE A 1 170 ? 6.93 12.211 13.742 1 98.5 170 ILE A CA 1
ATOM 1315 C C . ILE A 1 170 ? 7.273 13.656 13.391 1 98.5 170 ILE A C 1
ATOM 1317 O O . ILE A 1 170 ? 6.824 14.18 12.367 1 98.5 170 ILE A O 1
ATOM 1321 N N . ASN A 1 171 ? 8.102 14.258 14.188 1 98.25 171 ASN A N 1
ATOM 1322 C CA . ASN A 1 171 ? 8.453 15.664 13.984 1 98.25 171 ASN A CA 1
ATOM 1323 C C . ASN A 1 171 ? 9.195 15.859 12.664 1 98.25 171 ASN A C 1
ATOM 1325 O O . ASN A 1 171 ? 8.945 16.844 11.953 1 98.25 171 ASN A O 1
ATOM 1329 N N . GLU A 1 172 ? 10.062 14.953 12.359 1 97.75 172 GLU A N 1
ATOM 1330 C CA . GLU A 1 172 ? 10.797 15.031 11.102 1 97.75 172 GLU A CA 1
ATOM 1331 C C . GLU A 1 172 ? 9.859 14.867 9.906 1 97.75 172 GLU A C 1
ATOM 1333 O O . GLU A 1 172 ? 10.023 15.539 8.883 1 97.75 172 GLU A O 1
ATOM 1338 N N . ALA A 1 173 ? 8.969 13.969 10.023 1 98.38 173 ALA A N 1
ATOM 1339 C CA . ALA A 1 173 ? 7.988 13.75 8.961 1 98.38 173 ALA A CA 1
ATOM 1340 C C . ALA A 1 173 ? 7.152 15.008 8.727 1 98.38 173 ALA A C 1
ATOM 1342 O O . ALA A 1 173 ? 6.969 15.43 7.582 1 98.38 173 ALA A O 1
ATOM 1343 N N . MET A 1 174 ? 6.66 15.625 9.781 1 98 174 MET A N 1
ATOM 1344 C CA . MET A 1 174 ? 5.863 16.844 9.648 1 98 174 MET A CA 1
ATOM 1345 C C . MET A 1 174 ? 6.703 17.984 9.086 1 98 174 MET A C 1
ATOM 1347 O O . MET A 1 174 ? 6.203 18.812 8.328 1 98 174 MET A O 1
ATOM 1351 N N . ALA A 1 175 ? 7.957 17.969 9.477 1 97.62 175 ALA A N 1
ATOM 1352 C CA . ALA A 1 175 ? 8.875 19 8.977 1 97.62 175 ALA A CA 1
ATOM 1353 C C . ALA A 1 175 ? 9.047 18.891 7.465 1 97.62 175 ALA A C 1
ATOM 1355 O O . ALA A 1 175 ? 9.188 19.906 6.777 1 97.62 175 ALA A O 1
ATOM 1356 N N . CYS A 1 176 ? 9.055 17.641 6.918 1 96.88 176 CYS A N 1
ATOM 1357 C CA . CYS A 1 176 ? 9.117 17.438 5.477 1 96.88 176 CYS A CA 1
ATOM 1358 C C . CYS A 1 176 ? 7.988 18.188 4.77 1 96.88 176 CYS A C 1
ATOM 1360 O O . CYS A 1 176 ? 8.227 18.922 3.811 1 96.88 176 CYS A O 1
ATOM 1362 N N . ASP A 1 177 ? 6.898 18.016 5.293 1 96.31 177 ASP A N 1
ATOM 1363 C CA . ASP A 1 177 ? 5.711 18.641 4.707 1 96.31 177 ASP A CA 1
ATOM 1364 C C . ASP A 1 177 ? 5.754 20.156 4.859 1 96.31 177 ASP A C 1
ATOM 1366 O O . ASP A 1 177 ? 5.414 20.891 3.93 1 96.31 177 ASP A O 1
ATOM 1370 N N . ALA A 1 178 ? 6.156 20.609 6.008 1 97.56 178 ALA A N 1
ATOM 1371 C CA . ALA A 1 178 ? 6.23 22.047 6.273 1 97.56 178 ALA A CA 1
ATOM 1372 C C . ALA A 1 178 ? 7.148 22.734 5.277 1 97.56 178 ALA A C 1
ATOM 1374 O O . ALA A 1 178 ? 6.836 23.828 4.797 1 97.56 178 ALA A O 1
ATOM 1375 N N . LYS A 1 179 ? 8.258 22.125 4.992 1 96.56 179 LYS A N 1
ATOM 1376 C CA . LYS A 1 179 ? 9.219 22.703 4.055 1 96.56 179 LYS A CA 1
ATOM 1377 C C . LYS A 1 179 ? 8.578 22.938 2.689 1 96.56 179 LYS A C 1
ATOM 1379 O O . LYS A 1 179 ? 8.922 23.906 1.994 1 96.56 179 LYS A O 1
ATOM 1384 N N . LEU A 1 180 ? 7.637 22.125 2.375 1 94.81 180 LEU A N 1
ATOM 1385 C CA . LEU A 1 180 ? 7.004 22.234 1.064 1 94.81 180 LEU A CA 1
ATOM 1386 C C . LEU A 1 180 ? 5.824 23.188 1.104 1 94.81 180 LEU A C 1
ATOM 1388 O O . LEU A 1 180 ? 5.602 23.953 0.156 1 94.81 180 LEU A O 1
ATOM 1392 N N . VAL A 1 181 ? 5.133 23.25 2.176 1 96.5 181 VAL A N 1
ATOM 1393 C CA . VAL A 1 181 ? 3.824 23.891 2.18 1 96.5 181 VAL A CA 1
ATOM 1394 C C . VAL A 1 181 ? 3.959 25.328 2.691 1 96.5 181 VAL A C 1
ATOM 1396 O O . VAL A 1 181 ? 3.219 26.219 2.266 1 96.5 181 VAL A O 1
ATOM 1399 N N . MET A 1 182 ? 4.891 25.641 3.543 1 97.56 182 MET A N 1
ATOM 1400 C CA . MET A 1 182 ? 5 26.953 4.172 1 97.56 182 MET A CA 1
ATOM 1401 C C . MET A 1 182 ? 5.258 28.047 3.127 1 97.56 182 MET A C 1
ATOM 1403 O O . MET A 1 182 ? 4.645 29.109 3.17 1 97.56 182 MET A O 1
ATOM 1407 N N . PRO A 1 183 ? 6.16 27.766 2.152 1 96.5 183 PRO A N 1
ATOM 1408 C CA . PRO A 1 183 ? 6.324 28.781 1.115 1 96.5 183 PRO A CA 1
ATOM 1409 C C . PRO A 1 183 ? 5.016 29.094 0.386 1 96.5 183 PRO A C 1
ATOM 1411 O O . PRO A 1 183 ? 4.746 30.25 0.067 1 96.5 183 PRO A O 1
ATOM 1414 N N . VAL A 1 184 ? 4.234 28.078 0.155 1 95.62 184 VAL A N 1
ATOM 1415 C CA . VAL A 1 184 ? 2.951 28.234 -0.524 1 95.62 184 VAL A CA 1
ATOM 1416 C C . VAL A 1 184 ? 1.999 29.047 0.353 1 95.62 184 VAL A C 1
ATOM 1418 O O . VAL A 1 184 ? 1.304 29.938 -0.135 1 95.62 184 VAL A O 1
ATOM 1421 N N . ILE A 1 185 ? 1.981 28.766 1.608 1 97.56 185 ILE A N 1
ATOM 1422 C CA . ILE A 1 185 ? 1.119 29.469 2.559 1 97.56 185 ILE A CA 1
ATOM 1423 C C . ILE A 1 185 ? 1.518 30.938 2.639 1 97.56 185 ILE A C 1
ATOM 1425 O O . ILE A 1 185 ? 0.663 31.828 2.568 1 97.56 185 ILE A O 1
ATOM 1429 N N . ILE A 1 186 ? 2.818 31.219 2.781 1 97.06 186 ILE A N 1
ATOM 1430 C CA . ILE A 1 186 ? 3.324 32.594 2.932 1 97.06 186 ILE A CA 1
ATOM 1431 C C . ILE A 1 186 ? 2.979 33.406 1.69 1 97.06 186 ILE A C 1
ATOM 1433 O O . ILE A 1 186 ? 2.541 34.562 1.799 1 97.06 186 ILE A O 1
ATOM 1437 N N . GLU A 1 187 ? 3.104 32.75 0.563 1 95.75 187 GLU A N 1
ATOM 1438 C CA . GLU A 1 187 ? 2.779 33.438 -0.687 1 95.75 187 GLU A CA 1
ATOM 1439 C C . GLU A 1 187 ? 1.28 33.688 -0.806 1 95.75 187 GLU A C 1
ATOM 1441 O O . GLU A 1 187 ? 0.857 34.781 -1.163 1 95.75 187 GLU A O 1
ATOM 1446 N N . SER A 1 188 ? 0.502 32.719 -0.472 1 95.19 188 SER A N 1
ATOM 1447 C CA . SER A 1 188 ? -0.942 32.781 -0.669 1 95.19 188 SER A CA 1
ATOM 1448 C C . SER A 1 188 ? -1.607 33.656 0.381 1 95.19 188 SER A C 1
ATOM 1450 O O . SER A 1 188 ? -2.703 34.188 0.157 1 95.19 188 SER A O 1
ATOM 1452 N N . CYS A 1 189 ? -0.995 33.844 1.518 1 95.38 189 CYS A N 1
ATOM 1453 C CA . CYS A 1 189 ? -1.581 34.594 2.625 1 95.38 189 CYS A CA 1
ATOM 1454 C C . CYS A 1 189 ? -0.703 35.781 3.01 1 95.38 189 CYS A C 1
ATOM 1456 O O . CYS A 1 189 ? -0.639 36.156 4.18 1 95.38 189 CYS A O 1
ATOM 1458 N N . ASN A 1 190 ? -0.006 36.281 2.09 1 93.44 190 ASN A N 1
ATOM 1459 C CA . ASN A 1 190 ? 0.955 37.375 2.33 1 93.44 190 ASN A CA 1
ATOM 1460 C C . ASN A 1 190 ? 0.298 38.562 3 1 93.44 190 ASN A C 1
ATOM 1462 O O . ASN A 1 190 ? 0.889 39.188 3.883 1 93.44 190 ASN A O 1
ATOM 1466 N N . GLU A 1 191 ? -0.857 38.906 2.643 1 93.12 191 GLU A N 1
ATOM 1467 C CA . GLU A 1 191 ? -1.567 40.062 3.184 1 93.12 191 GLU A CA 1
ATOM 1468 C C . GLU A 1 191 ? -1.896 39.875 4.66 1 93.12 191 GLU A C 1
ATOM 1470 O O . GLU A 1 191 ? -1.875 40.812 5.441 1 93.12 191 GLU A O 1
ATOM 1475 N N . GLU A 1 192 ? -2.217 38.656 5.039 1 92.12 192 GLU A N 1
ATOM 1476 C CA . GLU A 1 192 ? -2.562 38.344 6.422 1 92.12 192 GLU A CA 1
ATOM 1477 C C . GLU A 1 192 ? -1.344 38.469 7.336 1 92.12 192 GLU A C 1
ATOM 1479 O O . GLU A 1 192 ? -1.472 38.812 8.5 1 92.12 192 GLU A O 1
ATOM 1484 N N . PHE A 1 193 ? -0.198 38.188 6.777 1 93.19 193 PHE A N 1
ATOM 1485 C CA . PHE A 1 193 ? 1.012 38.219 7.59 1 93.19 193 PHE A CA 1
ATOM 1486 C C . PHE A 1 193 ? 1.537 39.656 7.723 1 93.19 193 PHE A C 1
ATOM 1488 O O . PHE A 1 193 ? 2.354 39.938 8.602 1 93.19 193 PHE A O 1
ATOM 1495 N N . ARG A 1 194 ? 1.064 40.438 6.852 1 88.56 194 ARG A N 1
ATOM 1496 C CA . ARG A 1 194 ? 1.558 41.812 6.859 1 88.56 194 ARG A CA 1
ATOM 1497 C C . ARG A 1 194 ? 1.188 42.5 8.164 1 88.56 194 ARG A C 1
ATOM 1499 O O . ARG A 1 194 ? 0.03 42.469 8.586 1 88.56 194 ARG A O 1
ATOM 1506 N N . GLY A 1 195 ? 2.184 43.125 8.828 1 87.19 195 GLY A N 1
ATOM 1507 C CA . GLY A 1 195 ? 1.951 43.938 10 1 87.19 195 GLY A CA 1
ATOM 1508 C C . GLY A 1 195 ? 1.933 43.156 11.289 1 87.19 195 GLY A C 1
ATOM 1509 O O . GLY A 1 195 ? 1.914 43.719 12.383 1 87.19 195 GLY A O 1
ATOM 1510 N N . LEU A 1 196 ? 1.905 41.812 11.219 1 91.94 196 LEU A N 1
ATOM 1511 C CA . LEU A 1 196 ? 1.963 41 12.43 1 91.94 196 LEU A CA 1
ATOM 1512 C C . LEU A 1 196 ? 3.316 41.125 13.117 1 91.94 196 LEU A C 1
ATOM 1514 O O . LEU A 1 196 ? 4.352 41.219 12.453 1 91.94 196 LEU A O 1
ATOM 1518 N N . GLN A 1 197 ? 3.275 41.188 14.398 1 94.25 197 GLN A N 1
ATOM 1519 C CA . GLN A 1 197 ? 4.52 41.281 15.156 1 94.25 197 GLN A CA 1
ATOM 1520 C C . GLN A 1 197 ? 4.914 39.906 15.695 1 94.25 197 GLN A C 1
ATOM 1522 O O . GLN A 1 197 ? 6.094 39.625 15.93 1 94.25 197 GLN A O 1
ATOM 1527 N N . SER A 1 198 ? 3.93 39.062 15.891 1 96.19 198 SER A N 1
ATOM 1528 C CA . SER A 1 198 ? 4.254 37.75 16.453 1 96.19 198 SER A CA 1
ATOM 1529 C C . SER A 1 198 ? 3.25 36.688 16.016 1 96.19 198 SER A C 1
ATOM 1531 O O . SER A 1 198 ? 2.078 37 15.789 1 96.19 198 SER A O 1
ATOM 1533 N N . VAL A 1 199 ? 3.713 35.469 15.852 1 97.38 199 VAL A N 1
ATOM 1534 C CA . VAL A 1 199 ? 2.895 34.312 15.523 1 97.38 199 VAL A CA 1
ATOM 1535 C C . VAL A 1 199 ? 3.289 33.156 16.422 1 97.38 199 VAL A C 1
ATOM 1537 O O . VAL A 1 199 ? 4.477 32.875 16.625 1 97.38 199 VAL A O 1
ATOM 1540 N N . VAL A 1 200 ? 2.342 32.5 17.047 1 98.56 200 VAL A N 1
ATOM 1541 C CA . VAL A 1 200 ? 2.611 31.266 17.797 1 98.56 200 VAL A CA 1
ATOM 1542 C C . VAL A 1 200 ? 2.123 30.062 17.016 1 98.56 200 VAL A C 1
ATOM 1544 O O . VAL A 1 200 ? 0.968 30.016 16.578 1 98.56 200 VAL A O 1
ATOM 1547 N N . ASP A 1 201 ? 3.057 29.156 16.734 1 98.81 201 ASP A N 1
ATOM 1548 C CA . ASP A 1 201 ? 2.734 27.859 16.141 1 98.81 201 ASP A CA 1
ATOM 1549 C C . ASP A 1 201 ? 2.369 26.844 17.203 1 98.81 201 ASP A C 1
ATOM 1551 O O . ASP A 1 201 ? 3.236 26.375 17.953 1 98.81 201 ASP A O 1
ATOM 1555 N N . VAL A 1 202 ? 1.1 26.484 17.297 1 98.88 202 VAL A N 1
ATOM 1556 C CA . VAL A 1 202 ? 0.589 25.562 18.312 1 98.88 202 VAL A CA 1
ATOM 1557 C C . VAL A 1 202 ? 0.703 24.125 17.797 1 98.88 202 VAL A C 1
ATOM 1559 O O . VAL A 1 202 ? 0.107 23.781 16.781 1 98.88 202 VAL A O 1
ATOM 1562 N N . GLY A 1 203 ? 1.433 23.281 18.562 1 98.69 203 GLY A N 1
ATOM 1563 C CA . GLY A 1 203 ? 1.774 21.953 18.062 1 98.69 203 GLY A CA 1
ATOM 1564 C C . GLY A 1 203 ? 2.805 21.984 16.953 1 98.69 203 GLY A C 1
ATOM 1565 O O . GLY A 1 203 ? 2.672 21.266 15.961 1 98.69 203 GLY A O 1
ATOM 1566 N N . GLY A 1 204 ? 3.812 22.797 17.109 1 98.38 204 GLY A N 1
ATOM 1567 C CA . GLY A 1 204 ? 4.684 23.172 16 1 98.38 204 GLY A CA 1
ATOM 1568 C C . GLY A 1 204 ? 5.824 22.188 15.789 1 98.38 204 GLY A C 1
ATOM 1569 O O . GLY A 1 204 ? 6.629 22.359 14.867 1 98.38 204 GLY A O 1
ATOM 1570 N N . GLY A 1 205 ? 5.949 21.172 16.672 1 98.19 205 GLY A N 1
ATOM 1571 C CA . GLY A 1 205 ? 6.98 20.172 16.5 1 98.19 205 GLY A CA 1
ATOM 1572 C C . GLY A 1 205 ? 8.383 20.703 16.688 1 98.19 205 GLY A C 1
ATOM 1573 O O . GLY A 1 205 ? 8.688 21.344 17.703 1 98.19 205 GLY A O 1
ATOM 1574 N N . ASN A 1 206 ? 9.219 20.516 15.695 1 97.62 206 ASN A N 1
ATOM 1575 C CA . ASN A 1 206 ? 10.617 20.922 15.844 1 97.62 206 ASN A CA 1
ATOM 1576 C C . ASN A 1 206 ? 10.836 22.359 15.383 1 97.62 206 ASN A C 1
ATOM 1578 O O . ASN A 1 206 ? 11.977 22.797 15.234 1 97.62 206 ASN A O 1
ATOM 1582 N N . GLY A 1 207 ? 9.75 23.062 15.016 1 98.19 207 GLY A N 1
ATOM 1583 C CA . GLY A 1 207 ? 9.828 24.484 14.758 1 98.19 207 GLY A CA 1
ATOM 1584 C C . GLY A 1 207 ? 10.117 24.812 13.305 1 98.19 207 GLY A C 1
ATOM 1585 O O . GLY A 1 207 ? 10.336 25.969 12.953 1 98.19 207 GLY A O 1
ATOM 1586 N N . THR A 1 208 ? 10.047 23.828 12.406 1 97.62 208 THR A N 1
ATOM 1587 C CA . THR A 1 208 ? 10.398 24.016 11 1 97.62 208 THR A CA 1
ATOM 1588 C C . THR A 1 208 ? 9.5 25.062 10.352 1 97.62 208 THR A C 1
ATOM 1590 O O . THR A 1 208 ? 9.984 25.953 9.648 1 97.62 208 THR A O 1
ATOM 1593 N N . ALA A 1 209 ? 8.219 24.984 10.586 1 98.12 209 ALA A N 1
ATOM 1594 C CA . ALA A 1 209 ? 7.293 25.938 9.977 1 98.12 209 ALA A CA 1
ATOM 1595 C C . ALA A 1 209 ? 7.621 27.359 10.398 1 98.12 209 ALA A C 1
ATOM 1597 O O . ALA A 1 209 ? 7.684 28.266 9.555 1 98.12 209 ALA A O 1
ATOM 1598 N N . MET A 1 210 ? 7.891 27.562 11.648 1 97.81 210 MET A N 1
ATOM 1599 C CA . MET A 1 210 ? 8.172 28.906 12.18 1 97.81 210 MET A CA 1
ATOM 1600 C C . MET A 1 210 ? 9.531 29.406 11.703 1 97.81 210 MET A C 1
ATOM 1602 O O . MET A 1 210 ? 9.719 30.594 11.492 1 97.81 210 MET A O 1
ATOM 1606 N N . ARG A 1 211 ? 10.445 28.438 11.633 1 97 211 ARG A N 1
ATOM 1607 C CA . ARG A 1 211 ? 11.742 28.812 11.086 1 97 211 ARG A CA 1
ATOM 1608 C C . ARG A 1 211 ? 11.609 29.359 9.672 1 97 211 ARG A C 1
ATOM 1610 O O . ARG A 1 211 ? 12.188 30.391 9.344 1 97 211 ARG A O 1
ATOM 1617 N N . ILE A 1 212 ? 10.875 28.688 8.836 1 96.56 212 ILE A N 1
ATOM 1618 C CA . ILE A 1 212 ? 10.664 29.109 7.453 1 96.56 212 ILE A CA 1
ATOM 1619 C C . ILE A 1 212 ? 9.93 30.438 7.422 1 96.56 212 ILE A C 1
ATOM 1621 O O . ILE A 1 212 ? 10.281 31.344 6.645 1 96.56 212 ILE A O 1
ATOM 1625 N N . LEU A 1 213 ? 8.914 30.641 8.266 1 96.88 213 LEU A N 1
ATOM 1626 C CA . LEU A 1 213 ? 8.172 31.891 8.336 1 96.88 213 LEU A CA 1
ATOM 1627 C C . LEU A 1 213 ? 9.102 33.031 8.703 1 96.88 213 LEU A C 1
ATOM 1629 O O . LEU A 1 213 ? 9.078 34.094 8.055 1 96.88 213 LEU A O 1
ATOM 1633 N N . HIS A 1 214 ? 9.898 32.844 9.734 1 96 214 HIS A N 1
ATOM 1634 C CA . HIS A 1 214 ? 10.797 33.875 10.203 1 96 214 HIS A CA 1
ATOM 1635 C C . HIS A 1 214 ? 11.828 34.25 9.141 1 96 214 HIS A C 1
ATOM 1637 O O . HIS A 1 214 ? 12.211 35.406 9.016 1 96 214 HIS A O 1
ATOM 1643 N N . GLN A 1 215 ? 12.32 33.25 8.477 1 94.88 215 GLN A N 1
ATOM 1644 C CA . GLN A 1 215 ? 13.273 33.5 7.398 1 94.88 215 GLN A CA 1
ATOM 1645 C C . GLN A 1 215 ? 12.648 34.375 6.301 1 94.88 215 GLN A C 1
ATOM 1647 O O . GLN A 1 215 ? 13.312 35.25 5.738 1 94.88 215 GLN A O 1
ATOM 1652 N N . ALA A 1 216 ? 11.43 34.156 6.008 1 95.44 216 ALA A N 1
ATOM 1653 C CA . ALA A 1 216 ? 10.727 34.875 4.957 1 95.44 216 ALA A CA 1
ATOM 1654 C C . ALA A 1 216 ? 10.289 36.25 5.445 1 95.44 216 ALA A C 1
ATOM 1656 O O . ALA A 1 216 ? 10.242 37.219 4.672 1 95.44 216 ALA A O 1
ATOM 1657 N N . LEU A 1 217 ? 9.906 36.312 6.688 1 95.25 217 LEU A N 1
ATOM 1658 C CA . LEU A 1 217 ? 9.414 37.562 7.309 1 95.25 217 LEU A CA 1
ATOM 1659 C C . LEU A 1 217 ? 10.109 37.812 8.641 1 95.25 217 LEU A C 1
ATOM 1661 O O . LEU A 1 217 ? 9.5 37.656 9.703 1 95.25 217 LEU A O 1
ATOM 1665 N N . PRO A 1 218 ? 11.266 38.375 8.648 1 94.69 218 PRO A N 1
ATOM 1666 C CA . PRO A 1 218 ? 12.109 38.469 9.844 1 94.69 218 PRO A CA 1
ATOM 1667 C C . PRO A 1 218 ? 11.539 39.406 10.898 1 94.69 218 PRO A C 1
ATOM 1669 O O . PRO A 1 218 ? 11.945 39.344 12.062 1 94.69 218 PRO A O 1
ATOM 1672 N N . SER A 1 219 ? 10.672 40.25 10.477 1 93.81 219 SER A N 1
ATOM 1673 C CA . SER A 1 219 ? 10.078 41.188 11.422 1 93.81 219 SER A CA 1
ATOM 1674 C C . SER A 1 219 ? 9.109 40.469 12.375 1 93.81 219 SER A C 1
ATOM 1676 O O . SER A 1 219 ? 8.75 41.031 13.414 1 93.81 219 SER A O 1
ATOM 1678 N N . ILE A 1 220 ? 8.68 39.281 12.055 1 95.06 220 ILE A N 1
ATOM 1679 C CA . ILE A 1 220 ? 7.719 38.531 12.859 1 95.06 220 ILE A CA 1
ATOM 1680 C C . ILE A 1 220 ? 8.453 37.719 13.914 1 95.06 220 ILE A C 1
ATOM 1682 O O . ILE A 1 220 ? 9.359 36.938 13.586 1 95.06 220 ILE A O 1
ATOM 1686 N N . ARG A 1 221 ? 8.141 38 15.148 1 95.75 221 ARG A N 1
ATOM 1687 C CA . ARG A 1 221 ? 8.57 37.094 16.219 1 95.75 221 ARG A CA 1
ATOM 1688 C C . ARG A 1 221 ? 7.848 35.75 16.141 1 95.75 221 ARG A C 1
ATOM 1690 O O . ARG A 1 221 ? 6.641 35.688 16.375 1 95.75 221 ARG A O 1
ATOM 1697 N N . ALA A 1 222 ? 8.57 34.719 15.844 1 96.75 222 ALA A N 1
ATOM 1698 C CA . ALA A 1 222 ? 7.992 33.375 15.664 1 96.75 222 ALA A CA 1
ATOM 1699 C C . ALA A 1 222 ? 8.156 32.531 16.922 1 96.75 222 ALA A C 1
ATOM 1701 O O . ALA A 1 222 ? 9.273 32.375 17.422 1 96.75 222 ALA A O 1
ATOM 1702 N N . ILE A 1 223 ? 7.078 32 17.422 1 98.25 223 ILE A N 1
ATOM 1703 C CA . ILE A 1 223 ? 7.055 31.203 18.625 1 98.25 223 ILE A CA 1
ATOM 1704 C C . ILE A 1 223 ? 6.621 29.781 18.281 1 98.25 223 ILE A C 1
ATOM 1706 O O . ILE A 1 223 ? 5.543 29.562 17.719 1 98.25 223 ILE A O 1
ATOM 1710 N N . ASN A 1 224 ? 7.488 28.781 18.531 1 98.75 224 ASN A N 1
ATOM 1711 C CA . ASN A 1 224 ? 7.145 27.375 18.391 1 98.75 224 ASN A CA 1
ATOM 1712 C C . ASN A 1 224 ? 6.699 26.781 19.734 1 98.75 224 ASN A C 1
ATOM 1714 O O . ASN A 1 224 ? 7.473 26.75 20.688 1 98.75 224 ASN A O 1
ATOM 1718 N N . PHE A 1 225 ? 5.484 26.328 19.766 1 98.88 225 PHE A N 1
ATOM 1719 C CA . PHE A 1 225 ? 4.883 25.844 21 1 98.88 225 PHE A CA 1
ATOM 1720 C C . PHE A 1 225 ? 4.488 24.375 20.875 1 98.88 225 PHE A C 1
ATOM 1722 O O . PHE A 1 225 ? 3.697 24.016 20 1 98.88 225 PHE A O 1
ATOM 1729 N N . ASP A 1 226 ? 5.059 23.531 21.734 1 98.69 226 ASP A N 1
ATOM 1730 C CA . ASP A 1 226 ? 4.758 22.094 21.734 1 98.69 226 ASP A CA 1
ATOM 1731 C C . ASP A 1 226 ? 5.047 21.484 23.109 1 98.69 226 ASP A C 1
ATOM 1733 O O . ASP A 1 226 ? 5.426 22.188 24.047 1 98.69 226 ASP A O 1
ATOM 1737 N N . LEU A 1 227 ? 4.766 20.219 23.297 1 98.56 227 LEU A N 1
ATOM 1738 C CA . LEU A 1 227 ? 4.977 19.5 24.547 1 98.56 227 LEU A CA 1
ATOM 1739 C C . LEU A 1 227 ? 6.441 19.547 24.969 1 98.56 227 LEU A C 1
ATOM 1741 O O . LEU A 1 227 ? 7.328 19.688 24.125 1 98.56 227 LEU A O 1
ATOM 1745 N N . PRO A 1 228 ? 6.727 19.375 26.25 1 97.81 228 PRO A N 1
ATOM 1746 C CA . PRO A 1 228 ? 8.086 19.5 26.766 1 97.81 228 PRO A CA 1
ATOM 1747 C C . PRO A 1 228 ? 9.07 18.531 26.109 1 97.81 228 PRO A C 1
ATOM 1749 O O . PRO A 1 228 ? 10.172 18.938 25.719 1 97.81 228 PRO A O 1
ATOM 1752 N N . HIS A 1 229 ? 8.711 17.281 25.891 1 97.31 229 HIS A N 1
ATOM 1753 C CA . HIS A 1 229 ? 9.648 16.312 25.344 1 97.31 229 HIS A CA 1
ATOM 1754 C C . HIS A 1 229 ? 9.945 16.609 23.875 1 97.31 229 HIS A C 1
ATOM 1756 O O . HIS A 1 229 ? 11.008 16.25 23.359 1 97.31 229 HIS A O 1
ATOM 1762 N N . VAL A 1 230 ? 9.016 17.281 23.203 1 98.31 230 VAL A N 1
ATOM 1763 C CA . VAL A 1 230 ? 9.211 17.672 21.812 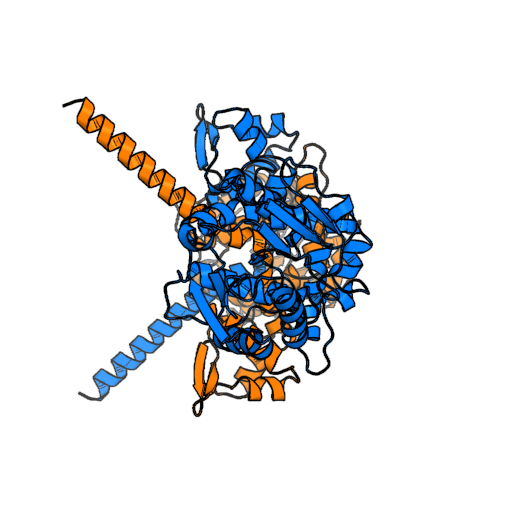1 98.31 230 VAL A CA 1
ATOM 1764 C C . VAL A 1 230 ? 10.156 18.859 21.734 1 98.31 230 VAL A C 1
ATOM 1766 O O . VAL A 1 230 ? 11.133 18.844 20.984 1 98.31 230 VAL A O 1
ATOM 1769 N N . ILE A 1 231 ? 9.922 19.891 22.578 1 97.81 231 ILE A N 1
ATOM 1770 C CA . ILE A 1 231 ? 10.695 21.125 22.594 1 97.81 231 ILE A CA 1
ATOM 1771 C C . ILE A 1 231 ? 12.141 20.828 23 1 97.81 231 ILE A C 1
ATOM 1773 O O . ILE A 1 231 ? 13.078 21.453 22.5 1 97.81 231 ILE A O 1
ATOM 1777 N N . SER A 1 232 ? 12.281 19.828 23.859 1 96.44 232 SER A N 1
ATOM 1778 C CA . SER A 1 232 ? 13.617 19.484 24.344 1 96.44 232 SER A CA 1
ATOM 1779 C C . SER A 1 232 ? 14.508 18.984 23.219 1 96.44 232 SER A C 1
ATOM 1781 O O . SER A 1 232 ? 15.734 19.047 23.312 1 96.44 232 SER A O 1
ATOM 1783 N N . GLN A 1 233 ? 13.875 18.484 22.094 1 95.5 233 GLN A N 1
ATOM 1784 C CA . GLN A 1 233 ? 14.633 17.922 20.984 1 95.5 233 GLN A CA 1
ATOM 1785 C C . GLN A 1 233 ? 14.688 18.906 19.812 1 95.5 233 GLN A C 1
ATOM 1787 O O . GLN A 1 233 ? 15.336 18.625 18.797 1 95.5 233 GLN A O 1
ATOM 1792 N N . ALA A 1 234 ? 13.977 20.047 19.922 1 96.25 234 ALA A N 1
ATOM 1793 C CA . ALA A 1 234 ? 13.883 21 18.812 1 96.25 234 ALA A CA 1
ATOM 1794 C C . ALA A 1 234 ? 15.203 21.734 18.609 1 96.25 234 ALA A C 1
ATOM 1796 O O . ALA A 1 234 ? 15.844 22.141 19.578 1 96.25 234 ALA A O 1
ATOM 1797 N N . PRO A 1 235 ? 15.609 21.859 17.391 1 94.62 235 PRO A N 1
ATOM 1798 C CA . PRO A 1 235 ? 16.875 22.547 17.125 1 94.62 235 PRO A CA 1
ATOM 1799 C C . PRO A 1 235 ? 16.812 24.047 17.422 1 94.62 235 PRO A C 1
ATOM 1801 O O . PRO A 1 235 ? 15.789 24.688 17.156 1 94.62 235 PRO A O 1
ATOM 1804 N N . HIS A 1 236 ? 17.891 24.516 17.938 1 90.81 236 HIS A N 1
ATOM 1805 C CA . HIS A 1 236 ? 17.984 25.953 18.141 1 90.81 236 HIS A CA 1
ATOM 1806 C C . HIS A 1 236 ? 18.062 26.688 16.797 1 90.81 236 HIS A C 1
ATOM 1808 O O . HIS A 1 236 ? 18.703 26.219 15.859 1 90.81 236 HIS A O 1
ATOM 1814 N N . SER A 1 237 ? 17.359 27.719 16.766 1 87.62 237 SER A N 1
ATOM 1815 C CA . SER A 1 237 ? 17.422 28.609 15.602 1 87.62 237 SER A CA 1
ATOM 1816 C C . SER A 1 237 ? 17.281 30.078 16.016 1 87.62 237 SER A C 1
ATOM 1818 O O . SER A 1 237 ? 16.438 30.406 16.859 1 87.62 237 SER A O 1
ATOM 1820 N N . ASP A 1 238 ? 18.078 30.875 15.383 1 85.38 238 ASP A N 1
ATOM 1821 C CA . ASP A 1 238 ? 18.016 32.312 15.695 1 85.38 238 ASP A CA 1
ATOM 1822 C C . ASP A 1 238 ? 16.656 32.906 15.328 1 85.38 238 ASP A C 1
ATOM 1824 O O . ASP A 1 238 ? 16.156 32.688 14.219 1 85.38 238 ASP A O 1
ATOM 1828 N N . GLY A 1 239 ? 16.047 33.625 16.219 1 85.94 239 GLY A N 1
ATOM 1829 C CA . GLY A 1 239 ? 14.789 34.281 15.977 1 85.94 239 GLY A CA 1
ATOM 1830 C C . GLY A 1 239 ? 13.586 33.406 16.266 1 85.94 239 GLY A C 1
ATOM 1831 O O . GLY A 1 239 ? 12.445 33.906 16.219 1 85.94 239 GLY A O 1
ATOM 1832 N N . LEU A 1 240 ? 13.859 32.188 16.531 1 93.19 240 LEU A N 1
ATOM 1833 C CA . LEU A 1 240 ? 12.789 31.25 16.859 1 93.19 240 LEU A CA 1
ATOM 1834 C C . LEU A 1 240 ? 12.75 30.969 18.359 1 93.19 240 LEU A C 1
ATOM 1836 O O . LEU A 1 240 ? 13.766 30.609 18.953 1 93.19 240 LEU A O 1
ATOM 1840 N N . GLU A 1 241 ? 11.648 31.219 18.922 1 96.81 241 GLU A N 1
ATOM 1841 C CA . GLU A 1 241 ? 11.453 30.938 20.328 1 96.81 241 GLU A CA 1
ATOM 1842 C C . GLU A 1 241 ? 10.703 29.609 20.531 1 96.81 241 GLU A C 1
ATOM 1844 O O . GLU A 1 241 ? 9.594 29.438 20.016 1 96.81 241 GLU A O 1
ATOM 1849 N N . HIS A 1 242 ? 11.359 28.672 21.234 1 98.19 242 HIS A N 1
ATOM 1850 C CA . HIS A 1 242 ? 10.711 27.422 21.594 1 98.19 242 HIS A CA 1
ATOM 1851 C C . HIS A 1 242 ? 10.086 27.5 22.984 1 98.19 242 HIS A C 1
ATOM 1853 O O . HIS A 1 242 ? 10.766 27.844 23.953 1 98.19 242 HIS A O 1
ATOM 1859 N N . VAL A 1 243 ? 8.875 27.25 23.062 1 98.5 243 VAL A N 1
ATOM 1860 C CA . VAL A 1 243 ? 8.156 27.281 24.328 1 98.5 243 VAL A CA 1
ATOM 1861 C C . VAL A 1 243 ? 7.492 25.938 24.578 1 98.5 243 VAL A C 1
ATOM 1863 O O . VAL A 1 243 ? 6.766 25.422 23.734 1 98.5 243 VAL A O 1
ATOM 1866 N N . ALA A 1 244 ? 7.754 25.312 25.766 1 98.5 244 ALA A N 1
ATOM 1867 C CA . ALA A 1 244 ? 7.164 24.031 26.141 1 98.5 244 ALA A CA 1
ATOM 1868 C C . ALA A 1 244 ? 5.844 24.219 26.875 1 98.5 244 ALA A C 1
ATOM 1870 O O . ALA A 1 244 ? 5.727 25.125 27.719 1 98.5 244 ALA A O 1
ATOM 1871 N N . GLY A 1 245 ? 4.867 23.469 26.484 1 98.44 245 GLY A N 1
ATOM 1872 C CA . GLY A 1 245 ? 3.59 23.5 27.172 1 98.44 245 GLY A CA 1
ATOM 1873 C C . GLY A 1 245 ? 2.545 22.609 26.531 1 98.44 245 GLY A C 1
ATOM 1874 O O . GLY A 1 245 ? 2.848 21.859 25.609 1 98.44 245 GLY A O 1
ATOM 1875 N N . ASP A 1 246 ? 1.369 22.641 27.094 1 98.38 246 ASP A N 1
ATOM 1876 C CA . ASP A 1 246 ? 0.222 21.844 26.672 1 98.38 246 ASP A CA 1
ATOM 1877 C C . ASP A 1 246 ? -0.881 22.734 26.109 1 98.38 246 ASP A C 1
ATOM 1879 O O . ASP A 1 246 ? -1.442 23.562 26.812 1 98.38 246 ASP A O 1
ATOM 1883 N N . MET A 1 247 ? -1.211 22.484 24.844 1 98.62 247 MET A N 1
ATOM 1884 C CA . MET A 1 247 ? -2.15 23.359 24.141 1 98.62 247 MET A CA 1
ATOM 1885 C C . MET A 1 247 ? -3.541 23.266 24.766 1 98.62 247 MET A C 1
ATOM 1887 O O . MET A 1 247 ? -4.391 24.125 24.516 1 98.62 247 MET A O 1
ATOM 1891 N N . PHE A 1 248 ? -3.83 22.219 25.531 1 98.5 248 PHE A N 1
ATOM 1892 C CA . PHE A 1 248 ? -5.117 22.078 26.203 1 98.5 248 PHE A CA 1
ATOM 1893 C C . PHE A 1 248 ? -5.164 22.938 27.469 1 98.5 248 PHE A C 1
ATOM 1895 O O . PHE A 1 248 ? -6.234 23.156 28.031 1 98.5 248 PHE A O 1
ATOM 1902 N N . GLN A 1 249 ? -4.07 23.406 27.906 1 98.31 249 GLN A N 1
ATOM 1903 C CA . GLN A 1 249 ? -3.998 24.219 29.125 1 98.31 249 GLN A CA 1
ATOM 1904 C C . GLN A 1 249 ? -3.893 25.703 28.797 1 98.31 249 GLN A C 1
ATOM 1906 O O . GLN A 1 249 ? -4.703 26.5 29.266 1 98.31 249 GLN A O 1
ATOM 1911 N N . SER A 1 250 ? -2.9 26.031 28.062 1 98.19 250 SER A N 1
ATOM 1912 C CA . SER A 1 250 ? -2.707 27.422 27.641 1 98.19 250 SER A CA 1
ATOM 1913 C C . SER A 1 250 ? -1.829 27.516 26.406 1 98.19 250 SER A C 1
ATOM 1915 O O . SER A 1 250 ? -1.057 26.594 26.109 1 98.19 250 SER A O 1
ATOM 1917 N N . VAL A 1 251 ? -2 28.625 25.703 1 98.81 251 VAL A N 1
ATOM 1918 C CA . VAL A 1 251 ? -1.194 28.953 24.531 1 98.81 251 VAL A CA 1
ATOM 1919 C C . VAL A 1 251 ? -0.493 30.281 24.75 1 98.81 251 VAL A C 1
ATOM 1921 O O . VAL A 1 251 ? -1.088 31.234 25.266 1 98.81 251 VAL A O 1
ATOM 1924 N N . PRO A 1 252 ? 0.765 30.391 24.375 1 98.5 252 PRO A N 1
ATOM 1925 C CA . PRO A 1 252 ? 1.469 31.656 24.516 1 98.5 252 PRO A CA 1
ATOM 1926 C C . PRO A 1 252 ? 0.798 32.781 23.75 1 98.5 252 PRO A C 1
ATOM 1928 O O . PRO A 1 252 ? 0.307 32.594 22.641 1 98.5 252 PRO A O 1
ATOM 1931 N N . LYS A 1 253 ? 0.873 34 24.344 1 97.69 253 LYS A N 1
ATOM 1932 C CA . LYS A 1 253 ? 0.269 35.156 23.719 1 97.69 253 LYS A CA 1
ATOM 1933 C C . LYS A 1 253 ? 1.014 35.562 22.438 1 97.69 253 LYS A C 1
ATOM 1935 O O . LYS A 1 253 ? 2.244 35.5 22.391 1 97.69 253 LYS A O 1
ATOM 1940 N N . ALA A 1 254 ? 0.309 35.906 21.391 1 97.12 254 ALA A N 1
ATOM 1941 C CA . ALA A 1 254 ? 0.833 36.406 20.125 1 97.12 254 ALA A CA 1
ATOM 1942 C C . ALA A 1 254 ? -0.243 37.156 19.344 1 97.12 254 ALA A C 1
ATOM 1944 O O . ALA A 1 254 ? -1.41 37.156 19.734 1 97.12 254 ALA A O 1
ATOM 1945 N N . ASP A 1 255 ? 0.177 37.812 18.281 1 96.69 255 ASP A N 1
ATOM 1946 C CA . ASP A 1 255 ? -0.788 38.5 17.438 1 96.69 255 ASP A CA 1
ATOM 1947 C C . ASP A 1 255 ? -1.686 37.5 16.703 1 96.69 255 ASP A C 1
ATOM 1949 O O . ASP A 1 255 ? -2.852 37.812 16.422 1 96.69 255 ASP A O 1
ATOM 1953 N N . ALA A 1 256 ? -1.111 36.375 16.328 1 97.56 256 ALA A N 1
ATOM 1954 C CA . ALA A 1 256 ? -1.848 35.312 15.625 1 97.56 256 ALA A CA 1
ATOM 1955 C C . ALA A 1 256 ? -1.381 33.938 16.047 1 97.56 256 ALA A C 1
ATOM 1957 O O . ALA A 1 256 ? -0.278 33.781 16.578 1 97.56 256 ALA A O 1
ATOM 1958 N N . ALA A 1 257 ? -2.258 32.969 15.867 1 98.62 257 ALA A N 1
ATOM 1959 C CA . ALA A 1 257 ? -1.938 31.578 16.125 1 98.62 257 ALA A CA 1
ATOM 1960 C C . ALA A 1 257 ? -2.01 30.75 14.852 1 98.62 257 ALA A C 1
ATOM 1962 O O . ALA A 1 257 ? -2.826 31.031 13.969 1 98.62 257 ALA A O 1
ATOM 1963 N N . PHE A 1 258 ? -1.142 29.812 14.797 1 98.56 258 PHE A N 1
ATOM 1964 C CA . PHE A 1 258 ? -0.965 28.953 13.633 1 98.56 258 PHE A CA 1
ATOM 1965 C C . PHE A 1 258 ? -1.011 27.484 14.031 1 98.56 258 PHE A C 1
ATOM 1967 O O . PHE A 1 258 ? -0.34 27.078 14.984 1 98.56 258 PHE A O 1
ATOM 1974 N N . LEU A 1 259 ? -1.894 26.703 13.406 1 98.88 259 LEU A N 1
ATOM 1975 C CA . LEU A 1 259 ? -1.95 25.266 13.578 1 98.88 259 LEU A CA 1
ATOM 1976 C C . LEU A 1 259 ? -1.916 24.547 12.227 1 98.88 259 LEU A C 1
ATOM 1978 O O . LEU A 1 259 ? -2.73 24.844 11.352 1 98.88 259 LEU A O 1
ATOM 1982 N N . MET A 1 260 ? -0.982 23.672 12.062 1 98.75 260 MET A N 1
ATOM 1983 C CA . MET A 1 260 ? -0.898 22.906 10.828 1 98.75 260 MET A CA 1
ATOM 1984 C C . MET A 1 260 ? -0.808 21.406 11.117 1 98.75 260 MET A C 1
ATOM 1986 O O . MET A 1 260 ? 0.126 20.953 11.789 1 98.75 260 MET A O 1
ATOM 1990 N N . TRP A 1 261 ? -1.758 20.594 10.602 1 98.06 261 TRP A N 1
ATOM 1991 C CA . TRP A 1 261 ? -1.791 19.156 10.805 1 98.06 261 TRP A CA 1
ATOM 1992 C C . TRP A 1 261 ? -1.831 18.812 12.297 1 98.06 261 TRP A C 1
ATOM 1994 O O . TRP A 1 261 ? -1.082 17.953 12.758 1 98.06 261 TRP A O 1
ATOM 2004 N N . VAL A 1 262 ? -2.65 19.531 13.023 1 98.75 262 VAL A N 1
ATOM 2005 C CA . VAL A 1 262 ? -2.738 19.312 14.469 1 98.75 262 VAL A CA 1
ATOM 2006 C C . VAL A 1 262 ? -4.164 18.922 14.844 1 98.75 262 VAL A C 1
ATOM 2008 O O . VAL A 1 262 ? -4.375 17.906 15.508 1 98.75 262 VAL A O 1
ATOM 2011 N N . LEU A 1 263 ? -5.137 19.688 14.367 1 98.81 263 LEU A N 1
ATOM 2012 C CA . LEU A 1 263 ? -6.5 19.547 14.867 1 98.81 263 LEU A CA 1
ATOM 2013 C C . LEU A 1 263 ? -7.133 18.266 14.359 1 98.81 263 LEU A C 1
ATOM 2015 O O . LEU A 1 263 ? -8 17.688 15.023 1 98.81 263 LEU A O 1
ATOM 2019 N N . HIS A 1 264 ? -6.691 17.734 13.203 1 98.56 264 HIS A N 1
ATOM 2020 C CA . HIS A 1 264 ? -7.254 16.5 12.695 1 98.56 264 HIS A CA 1
ATOM 2021 C C . HIS A 1 264 ? -6.918 15.32 13.609 1 98.56 264 HIS A C 1
ATOM 2023 O O . HIS A 1 264 ? -7.48 14.234 13.461 1 98.56 264 HIS A O 1
ATOM 2029 N N . ASP A 1 265 ? -6.051 15.484 14.578 1 98.44 265 ASP A N 1
ATOM 2030 C CA . ASP A 1 265 ? -5.688 14.43 15.516 1 98.44 265 ASP A CA 1
ATOM 2031 C C . ASP A 1 265 ? -6.75 14.273 16.609 1 98.44 265 ASP A C 1
ATOM 2033 O O . ASP A 1 265 ? -6.723 13.305 17.375 1 98.44 265 ASP A O 1
ATOM 2037 N N . TRP A 1 266 ? -7.742 15.18 16.688 1 98.62 266 TRP A N 1
ATOM 2038 C CA . TRP A 1 266 ? -8.555 15.305 17.891 1 98.62 266 TRP A CA 1
ATOM 2039 C C . TRP A 1 266 ? -10.039 15.305 17.547 1 98.62 266 TRP A C 1
ATOM 2041 O O . TRP A 1 266 ? -10.422 15.602 16.422 1 98.62 266 TRP A O 1
ATOM 2051 N N . SER A 1 267 ? -10.859 15.039 18.562 1 98.19 267 SER A N 1
ATOM 2052 C CA . SER A 1 267 ? -12.312 15.102 18.422 1 98.19 267 SER A CA 1
ATOM 2053 C C . SER A 1 267 ? -12.789 16.531 18.219 1 98.19 267 SER A C 1
ATOM 2055 O O . SER A 1 267 ? -12.023 17.484 18.422 1 98.19 267 SER A O 1
ATOM 2057 N N . ASP A 1 268 ? -14.047 16.656 17.844 1 98.38 268 ASP A N 1
ATOM 2058 C CA . ASP A 1 268 ? -14.625 18 17.734 1 98.38 268 ASP A CA 1
ATOM 2059 C C . ASP A 1 268 ? -14.562 18.75 19.062 1 98.38 268 ASP A C 1
ATOM 2061 O O . ASP A 1 268 ? -14.211 19.922 19.109 1 98.38 268 ASP A O 1
ATOM 2065 N N . GLU A 1 269 ? -14.875 18.062 20.125 1 98.5 269 GLU A N 1
ATOM 2066 C CA . GLU A 1 269 ? -14.859 18.672 21.453 1 98.5 269 GLU A CA 1
ATOM 2067 C C . GLU A 1 269 ? -13.453 19.125 21.828 1 98.5 269 GLU A C 1
ATOM 2069 O O . GLU A 1 269 ? -13.273 20.219 22.359 1 98.5 269 GLU A O 1
ATOM 2074 N N . GLU A 1 270 ? -12.508 18.312 21.562 1 98.69 270 GLU A N 1
ATOM 2075 C CA . GLU A 1 270 ? -11.125 18.656 21.859 1 98.69 270 GLU A CA 1
ATOM 2076 C C . GLU A 1 270 ? -10.633 19.797 20.969 1 98.69 270 GLU A C 1
ATOM 2078 O O . GLU A 1 270 ? -9.883 20.656 21.422 1 98.69 270 GLU A O 1
ATOM 2083 N N . CYS A 1 271 ? -11.008 19.781 19.719 1 98.81 271 CYS A N 1
ATOM 2084 C CA . CYS A 1 271 ? -10.648 20.875 18.812 1 98.81 271 CYS A CA 1
ATOM 2085 C C . CYS A 1 271 ? -11.211 22.203 19.312 1 98.81 271 CYS A C 1
ATOM 2087 O O . CYS A 1 271 ? -10.531 23.219 19.25 1 98.81 271 CYS A O 1
ATOM 2089 N N . ILE A 1 272 ? -12.461 22.172 19.719 1 98.81 272 ILE A N 1
ATOM 2090 C CA . ILE A 1 272 ? -13.094 23.375 20.266 1 98.81 272 ILE A CA 1
ATOM 2091 C C . ILE A 1 272 ? -12.305 23.875 21.469 1 98.81 272 ILE A C 1
ATOM 2093 O O . ILE A 1 272 ? -12.039 25.078 21.578 1 98.81 272 ILE A O 1
ATOM 2097 N N . GLU A 1 273 ? -11.883 22.969 22.344 1 98.75 273 GLU A N 1
ATOM 2098 C CA . GLU A 1 273 ? -11.094 23.344 23.5 1 98.75 273 GLU A CA 1
ATOM 2099 C C . GLU A 1 273 ? -9.766 23.984 23.094 1 98.75 273 GLU A C 1
ATOM 2101 O O . GLU A 1 273 ? -9.383 25.031 23.641 1 98.75 273 GLU A O 1
ATOM 2106 N N . ILE A 1 274 ? -9.055 23.406 22.141 1 98.88 274 ILE A N 1
ATOM 2107 C CA . ILE A 1 274 ? -7.77 23.906 21.672 1 98.88 274 ILE A CA 1
ATOM 2108 C C . ILE A 1 274 ? -7.957 25.297 21.047 1 98.88 274 ILE A C 1
ATOM 2110 O O . ILE A 1 274 ? -7.191 26.219 21.328 1 98.88 274 ILE A O 1
ATOM 2114 N N . LEU A 1 275 ? -8.977 25.422 20.219 1 98.81 275 LEU A N 1
ATOM 2115 C CA . LEU A 1 275 ? -9.227 26.688 19.516 1 98.81 275 LEU A CA 1
ATOM 2116 C C . LEU A 1 275 ? -9.609 27.781 20.5 1 98.81 275 LEU A C 1
ATOM 2118 O O . LEU A 1 275 ? -9.273 28.953 20.297 1 98.81 275 LEU A O 1
ATOM 2122 N N . LYS A 1 276 ? -10.336 27.438 21.562 1 98.62 276 LYS A N 1
ATOM 2123 C CA . LYS A 1 276 ? -10.625 28.422 22.609 1 98.62 276 LYS A CA 1
ATOM 2124 C C . LYS A 1 276 ? -9.344 28.938 23.234 1 98.62 276 LYS A C 1
ATOM 2126 O O . LYS A 1 276 ? -9.219 30.141 23.5 1 98.62 276 LYS A O 1
ATOM 2131 N N . LYS A 1 277 ? -8.414 28.016 23.547 1 98.69 277 LYS A N 1
ATOM 2132 C CA . LYS A 1 277 ? -7.133 28.422 24.109 1 98.69 277 LYS A CA 1
ATOM 2133 C C . LYS A 1 277 ? -6.371 29.328 23.141 1 98.69 277 LYS A C 1
ATOM 2135 O O . LYS A 1 277 ? -5.723 30.297 23.562 1 98.69 277 LYS A O 1
ATOM 2140 N N . CYS A 1 278 ? -6.445 29.047 21.844 1 98.75 278 CYS A N 1
ATOM 2141 C CA . CYS A 1 278 ? -5.82 29.891 20.828 1 98.75 278 CYS A CA 1
ATOM 2142 C C . CYS A 1 278 ? -6.473 31.266 20.781 1 98.75 278 CYS A C 1
ATOM 2144 O O . CYS A 1 278 ? -5.785 32.281 20.672 1 98.75 278 CYS A O 1
ATOM 2146 N N . ARG A 1 279 ? -7.781 31.281 20.812 1 97.94 279 ARG A N 1
ATOM 2147 C CA . ARG A 1 279 ? -8.523 32.531 20.797 1 97.94 279 ARG A CA 1
ATOM 2148 C C . ARG A 1 279 ? -8.133 33.438 21.969 1 97.94 279 ARG A C 1
ATOM 2150 O O . ARG A 1 279 ? -7.957 34.625 21.812 1 97.94 279 ARG A O 1
ATOM 2157 N N . GLU A 1 280 ? -7.969 32.812 23.125 1 97.56 280 GLU A N 1
ATOM 2158 C CA . GLU A 1 280 ? -7.559 33.531 24.328 1 97.56 280 GLU A CA 1
ATOM 2159 C C . GLU A 1 280 ? -6.164 34.125 24.172 1 97.56 280 GLU A C 1
ATOM 2161 O O . GLU A 1 280 ? -5.852 35.156 24.766 1 97.56 280 GLU A O 1
ATOM 2166 N N . ALA A 1 281 ? -5.367 33.531 23.375 1 97.62 281 ALA A N 1
ATOM 2167 C CA . ALA A 1 281 ? -3.953 33.875 23.266 1 97.62 281 ALA A CA 1
ATOM 2168 C C . ALA A 1 281 ? -3.752 35.031 22.281 1 97.62 281 ALA A C 1
ATOM 2170 O O . ALA A 1 281 ? -2.752 35.75 22.344 1 97.62 281 ALA A O 1
ATOM 2171 N N . ILE A 1 282 ? -4.691 35.219 21.344 1 96.81 282 ILE A N 1
ATOM 2172 C CA . ILE A 1 282 ? -4.445 36.156 20.266 1 96.81 282 ILE A CA 1
ATOM 2173 C C . ILE A 1 282 ? -5.137 37.5 20.562 1 96.81 282 ILE A C 1
ATOM 2175 O O . ILE A 1 282 ? -6.02 37.531 21.422 1 96.81 282 ILE A O 1
ATOM 2179 N N . SER A 1 283 ? -4.707 38.5 19.766 1 89.81 283 SER A N 1
ATOM 2180 C CA . SER A 1 283 ? -5.309 39.812 19.922 1 89.81 283 SER A CA 1
ATOM 2181 C C . SER A 1 283 ? -6.777 39.812 19.5 1 89.81 283 SER A C 1
ATOM 2183 O O . SER A 1 283 ? -7.137 39.219 18.484 1 89.81 283 SER A O 1
ATOM 2185 N N . LYS A 1 284 ? -7.633 40.5 20.312 1 89.44 284 LYS A N 1
ATOM 2186 C CA . LYS A 1 284 ? -9.055 40.562 20 1 89.44 284 LYS A CA 1
ATOM 2187 C C . LYS A 1 284 ? -9.32 41.5 18.828 1 89.44 284 LYS A C 1
ATOM 2189 O O . LYS A 1 284 ? -10.297 41.344 18.094 1 89.44 284 LYS A O 1
ATOM 2194 N N . GLU A 1 285 ? -8.453 42.469 18.703 1 86.62 285 GLU A N 1
ATOM 2195 C CA . GLU A 1 285 ? -8.672 43.5 17.703 1 86.62 285 GLU A CA 1
ATOM 2196 C C . GLU A 1 285 ? -8.258 43.031 16.312 1 86.62 285 GLU A C 1
ATOM 2198 O O . GLU A 1 285 ? -9.008 43.219 15.352 1 86.62 285 GLU A O 1
ATOM 2203 N N . ASN A 1 286 ? -7.141 42.406 16.172 1 86.75 286 ASN A N 1
ATOM 2204 C CA . ASN A 1 286 ? -6.625 42.094 14.844 1 86.75 286 ASN A CA 1
ATOM 2205 C C . ASN A 1 286 ? -6.094 40.688 14.766 1 86.75 286 ASN A C 1
ATOM 2207 O O . ASN A 1 286 ? -5.492 40.281 13.766 1 86.75 286 ASN A O 1
ATOM 2211 N N . GLY A 1 287 ? -6.371 39.906 15.719 1 91.94 287 GLY A N 1
ATOM 2212 C CA . GLY A 1 287 ? -5.805 38.594 15.75 1 91.94 287 GLY A CA 1
ATOM 2213 C C . GLY A 1 287 ? -6.613 37.562 14.953 1 91.94 287 GLY A C 1
ATOM 2214 O O . GLY A 1 287 ? -7.801 37.781 14.695 1 91.94 287 GLY A O 1
ATOM 2215 N N . TRP A 1 288 ? -5.969 36.531 14.445 1 95.56 288 TRP A N 1
ATOM 2216 C CA . TRP A 1 288 ? -6.625 35.406 13.758 1 95.56 288 TRP A CA 1
ATOM 2217 C C . TRP A 1 288 ? -5.938 34.094 14.07 1 95.56 288 TRP A C 1
ATOM 2219 O O . TRP A 1 288 ? -4.809 34.094 14.57 1 95.56 288 TRP A O 1
ATOM 2229 N N . VAL A 1 289 ? -6.68 33.094 13.914 1 98.44 289 VAL A N 1
ATOM 2230 C CA . VAL A 1 289 ? -6.145 31.734 13.984 1 98.44 289 VAL A CA 1
ATOM 2231 C C . VAL A 1 289 ? -6.125 31.109 12.594 1 98.44 289 VAL A C 1
ATOM 2233 O O . VAL A 1 289 ? -7.152 31.094 11.906 1 98.44 289 VAL A O 1
ATOM 2236 N N . MET A 1 290 ? -4.953 30.75 12.156 1 98.56 290 MET A N 1
ATOM 2237 C CA . MET A 1 290 ? -4.797 30.062 10.875 1 98.56 290 MET A CA 1
ATOM 2238 C C . MET A 1 290 ? -4.746 28.547 11.078 1 98.56 290 MET A C 1
ATOM 2240 O O . MET A 1 290 ? -3.834 28.031 11.734 1 98.56 290 MET A O 1
ATOM 2244 N N . ILE A 1 291 ? -5.738 27.891 10.555 1 98.81 291 ILE A N 1
ATOM 2245 C CA . ILE A 1 291 ? -5.852 26.438 10.594 1 98.81 291 ILE A CA 1
ATOM 2246 C C . ILE A 1 291 ? -5.508 25.859 9.227 1 98.81 291 ILE A C 1
ATOM 2248 O O . ILE A 1 291 ? -6.188 26.141 8.234 1 98.81 291 ILE A O 1
ATOM 2252 N N . VAL A 1 292 ? -4.434 25.062 9.18 1 98.5 292 VAL A N 1
ATOM 2253 C CA . VAL A 1 292 ? -3.979 24.469 7.926 1 98.5 292 VAL A CA 1
ATOM 2254 C C . VAL A 1 292 ? -4.215 22.969 7.945 1 98.5 292 VAL A C 1
ATOM 2256 O O . VAL A 1 292 ? -3.438 22.219 8.547 1 98.5 292 VAL A O 1
ATOM 2259 N N . GLU A 1 293 ? -5.254 22.516 7.301 1 97.75 293 GLU A N 1
ATOM 2260 C CA . GLU A 1 293 ? -5.719 21.125 7.32 1 97.75 293 GLU A CA 1
ATOM 2261 C C . GLU A 1 293 ? -6.266 20.703 5.957 1 97.75 293 GLU A C 1
ATOM 2263 O O . GLU A 1 293 ? -6.539 21.562 5.105 1 97.75 293 GLU A O 1
ATOM 2268 N N . ALA A 1 294 ? -6.34 19.359 5.742 1 96 294 ALA A N 1
ATOM 2269 C CA . ALA A 1 294 ? -7.105 18.875 4.598 1 96 294 ALA A CA 1
ATOM 2270 C C . ALA A 1 294 ? -8.602 19.078 4.812 1 96 294 ALA A C 1
ATOM 2272 O O . ALA A 1 294 ? -9.109 18.859 5.914 1 96 294 ALA A O 1
ATOM 2273 N N . VAL A 1 295 ? -9.32 19.594 3.848 1 95.38 295 VAL A N 1
ATOM 2274 C CA . VAL A 1 295 ? -10.773 19.75 3.904 1 95.38 295 VAL A CA 1
ATOM 2275 C C . VAL A 1 295 ? -11.438 18.75 2.965 1 95.38 295 VAL A C 1
ATOM 2277 O O . VAL A 1 295 ? -11.141 18.719 1.768 1 95.38 295 VAL A O 1
ATOM 2280 N N . ILE A 1 296 ? -12.336 17.828 3.531 1 92.94 296 ILE A N 1
ATOM 2281 C CA . ILE A 1 296 ? -12.969 16.75 2.779 1 92.94 296 ILE A CA 1
ATOM 2282 C C . ILE A 1 296 ? -14.195 17.281 2.043 1 92.94 296 ILE A C 1
ATOM 2284 O O . ILE A 1 296 ? -14.93 18.125 2.576 1 92.94 296 ILE A O 1
ATOM 2288 N N . GLY A 1 297 ? -14.852 16.453 0.944 1 73.69 297 GLY A N 1
ATOM 2289 C CA . GLY A 1 297 ? -16.156 16.562 0.3 1 73.69 297 GLY A CA 1
ATOM 2290 C C . GLY A 1 297 ? -16.266 17.766 -0.619 1 73.69 297 GLY A C 1
ATOM 2291 O O . GLY A 1 297 ? -17.359 18.141 -1.025 1 73.69 297 GLY A O 1
ATOM 2292 N N . GLU A 1 298 ? -15.172 18.625 -0.891 1 58.19 298 GLU A N 1
ATOM 2293 C CA . GLU A 1 298 ? -15.531 19.75 -1.732 1 58.19 298 GLU A CA 1
ATOM 2294 C C . GLU A 1 298 ? -15.57 19.359 -3.205 1 58.19 298 GLU A C 1
ATOM 2296 O O . GLU A 1 298 ? -14.547 19.375 -3.889 1 58.19 298 GLU A O 1
ATOM 2301 N N . GLU A 1 299 ? -16.297 18.234 -3.539 1 53 299 GLU A N 1
ATOM 2302 C CA . GLU A 1 299 ? -16.344 17.719 -4.902 1 53 299 GLU A CA 1
ATOM 2303 C C . GLU A 1 299 ? -16.078 18.812 -5.922 1 53 299 GLU A C 1
ATOM 2305 O O . GLU A 1 299 ? -15.375 18.594 -6.914 1 53 299 GLU A O 1
ATOM 2310 N N . GLY A 1 300 ? -16.953 19.859 -5.859 1 45.94 300 GLY A N 1
ATOM 2311 C CA . GLY A 1 300 ? -17.047 20.922 -6.848 1 45.94 300 GLY A CA 1
ATOM 2312 C C . GLY A 1 300 ? -16.031 22.031 -6.633 1 45.94 300 GLY A C 1
ATOM 2313 O O . GLY A 1 300 ? -15.836 22.875 -7.512 1 45.94 300 GLY A O 1
ATOM 2314 N N . GLU A 1 301 ? -15.539 22.234 -5.465 1 47.19 301 GLU A N 1
ATOM 2315 C CA . GLU A 1 301 ? -14.836 23.5 -5.289 1 47.19 301 GLU A CA 1
ATOM 2316 C C . GLU A 1 301 ? -13.328 23.312 -5.422 1 47.19 301 GLU A C 1
ATOM 2318 O O . GLU A 1 301 ? -12.734 22.5 -4.719 1 47.19 301 GLU A O 1
ATOM 2323 N N . GLY A 1 302 ? -12.57 24.016 -6.246 1 55.31 302 GLY A N 1
ATOM 2324 C CA . GLY A 1 302 ? -11.297 24.547 -6.699 1 55.31 302 GLY A CA 1
ATOM 2325 C C . GLY A 1 302 ? -10.141 23.594 -6.488 1 55.31 302 GLY A C 1
ATOM 2326 O O . GLY A 1 302 ? -9.039 23.812 -6.992 1 55.31 302 GLY A O 1
ATOM 2327 N N . LYS A 1 303 ? -10.375 22.422 -5.672 1 59.69 303 LYS A N 1
ATOM 2328 C CA . LYS A 1 303 ? -9.164 21.609 -5.484 1 59.69 303 LYS A CA 1
ATOM 2329 C C . LYS A 1 303 ? -9.078 20.5 -6.531 1 59.69 303 LYS A C 1
ATOM 2331 O O . LYS A 1 303 ? -10.094 19.969 -6.965 1 59.69 303 LYS A O 1
ATOM 2336 N N . GLN A 1 304 ? -7.918 20.25 -6.941 1 70.5 304 GLN A N 1
ATOM 2337 C CA . GLN A 1 304 ? -7.617 19.172 -7.875 1 70.5 304 GLN A CA 1
ATOM 2338 C C . GLN A 1 304 ? -8.008 17.812 -7.301 1 70.5 304 GLN A C 1
ATOM 2340 O O . GLN A 1 304 ? -7.766 17.547 -6.121 1 70.5 304 GLN A O 1
ATOM 2345 N N . LYS A 1 305 ? -8.656 16.984 -8 1 74.69 305 LYS A N 1
ATOM 2346 C CA . LYS A 1 305 ? -9.188 15.672 -7.652 1 74.69 305 LYS A CA 1
ATOM 2347 C C . LYS A 1 305 ? -8.125 14.812 -6.973 1 74.69 305 LYS A C 1
ATOM 2349 O O . LYS A 1 305 ? -8.422 14.094 -6.016 1 74.69 305 LYS A O 1
ATOM 2354 N N . VAL A 1 306 ? -6.941 14.992 -7.41 1 77.44 306 VAL A N 1
ATOM 2355 C CA . VAL A 1 306 ? -5.871 14.148 -6.883 1 77.44 306 VAL A CA 1
ATOM 2356 C C . VAL A 1 306 ? -5.566 14.539 -5.441 1 77.44 306 VAL A C 1
ATOM 2358 O O . VAL A 1 306 ? -5.285 13.68 -4.602 1 77.44 306 VAL A O 1
ATOM 2361 N N . LEU A 1 307 ? -5.656 15.688 -5.184 1 86.19 307 LEU A N 1
ATOM 2362 C CA . LEU A 1 307 ? -5.383 16.141 -3.83 1 86.19 307 LEU A CA 1
ATOM 2363 C C . LEU A 1 307 ? -6.535 15.805 -2.895 1 86.19 307 LEU A C 1
ATOM 2365 O O . LEU A 1 307 ? -6.324 15.57 -1.701 1 86.19 307 LEU A O 1
ATOM 2369 N N . GLU A 1 308 ? -7.695 15.641 -3.504 1 88.06 308 GLU A N 1
ATOM 2370 C CA . GLU A 1 308 ? -8.836 15.18 -2.723 1 88.06 308 GLU A CA 1
ATOM 2371 C C . GLU A 1 308 ? -8.633 13.742 -2.25 1 88.06 308 GLU A C 1
ATOM 2373 O O . GLU A 1 308 ? -8.969 13.406 -1.113 1 88.06 308 GLU A O 1
ATOM 2378 N N . ASP A 1 309 ? -8.133 12.953 -3.104 1 92.81 309 ASP A N 1
ATOM 2379 C CA . ASP A 1 309 ? -7.871 11.562 -2.762 1 92.81 309 ASP A CA 1
ATOM 2380 C C . ASP A 1 309 ? -6.875 11.461 -1.607 1 92.81 309 ASP A C 1
ATOM 2382 O O . ASP A 1 309 ? -7.023 10.609 -0.727 1 92.81 309 ASP A O 1
ATOM 2386 N N . VAL A 1 310 ? -5.879 12.328 -1.614 1 95.31 310 VAL A N 1
ATOM 2387 C CA . VAL A 1 310 ? -4.891 12.344 -0.54 1 95.31 310 VAL A CA 1
ATOM 2388 C C . VAL A 1 310 ? -5.566 12.703 0.781 1 95.31 310 VAL A C 1
ATOM 2390 O O . VAL A 1 310 ? -5.262 12.109 1.821 1 95.31 310 VAL A O 1
ATOM 2393 N N . GLY A 1 311 ? -6.48 13.656 0.722 1 95.5 311 GLY A N 1
ATOM 2394 C CA . GLY A 1 311 ? -7.238 14.008 1.913 1 95.5 311 GLY A CA 1
ATOM 2395 C C . GLY A 1 311 ? -8.039 12.844 2.473 1 95.5 311 GLY A C 1
ATOM 2396 O O . GLY A 1 311 ? -8.102 12.656 3.689 1 95.5 311 GLY A O 1
ATOM 2397 N N . LEU A 1 312 ? -8.617 12.062 1.597 1 96.5 312 LEU A N 1
ATOM 2398 C CA . LEU A 1 312 ? -9.375 10.891 2.025 1 96.5 312 LEU A CA 1
ATOM 2399 C C . LEU A 1 312 ? -8.453 9.836 2.631 1 96.5 312 LEU A C 1
ATOM 2401 O O . LEU A 1 312 ? -8.812 9.188 3.613 1 96.5 312 LEU A O 1
ATOM 2405 N N . MET A 1 313 ? -7.262 9.641 2.051 1 97.5 313 MET A N 1
ATOM 2406 C CA . MET A 1 313 ? -6.285 8.727 2.635 1 97.5 313 MET A CA 1
ATOM 2407 C C . MET A 1 313 ? -5.875 9.188 4.031 1 97.5 313 MET A C 1
ATOM 2409 O O . MET A 1 313 ? -5.781 8.375 4.953 1 97.5 313 MET A O 1
ATOM 2413 N N . LEU A 1 314 ? -5.672 10.438 4.121 1 97.75 314 LEU A N 1
ATOM 2414 C CA . LEU A 1 314 ? -5.285 11.016 5.406 1 97.75 314 LEU A CA 1
ATOM 2415 C C . LEU A 1 314 ? -6.371 10.789 6.453 1 97.75 314 LEU A C 1
ATOM 2417 O O . LEU A 1 314 ? -6.07 10.555 7.625 1 97.75 314 LEU A O 1
ATOM 2421 N N . ASP A 1 315 ? -7.605 10.875 6.043 1 98.12 315 ASP A N 1
ATOM 2422 C CA . ASP A 1 315 ? -8.711 10.602 6.957 1 98.12 315 ASP A CA 1
ATOM 2423 C C . ASP A 1 315 ? -8.641 9.172 7.488 1 98.12 315 ASP A C 1
ATOM 2425 O O . ASP A 1 315 ? -8.914 8.93 8.664 1 98.12 315 ASP A O 1
ATOM 2429 N N . MET A 1 316 ? -8.305 8.211 6.664 1 98.56 316 MET A N 1
ATOM 2430 C CA . MET A 1 316 ? -8.141 6.824 7.098 1 98.56 316 MET A CA 1
ATOM 2431 C C . MET A 1 316 ? -6.949 6.691 8.047 1 98.56 316 MET A C 1
ATOM 2433 O O . MET A 1 316 ? -7.004 5.926 9.008 1 98.56 316 MET A O 1
ATOM 2437 N N . VAL A 1 317 ? -5.922 7.445 7.766 1 98.5 317 VAL A N 1
ATOM 2438 C CA . VAL A 1 317 ? -4.746 7.445 8.625 1 98.5 317 VAL A CA 1
ATOM 2439 C C . VAL A 1 317 ? -5.129 7.918 10.031 1 98.5 317 VAL A C 1
ATOM 2441 O O . VAL A 1 317 ? -4.734 7.312 11.023 1 98.5 317 VAL A O 1
ATOM 2444 N N . MET A 1 318 ? -5.922 8.977 10.109 1 98.38 318 MET A N 1
ATOM 2445 C CA . MET A 1 318 ? -6.371 9.461 11.406 1 98.38 318 MET A CA 1
ATOM 2446 C C . MET A 1 318 ? -7.203 8.406 12.125 1 98.38 318 MET A C 1
ATOM 2448 O O . MET A 1 318 ? -7.074 8.234 13.336 1 98.38 318 MET A O 1
ATOM 2452 N N . MET A 1 319 ? -8.031 7.75 11.383 1 98.25 319 MET A N 1
ATOM 2453 C CA . MET A 1 319 ? -8.875 6.719 11.977 1 98.25 319 MET A CA 1
ATOM 2454 C C . MET A 1 319 ? -8.023 5.594 12.562 1 98.25 319 MET A C 1
ATOM 2456 O O . MET A 1 319 ? -8.305 5.098 13.648 1 98.25 319 MET A O 1
ATOM 2460 N N . ALA A 1 320 ? -6.953 5.211 11.883 1 98.19 320 ALA A N 1
ATOM 2461 C CA . ALA A 1 320 ? -6.105 4.09 12.281 1 98.19 320 ALA A CA 1
ATOM 2462 C C . ALA A 1 320 ? -5.203 4.477 13.453 1 98.19 320 ALA A C 1
ATOM 2464 O O . ALA A 1 320 ? -4.867 3.637 14.289 1 98.19 320 ALA A O 1
ATOM 2465 N N . HIS A 1 321 ? -4.871 5.77 13.539 1 98.25 321 HIS A N 1
ATOM 2466 C CA . HIS A 1 321 ? -3.736 6.094 14.398 1 98.25 321 HIS A CA 1
ATOM 2467 C C . HIS A 1 321 ? -4.176 6.906 15.609 1 98.25 321 HIS A C 1
ATOM 2469 O O . HIS A 1 321 ? -3.508 6.895 16.641 1 98.25 321 HIS A O 1
ATOM 2475 N N . THR A 1 322 ? -5.25 7.629 15.477 1 98.19 322 THR A N 1
ATOM 2476 C CA . THR A 1 322 ? -5.68 8.484 16.578 1 98.19 322 THR A CA 1
ATOM 2477 C C . THR A 1 322 ? -6.945 7.938 17.234 1 98.19 322 THR A C 1
ATOM 2479 O O . THR A 1 322 ? -7.605 7.055 16.672 1 98.19 322 THR A O 1
ATOM 2482 N N . ASN A 1 323 ? -7.289 8.406 18.391 1 96.62 323 ASN A N 1
ATOM 2483 C CA . ASN A 1 323 ? -8.469 7.93 19.109 1 96.62 323 ASN A CA 1
ATOM 2484 C C . ASN A 1 323 ? -9.758 8.484 18.484 1 96.62 323 ASN A C 1
ATOM 2486 O O . ASN A 1 323 ? -10.703 7.734 18.25 1 96.62 323 ASN A O 1
ATOM 2490 N N . PHE A 1 324 ? -9.688 9.82 18.203 1 96.06 324 PHE A N 1
ATOM 2491 C CA . PHE A 1 324 ? -10.938 10.453 17.781 1 96.06 324 PHE A CA 1
ATOM 2492 C C . PHE A 1 324 ? -10.711 11.359 16.578 1 96.06 324 PHE A C 1
ATOM 2494 O O . PHE A 1 324 ? -11.625 12.062 16.141 1 96.06 324 PHE A O 1
ATOM 2501 N N . GLY A 1 325 ? -9.484 11.344 16.047 1 97.81 325 GLY A N 1
ATOM 2502 C CA . GLY A 1 325 ? -9.102 12.242 14.961 1 97.81 325 GLY A CA 1
ATOM 2503 C C . GLY A 1 325 ? -9.82 11.945 13.664 1 97.81 325 GLY A C 1
ATOM 2504 O O . GLY A 1 325 ? -10.289 10.82 13.445 1 97.81 325 GLY A O 1
ATOM 2505 N N . LYS A 1 326 ? -9.914 12.938 12.789 1 98.25 326 LYS A N 1
ATOM 2506 C CA . LYS A 1 326 ? -10.539 12.844 11.477 1 98.25 326 LYS A CA 1
ATOM 2507 C C . LYS A 1 326 ? -10.219 14.078 10.633 1 98.25 326 LYS A C 1
ATOM 2509 O O . LYS A 1 326 ? -9.875 15.133 11.164 1 98.25 326 LYS A O 1
ATOM 2514 N N . GLU A 1 327 ? -10.242 13.891 9.312 1 98 327 GLU A N 1
ATOM 2515 C CA . GLU A 1 327 ? -10.359 15.055 8.438 1 98 327 GLU A CA 1
ATOM 2516 C C . GLU A 1 327 ? -11.805 15.539 8.352 1 98 327 GLU A C 1
ATOM 2518 O O . GLU A 1 327 ? -12.734 14.727 8.398 1 98 327 GLU A O 1
ATOM 2523 N N . ARG A 1 328 ? -11.984 16.781 8.195 1 97.69 328 ARG A N 1
ATOM 2524 C CA . ARG A 1 328 ? -13.312 17.359 8.359 1 97.69 328 ARG A CA 1
ATOM 2525 C C . ARG A 1 328 ? -13.781 18.016 7.062 1 97.69 328 ARG A C 1
ATOM 2527 O O . ARG A 1 328 ? -12.969 18.516 6.285 1 97.69 328 ARG A O 1
ATOM 2534 N N . THR A 1 329 ? -15.086 17.922 6.84 1 95.06 329 THR A N 1
ATOM 2535 C CA . THR A 1 329 ? -15.727 18.719 5.797 1 95.06 329 THR A CA 1
ATOM 2536 C C . THR A 1 329 ? -15.805 20.188 6.211 1 95.06 329 THR A C 1
ATOM 2538 O O . THR A 1 329 ? -15.562 20.531 7.371 1 95.06 329 THR A O 1
ATOM 2541 N N . LEU A 1 330 ? -16.141 21.047 5.246 1 94.81 330 LEU A N 1
ATOM 2542 C CA . LEU A 1 330 ? -16.266 22.469 5.551 1 94.81 330 LEU A CA 1
ATOM 2543 C C . LEU A 1 330 ? -17.359 22.703 6.59 1 94.81 330 LEU A C 1
ATOM 2545 O O . LEU A 1 330 ? -17.219 23.562 7.457 1 94.81 330 LEU A O 1
ATOM 2549 N N . LYS A 1 331 ? -18.422 21.922 6.543 1 95.38 331 LYS A N 1
ATOM 2550 C CA . LYS A 1 331 ? -19.516 22.047 7.508 1 95.38 331 LYS A CA 1
ATOM 2551 C C . LYS A 1 331 ? -19.047 21.672 8.914 1 95.38 331 LYS A C 1
ATOM 2553 O O . LYS A 1 331 ? -19.422 22.328 9.891 1 95.38 331 LYS A O 1
ATOM 2558 N N . GLU A 1 332 ? -18.312 20.656 8.992 1 96.81 332 GLU A N 1
ATOM 2559 C CA . GLU A 1 332 ? -17.766 20.234 10.281 1 96.81 332 GLU A CA 1
ATOM 2560 C C . GLU A 1 332 ? -16.781 21.25 10.836 1 96.81 332 GLU A C 1
ATOM 2562 O O . GLU A 1 332 ? -16.75 21.5 12.039 1 96.81 332 GLU A O 1
ATOM 2567 N N . TRP A 1 333 ? -15.977 21.906 9.992 1 97.75 333 TRP A N 1
ATOM 2568 C CA . TRP A 1 333 ? -15.078 22.984 10.414 1 97.75 333 TRP A CA 1
ATOM 2569 C C . TRP A 1 333 ? -15.867 24.188 10.898 1 97.75 333 TRP A C 1
ATOM 2571 O O . TRP A 1 333 ? -15.523 24.797 11.914 1 97.75 333 TRP A O 1
ATOM 2581 N N . GLU A 1 334 ? -16.875 24.5 10.125 1 97.5 334 GLU A N 1
ATOM 2582 C CA . GLU A 1 334 ? -17.734 25.609 10.539 1 97.5 334 GLU A CA 1
ATOM 2583 C C . GLU A 1 334 ? -18.266 25.391 11.953 1 97.5 334 GLU A C 1
ATOM 2585 O O . GLU A 1 334 ? -18.234 26.312 12.773 1 97.5 334 GLU A O 1
ATOM 2590 N N . TYR A 1 335 ? -18.688 24.203 12.195 1 97.94 335 TYR A N 1
ATOM 2591 C CA . TYR A 1 335 ? -19.203 23.875 13.523 1 97.94 335 TYR A CA 1
ATOM 2592 C C . TYR A 1 335 ? -18.141 24.078 14.586 1 97.94 335 TYR A C 1
ATOM 2594 O O . TYR A 1 335 ? -18.375 24.781 15.578 1 97.94 335 TYR A O 1
ATOM 2602 N N . VAL A 1 336 ? -16.953 23.531 14.414 1 98.31 336 VAL A N 1
ATOM 2603 C CA . VAL A 1 336 ? -15.867 23.578 15.383 1 98.31 336 VAL A CA 1
ATOM 2604 C C . VAL A 1 336 ? -15.438 25.031 15.602 1 98.31 336 VAL A C 1
ATOM 2606 O O . VAL A 1 336 ? -15.227 25.453 16.734 1 98.31 336 VAL A O 1
ATOM 2609 N N . ILE A 1 337 ? -15.32 25.797 14.547 1 98.56 337 ILE A N 1
ATOM 2610 C CA . ILE A 1 337 ? -14.844 27.172 14.594 1 98.56 337 ILE A CA 1
ATOM 2611 C C . ILE A 1 337 ? -15.867 28.047 15.305 1 98.56 337 ILE A C 1
ATOM 2613 O O . ILE A 1 337 ? -15.516 28.844 16.188 1 98.56 337 ILE A O 1
ATOM 2617 N N . LYS A 1 338 ? -17.125 27.844 14.992 1 98.25 338 LYS A N 1
ATOM 2618 C CA . LYS A 1 338 ? -18.188 28.641 15.609 1 98.25 338 LYS A CA 1
ATOM 2619 C C . LYS A 1 338 ? -18.344 28.297 17.078 1 98.25 338 LYS A C 1
ATOM 2621 O O . LYS A 1 338 ? -18.516 29.188 17.922 1 98.25 338 LYS A O 1
ATOM 2626 N N . MET A 1 339 ? -18.281 27.016 17.359 1 98.5 339 MET A N 1
ATOM 2627 C CA . MET A 1 339 ? -18.438 26.578 18.75 1 98.5 339 MET A CA 1
ATOM 2628 C C . MET A 1 339 ? -17.25 27.031 19.594 1 98.5 339 MET A C 1
ATOM 2630 O O . MET A 1 339 ? -17.391 27.172 20.812 1 98.5 339 MET A O 1
ATOM 2634 N N . ALA A 1 340 ? -16.141 27.281 18.984 1 98.56 340 ALA A N 1
ATOM 2635 C CA . ALA A 1 340 ? -14.977 27.781 19.703 1 98.56 340 ALA A CA 1
ATOM 2636 C C . ALA A 1 340 ? -15.102 29.281 19.969 1 98.56 340 ALA A C 1
ATOM 2638 O O . ALA A 1 340 ? -14.289 29.859 20.719 1 98.56 340 ALA A O 1
ATOM 2639 N N . GLY A 1 341 ? -16.078 29.953 19.359 1 97.69 341 GLY A N 1
ATOM 2640 C CA . GLY A 1 341 ? -16.391 31.328 19.703 1 97.69 341 GLY A CA 1
ATOM 2641 C C . GLY A 1 341 ? -15.945 32.312 18.641 1 97.69 341 GLY A C 1
ATOM 2642 O O . GLY A 1 341 ? -16.031 33.531 18.844 1 97.69 341 GLY A O 1
ATOM 2643 N N . PHE A 1 342 ? -15.461 31.875 17.516 1 97.88 342 PHE A N 1
ATOM 2644 C CA . PHE A 1 342 ? -15.078 32.781 16.438 1 97.88 342 PHE A CA 1
ATOM 2645 C C . PHE A 1 342 ? -16.297 33.281 15.688 1 97.88 342 PHE A C 1
ATOM 2647 O O . PHE A 1 342 ? -17.281 32.562 15.531 1 97.88 342 PHE A O 1
ATOM 2654 N N . SER A 1 343 ? -16.25 34.5 15.203 1 95.38 343 SER A N 1
ATOM 2655 C CA . SER A 1 343 ? -17.406 35.156 14.594 1 95.38 343 SER A CA 1
ATOM 2656 C C . SER A 1 343 ? -17.453 34.875 13.094 1 95.38 343 SER A C 1
ATOM 2658 O O . SER A 1 343 ? -18.531 34.875 12.492 1 95.38 343 SER A O 1
ATOM 2660 N N . SER A 1 344 ? -16.297 34.75 12.492 1 95.75 344 SER A N 1
ATOM 2661 C CA . SER A 1 344 ? -16.219 34.531 11.055 1 95.75 344 SER A CA 1
ATOM 2662 C C . SER A 1 344 ? -14.953 33.75 10.695 1 95.75 344 SER A C 1
ATOM 2664 O O . SER A 1 344 ? -14.039 33.625 11.508 1 95.75 344 SER A O 1
ATOM 2666 N N . PHE A 1 345 ? -15.016 33.156 9.547 1 97 345 PHE A N 1
ATOM 2667 C CA . PHE A 1 345 ? -13.828 32.469 9.023 1 97 345 PHE A CA 1
ATOM 2668 C C . PHE A 1 345 ? -13.836 32.5 7.496 1 97 345 PHE A C 1
ATOM 2670 O O . PHE A 1 345 ? -14.891 32.656 6.879 1 97 345 PHE A O 1
ATOM 2677 N N . THR A 1 346 ? -12.734 32.406 6.895 1 96.19 346 THR A N 1
ATOM 2678 C CA . THR A 1 346 ? -12.555 32.25 5.453 1 96.19 346 THR A CA 1
ATOM 2679 C C . THR A 1 346 ? -11.727 31.031 5.137 1 96.19 346 THR A C 1
ATOM 2681 O O . THR A 1 346 ? -10.977 30.547 5.988 1 96.19 346 THR A O 1
ATOM 2684 N N . VAL A 1 347 ? -11.93 30.453 3.982 1 95.12 347 VAL A N 1
ATOM 2685 C CA . VAL A 1 347 ? -11.18 29.281 3.527 1 95.12 347 VAL A CA 1
ATOM 2686 C C . VAL A 1 347 ? -10.461 29.609 2.221 1 95.12 347 VAL A C 1
ATOM 2688 O O . VAL A 1 347 ? -11.07 30.125 1.282 1 95.12 347 VAL A O 1
ATOM 2691 N N . LYS A 1 348 ? -9.18 29.406 2.217 1 93.81 348 LYS A N 1
ATOM 2692 C CA . LYS A 1 348 ? -8.375 29.547 1.009 1 93.81 348 LYS A CA 1
ATOM 2693 C C . LYS A 1 348 ? -7.824 28.203 0.542 1 93.81 348 LYS A C 1
ATOM 2695 O O . LYS A 1 348 ? -7.117 27.531 1.29 1 93.81 348 LYS A O 1
ATOM 2700 N N . HIS A 1 349 ? -8.195 27.859 -0.664 1 90.88 349 HIS A N 1
ATOM 2701 C CA . HIS A 1 349 ? -7.594 26.672 -1.271 1 90.88 349 HIS A CA 1
ATOM 2702 C C . HIS A 1 349 ? -6.258 27 -1.929 1 90.88 349 HIS A C 1
ATOM 2704 O O . HIS A 1 349 ? -6.168 27.953 -2.709 1 90.88 349 HIS A O 1
ATOM 2710 N N . ILE A 1 350 ? -5.234 26.328 -1.467 1 91.06 350 ILE A N 1
ATOM 2711 C CA . ILE A 1 350 ? -3.898 26.547 -2.006 1 91.06 350 ILE A CA 1
ATOM 2712 C C . ILE A 1 350 ? -3.439 25.312 -2.773 1 91.06 350 ILE A C 1
ATOM 2714 O O . ILE A 1 350 ? -4.133 24.297 -2.793 1 91.06 350 ILE A O 1
ATOM 2718 N N . HIS A 1 351 ? -2.307 25.422 -3.477 1 87.88 351 HIS A N 1
ATOM 2719 C CA . HIS A 1 351 ? -1.786 24.297 -4.242 1 87.88 351 HIS A CA 1
ATOM 2720 C C . HIS A 1 351 ? -1.052 23.312 -3.338 1 87.88 351 HIS A C 1
ATOM 2722 O O . HIS A 1 351 ? 0.162 23.125 -3.461 1 87.88 351 HIS A O 1
ATOM 2728 N N . ALA A 1 352 ? -1.699 22.672 -2.459 1 92.06 352 ALA A N 1
ATOM 2729 C CA . ALA A 1 352 ? -1.257 21.656 -1.504 1 92.06 352 ALA A CA 1
ATOM 2730 C C . ALA A 1 352 ? -2.426 20.797 -1.034 1 92.06 352 ALA A C 1
ATOM 2732 O O . ALA A 1 352 ? -3.582 21.094 -1.357 1 92.06 352 ALA A O 1
ATOM 2733 N N . VAL A 1 353 ? -2.129 19.75 -0.392 1 92.94 353 VAL A N 1
ATOM 2734 C CA . VAL A 1 353 ? -3.154 18.891 0.187 1 92.94 353 VAL A CA 1
ATOM 2735 C C . VAL A 1 353 ? -4.008 19.688 1.169 1 92.94 353 VAL A C 1
ATOM 2737 O O . VAL A 1 353 ? -5.223 19.484 1.25 1 92.94 353 VAL A O 1
ATOM 2740 N N . GLN A 1 354 ? -3.396 20.609 1.812 1 95.56 354 GLN A N 1
ATOM 2741 C CA . GLN A 1 354 ? -4.039 21.406 2.854 1 95.56 354 GLN A CA 1
ATOM 2742 C C . GLN A 1 354 ? -4.789 22.594 2.256 1 95.56 354 GLN A C 1
ATOM 2744 O O . GLN A 1 354 ? -4.488 23.016 1.142 1 95.56 354 GLN A O 1
ATOM 2749 N N . SER A 1 355 ? -5.73 23 2.906 1 95.38 355 SER A N 1
ATOM 2750 C CA . SER A 1 355 ? -6.332 24.328 2.777 1 95.38 355 SER A CA 1
ATOM 2751 C C . SER A 1 355 ? -6.016 25.203 3.984 1 95.38 355 SER A C 1
ATOM 2753 O O . SER A 1 355 ? -5.578 24.703 5.023 1 95.38 355 SER A O 1
ATOM 2755 N N . VAL A 1 356 ? -6.145 26.484 3.746 1 97.56 356 VAL A N 1
ATOM 2756 C CA . VAL A 1 356 ? -5.926 27.453 4.824 1 97.56 356 VAL A CA 1
ATOM 2757 C C . VAL A 1 356 ? -7.266 28 5.305 1 97.56 356 VAL A C 1
ATOM 2759 O O . VAL A 1 356 ? -8.008 28.609 4.523 1 97.56 356 VAL A O 1
ATOM 2762 N N . ILE A 1 357 ? -7.594 27.75 6.539 1 97.94 357 ILE A N 1
ATOM 2763 C CA . ILE A 1 357 ? -8.781 28.312 7.18 1 97.94 357 ILE A CA 1
ATOM 2764 C C . ILE A 1 357 ? -8.367 29.422 8.141 1 97.94 357 ILE A C 1
ATOM 2766 O O . ILE A 1 357 ? -7.574 29.188 9.062 1 97.94 357 ILE A O 1
ATOM 2770 N N . LEU A 1 358 ? -8.836 30.609 7.926 1 97.81 358 LEU A N 1
ATOM 2771 C CA . LEU A 1 358 ? -8.578 31.75 8.805 1 97.81 358 LEU A CA 1
ATOM 2772 C C . LEU A 1 358 ? -9.812 32.094 9.633 1 97.81 358 LEU A C 1
ATOM 2774 O O . LEU A 1 358 ? -10.867 32.406 9.078 1 97.81 358 LEU A O 1
ATOM 2778 N N . ALA A 1 359 ? -9.68 31.938 10.906 1 98 359 ALA A N 1
ATOM 2779 C CA . ALA A 1 359 ? -10.773 32.25 11.82 1 98 359 ALA A CA 1
ATOM 2780 C C . ALA A 1 359 ? -10.523 33.594 12.539 1 98 359 ALA A C 1
ATOM 2782 O O . ALA A 1 359 ? -9.406 33.844 12.977 1 98 359 ALA A O 1
ATOM 2783 N N . PHE A 1 360 ? -11.594 34.344 12.648 1 95.38 360 PHE A N 1
ATOM 2784 C CA . PHE A 1 360 ? -11.492 35.688 13.211 1 95.38 360 PHE A CA 1
ATOM 2785 C C . PHE A 1 360 ? -12.43 35.844 14.406 1 95.38 360 PHE A C 1
ATOM 2787 O O . PHE A 1 360 ? -13.414 35.094 14.531 1 95.38 360 PHE A O 1
ATOM 2794 N N . TYR A 1 361 ? -12.07 36.781 15.273 1 91.5 361 TYR A N 1
ATOM 2795 C CA . TYR A 1 361 ? -12.906 37.094 16.438 1 91.5 361 TYR A CA 1
ATOM 2796 C C . TYR A 1 361 ? -14.312 37.5 16.016 1 91.5 361 TYR A C 1
ATOM 2798 O O . TYR A 1 361 ? -14.484 38.156 15 1 91.5 361 TYR A O 1
ATOM 2806 N N . MET B 1 1 ? 18.812 34.594 -35.25 1 55.41 1 MET B N 1
ATOM 2807 C CA . MET B 1 1 ? 18.094 33.344 -35.5 1 55.41 1 MET B CA 1
ATOM 2808 C C . MET B 1 1 ? 18.484 32.281 -34.469 1 55.41 1 MET B C 1
ATOM 2810 O O . MET B 1 1 ? 17.625 31.594 -33.906 1 55.41 1 MET B O 1
ATOM 2814 N N . GLY B 1 2 ? 19.672 32.156 -34 1 67.56 2 GLY B N 1
ATOM 2815 C CA . GLY B 1 2 ? 20.266 31.203 -33.062 1 67.56 2 GLY B CA 1
ATOM 2816 C C . GLY B 1 2 ? 19.859 31.438 -31.625 1 67.56 2 GLY B C 1
ATOM 2817 O O . GLY B 1 2 ? 19.594 30.484 -30.891 1 67.56 2 GLY B O 1
ATOM 2818 N N . GLU B 1 3 ? 19.703 32.688 -31.25 1 69.25 3 GLU B N 1
ATOM 2819 C CA . GLU B 1 3 ? 19.391 33.031 -29.859 1 69.25 3 GLU B CA 1
ATOM 2820 C C . GLU B 1 3 ? 17.922 32.781 -29.547 1 69.25 3 GLU B C 1
ATOM 2822 O O . GLU B 1 3 ? 17.594 32.344 -28.438 1 69.25 3 GLU B O 1
ATOM 2827 N N . ILE B 1 4 ? 17.109 33.094 -30.453 1 68 4 ILE B N 1
ATOM 2828 C CA . ILE B 1 4 ? 15.672 32.906 -30.266 1 68 4 ILE B CA 1
ATOM 2829 C C . ILE B 1 4 ? 15.344 31.438 -30.141 1 68 4 ILE B C 1
ATOM 2831 O O . ILE B 1 4 ? 14.508 31.047 -29.328 1 68 4 ILE B O 1
ATOM 2835 N N . GLU B 1 5 ? 15.953 30.547 -30.906 1 67 5 GLU B N 1
ATOM 2836 C CA . GLU B 1 5 ? 15.734 29.109 -30.828 1 67 5 GLU B CA 1
ATOM 2837 C C . GLU B 1 5 ? 16.219 28.547 -29.484 1 67 5 GLU B C 1
ATOM 2839 O O . GLU B 1 5 ? 15.578 27.688 -28.906 1 67 5 GLU B O 1
ATOM 2844 N N . ARG B 1 6 ? 17.234 29.219 -28.875 1 71.5 6 ARG B N 1
ATOM 2845 C CA . ARG B 1 6 ? 17.797 28.781 -27.594 1 71.5 6 ARG B CA 1
ATOM 2846 C C . ARG B 1 6 ? 16.891 29.188 -26.438 1 71.5 6 ARG B C 1
ATOM 2848 O O . ARG B 1 6 ? 16.703 28.406 -25.5 1 71.5 6 ARG B O 1
ATOM 2855 N N . GLU B 1 7 ? 16.391 30.344 -26.625 1 73.44 7 GLU B N 1
ATOM 2856 C CA . GLU B 1 7 ? 15.461 30.812 -25.609 1 73.44 7 GLU B CA 1
ATOM 2857 C C . GLU B 1 7 ? 14.188 29.969 -25.609 1 73.44 7 GLU B C 1
ATOM 2859 O O . GLU B 1 7 ? 13.633 29.688 -24.547 1 73.44 7 GLU B O 1
ATOM 2864 N N . GLY B 1 8 ? 13.758 29.547 -26.703 1 71.5 8 GLY B N 1
ATOM 2865 C CA . GLY B 1 8 ? 12.594 28.688 -26.812 1 71.5 8 GLY B CA 1
ATOM 2866 C C . GLY B 1 8 ? 12.82 27.312 -26.203 1 71.5 8 GLY B C 1
ATOM 2867 O O . GLY B 1 8 ? 11.953 26.781 -25.516 1 71.5 8 GLY B O 1
ATOM 2868 N N . VAL B 1 9 ? 13.961 26.781 -26.484 1 71.38 9 VAL B N 1
ATOM 2869 C CA . VAL B 1 9 ? 14.312 25.469 -25.969 1 71.38 9 VAL B CA 1
ATOM 2870 C C . VAL B 1 9 ? 14.438 25.531 -24.453 1 71.38 9 VAL B C 1
ATOM 2872 O O . VAL B 1 9 ? 13.938 24.656 -23.734 1 71.38 9 VAL B O 1
ATOM 2875 N N . LEU B 1 10 ? 15.102 26.516 -23.891 1 77.06 10 LEU B N 1
ATOM 2876 C CA . LEU B 1 10 ? 15.266 26.703 -22.453 1 77.06 10 LEU B CA 1
ATOM 2877 C C . LEU B 1 10 ? 13.922 26.922 -21.766 1 77.06 10 LEU B C 1
ATOM 2879 O O . LEU B 1 10 ? 13.688 26.422 -20.672 1 77.06 10 LEU B O 1
ATOM 2883 N N . SER B 1 11 ? 13.133 27.609 -22.438 1 79.38 11 SER B N 1
ATOM 2884 C CA . SER B 1 11 ? 11.805 27.859 -21.891 1 79.38 11 SER B CA 1
ATOM 2885 C C . SER B 1 11 ? 10.977 26.562 -21.844 1 79.38 11 SER B C 1
ATOM 2887 O O . SER B 1 11 ? 10.273 26.312 -20.875 1 79.38 11 SER B O 1
ATOM 2889 N N . ARG B 1 12 ? 11.062 25.766 -22.844 1 79.5 12 ARG B N 1
ATOM 2890 C CA . ARG B 1 12 ? 10.328 24.5 -22.875 1 79.5 12 ARG B CA 1
ATOM 2891 C C . ARG B 1 12 ? 10.867 23.531 -21.812 1 79.5 12 ARG B C 1
ATOM 2893 O O . ARG B 1 12 ? 10.094 22.812 -21.172 1 79.5 12 ARG B O 1
ATOM 2900 N N . GLU B 1 13 ? 12.125 23.484 -21.688 1 80.12 13 GLU B N 1
ATOM 2901 C CA . GLU B 1 13 ? 12.742 22.625 -20.672 1 80.12 13 GLU B CA 1
ATOM 2902 C C . GLU B 1 13 ? 12.312 23.031 -19.266 1 80.12 13 GLU B C 1
ATOM 2904 O O . GLU B 1 13 ? 12.055 22.172 -18.422 1 80.12 13 GLU B O 1
ATOM 2909 N N . ARG B 1 14 ? 12.211 24.266 -19.062 1 80.94 14 ARG B N 1
ATOM 2910 C CA . ARG B 1 14 ? 11.773 24.781 -17.766 1 80.94 14 ARG B CA 1
ATOM 2911 C C . ARG B 1 14 ? 10.32 24.422 -17.5 1 80.94 14 ARG B C 1
ATOM 2913 O O . ARG B 1 14 ? 9.953 24.078 -16.375 1 80.94 14 ARG B O 1
ATOM 2920 N N . GLU B 1 15 ? 9.656 24.484 -18.453 1 85.12 15 GLU B N 1
ATOM 2921 C CA . GLU B 1 15 ? 8.25 24.141 -18.328 1 85.12 15 GLU B CA 1
ATOM 2922 C C . GLU B 1 15 ? 8.062 22.656 -18.016 1 85.12 15 GLU B C 1
ATOM 2924 O O . GLU B 1 15 ? 7.234 22.297 -17.172 1 85.12 15 GLU B O 1
ATOM 2929 N N . VAL B 1 16 ? 8.797 21.875 -18.703 1 84.94 16 VAL B N 1
ATOM 2930 C CA . VAL B 1 16 ? 8.727 20.438 -18.469 1 84.94 16 VAL B CA 1
ATOM 2931 C C . VAL B 1 16 ? 9.172 20.109 -17.047 1 84.94 16 VAL B C 1
ATOM 2933 O O . VAL B 1 16 ? 8.547 19.297 -16.359 1 84.94 16 VAL B O 1
ATOM 2936 N N . GLU B 1 17 ? 10.156 20.812 -16.641 1 83.88 17 GLU B N 1
ATOM 2937 C CA . GLU B 1 17 ? 10.656 20.594 -15.289 1 83.88 17 GLU B CA 1
ATOM 2938 C C . GLU B 1 17 ? 9.617 21 -14.25 1 83.88 17 GLU B C 1
ATOM 2940 O O . GLU B 1 17 ? 9.453 20.328 -13.234 1 83.88 17 GLU B O 1
ATOM 2945 N N . GLU B 1 18 ? 9.031 22.078 -14.516 1 87.12 18 GLU B N 1
ATOM 2946 C CA . GLU B 1 18 ? 8.008 22.562 -13.594 1 87.12 18 GLU B CA 1
ATOM 2947 C C . GLU B 1 18 ? 6.824 21.594 -13.531 1 87.12 18 GLU B C 1
ATOM 2949 O O . GLU B 1 18 ? 6.266 21.375 -12.453 1 87.12 18 GLU B O 1
ATOM 2954 N N . GLU B 1 19 ? 6.547 21.094 -14.617 1 89.19 19 GLU B N 1
ATOM 2955 C CA . GLU B 1 19 ? 5.453 20.125 -14.664 1 89.19 19 GLU B CA 1
ATOM 2956 C C . GLU B 1 19 ? 5.816 18.844 -13.922 1 89.19 19 GLU B C 1
ATOM 2958 O O . GLU B 1 19 ? 4.988 18.297 -13.195 1 89.19 19 GLU B O 1
ATOM 2963 N N . GLU B 1 20 ? 7 18.406 -14.07 1 90.44 20 GLU B N 1
ATOM 2964 C CA . GLU B 1 20 ? 7.457 17.188 -13.391 1 90.44 20 GLU B CA 1
ATOM 2965 C C . GLU B 1 20 ? 7.508 17.391 -11.875 1 90.44 20 GLU B C 1
ATOM 2967 O O . GLU B 1 20 ? 7.199 16.484 -11.109 1 90.44 20 GLU B O 1
ATOM 2972 N N . GLU B 1 21 ? 7.883 18.578 -11.594 1 91.75 21 GLU B N 1
ATOM 2973 C CA . GLU B 1 21 ? 7.914 18.906 -10.172 1 91.75 21 GLU B CA 1
ATOM 2974 C C . GLU B 1 21 ? 6.512 18.922 -9.578 1 91.75 21 GLU B C 1
ATOM 2976 O O . GLU B 1 21 ? 6.297 18.406 -8.469 1 91.75 21 GLU B O 1
ATOM 2981 N N . ALA B 1 22 ? 5.633 19.5 -10.273 1 89.38 22 ALA B N 1
ATOM 2982 C CA . ALA B 1 22 ? 4.246 19.547 -9.82 1 89.38 22 ALA B CA 1
ATOM 2983 C C . ALA B 1 22 ? 3.656 18.141 -9.703 1 89.38 22 ALA B C 1
ATOM 2985 O O . ALA B 1 22 ? 2.959 17.828 -8.734 1 89.38 22 ALA B O 1
ATOM 2986 N N . GLU B 1 23 ? 3.979 17.344 -10.633 1 91.88 23 GLU B N 1
ATOM 2987 C CA . GLU B 1 23 ? 3.498 15.961 -10.609 1 91.88 23 GLU B CA 1
ATOM 2988 C C . GLU B 1 23 ? 4.102 15.188 -9.445 1 91.88 23 GLU B C 1
ATOM 2990 O O . GLU B 1 23 ? 3.404 14.422 -8.773 1 91.88 23 GLU B O 1
ATOM 2995 N N . ALA B 1 24 ? 5.363 15.398 -9.211 1 94.38 24 ALA B N 1
ATOM 2996 C CA . ALA B 1 24 ? 6.066 14.695 -8.141 1 94.38 24 ALA B CA 1
ATOM 2997 C C . ALA B 1 24 ? 5.508 15.078 -6.77 1 94.38 24 ALA B C 1
ATOM 2999 O O . ALA B 1 24 ? 5.449 14.25 -5.863 1 94.38 24 ALA B O 1
ATOM 3000 N N . SER B 1 25 ? 5.039 16.344 -6.676 1 91.62 25 SER B N 1
ATOM 3001 C CA . SER B 1 25 ? 4.543 16.844 -5.398 1 91.62 25 SER B CA 1
ATOM 3002 C C . SER B 1 25 ? 3.238 16.156 -5.008 1 91.62 25 SER B C 1
ATOM 3004 O O . SER B 1 25 ? 2.896 16.094 -3.824 1 91.62 25 SER B O 1
ATOM 3006 N N . VAL B 1 26 ? 2.592 15.625 -5.961 1 91.38 26 VAL B N 1
ATOM 3007 C CA . VAL B 1 26 ? 1.327 14.938 -5.711 1 91.38 26 VAL B CA 1
ATOM 3008 C C . VAL B 1 26 ? 1.559 13.43 -5.656 1 91.38 26 VAL B C 1
ATOM 3010 O O . VAL B 1 26 ? 1.057 12.75 -4.758 1 91.38 26 VAL B O 1
ATOM 3013 N N . GLU B 1 27 ? 2.332 12.953 -6.559 1 94.38 27 GLU B N 1
ATOM 3014 C CA . GLU B 1 27 ? 2.541 11.523 -6.738 1 94.38 27 GLU B CA 1
ATOM 3015 C C . GLU B 1 27 ? 3.201 10.906 -5.508 1 94.38 27 GLU B C 1
ATOM 3017 O O . GLU B 1 27 ? 2.945 9.742 -5.18 1 94.38 27 GLU B O 1
ATOM 3022 N N . ILE B 1 28 ? 3.998 11.672 -4.777 1 96.69 28 ILE B N 1
ATOM 3023 C CA . ILE B 1 28 ? 4.766 11.172 -3.641 1 96.69 28 ILE B CA 1
ATOM 3024 C C . ILE B 1 28 ? 3.818 10.633 -2.574 1 96.69 28 ILE B C 1
ATOM 3026 O O . ILE B 1 28 ? 4.156 9.688 -1.856 1 96.69 28 ILE B O 1
ATOM 3030 N N . TRP B 1 29 ? 2.6 11.148 -2.498 1 96.19 29 TRP B N 1
ATOM 3031 C CA . TRP B 1 29 ? 1.649 10.781 -1.451 1 96.19 29 TRP B CA 1
ATOM 3032 C C . TRP B 1 29 ? 1.151 9.352 -1.641 1 96.19 29 TRP B C 1
ATOM 3034 O O . TRP B 1 29 ? 0.816 8.672 -0.669 1 96.19 29 TRP B O 1
ATOM 3044 N N . LYS B 1 30 ? 1.152 8.891 -2.881 1 94.69 30 LYS B N 1
ATOM 3045 C CA . LYS B 1 30 ? 0.751 7.52 -3.162 1 94.69 30 LYS B CA 1
ATOM 3046 C C . LYS B 1 30 ? 1.707 6.523 -2.51 1 94.69 30 LYS B C 1
ATOM 3048 O O . LYS B 1 30 ? 1.287 5.453 -2.064 1 94.69 30 LYS B O 1
ATOM 3053 N N . TYR B 1 31 ? 2.959 6.902 -2.408 1 97.19 31 TYR B N 1
ATOM 3054 C CA . TYR B 1 31 ? 3.959 6.031 -1.8 1 97.19 31 TYR B CA 1
ATOM 3055 C C . TYR B 1 31 ? 3.969 6.188 -0.284 1 97.19 31 TYR B C 1
ATOM 3057 O O . TYR B 1 31 ? 4.141 5.207 0.445 1 97.19 31 TYR B O 1
ATOM 3065 N N . ILE B 1 32 ? 3.713 7.402 0.176 1 97.81 32 ILE B N 1
ATOM 3066 C CA . ILE B 1 32 ? 3.699 7.668 1.61 1 97.81 32 ILE B CA 1
ATOM 3067 C C . ILE B 1 32 ? 2.529 6.934 2.26 1 97.81 32 ILE B C 1
ATOM 3069 O O . ILE B 1 32 ? 2.691 6.293 3.301 1 97.81 32 ILE B O 1
ATOM 3073 N N . PHE B 1 33 ? 1.393 7.012 1.59 1 96.88 33 PHE B N 1
ATOM 3074 C CA . PHE B 1 33 ? 0.187 6.387 2.123 1 96.88 33 PHE B CA 1
ATOM 3075 C C . PHE B 1 33 ? -0.12 5.086 1.387 1 96.88 33 PHE B C 1
ATOM 3077 O O . PHE B 1 33 ? -1.281 4.684 1.287 1 96.88 33 PHE B O 1
ATOM 3084 N N . GLY B 1 34 ? 0.91 4.41 0.896 1 94.25 34 GLY B N 1
ATOM 3085 C CA . GLY B 1 34 ? 0.782 3.258 0.017 1 94.25 34 GLY B CA 1
ATOM 3086 C C . GLY B 1 34 ? 0.033 2.102 0.652 1 94.25 34 GLY B C 1
ATOM 3087 O O . GLY B 1 34 ? -0.575 1.289 -0.048 1 94.25 34 GLY B O 1
ATOM 3088 N N . PHE B 1 35 ? -0.038 2.043 1.997 1 96.56 35 PHE B N 1
ATOM 3089 C CA . PHE B 1 35 ? -0.664 0.923 2.691 1 96.56 35 PHE B CA 1
ATOM 3090 C C . PHE B 1 35 ? -2.152 1.178 2.896 1 96.56 35 PHE B C 1
ATOM 3092 O O . PHE B 1 35 ? -2.918 0.245 3.152 1 96.56 35 PHE B O 1
ATOM 3099 N N . VAL B 1 36 ? -2.652 2.371 2.725 1 98.19 36 VAL B N 1
ATOM 3100 C CA . VAL B 1 36 ? -3.986 2.787 3.145 1 98.19 36 VAL B CA 1
ATOM 3101 C C . VAL B 1 36 ? -5.039 2.018 2.352 1 98.19 36 VAL B C 1
ATOM 3103 O O . VAL B 1 36 ? -5.949 1.419 2.934 1 98.19 36 VAL B O 1
ATOM 3106 N N . GLU B 1 37 ? -4.887 1.945 1.061 1 97.56 37 GLU B N 1
ATOM 3107 C CA . GLU B 1 37 ? -5.895 1.312 0.216 1 97.56 37 GLU B CA 1
ATOM 3108 C C . GLU B 1 37 ? -6.047 -0.168 0.555 1 97.56 37 GLU B C 1
ATOM 3110 O O . GLU B 1 37 ? -7.168 -0.662 0.711 1 97.56 37 GLU B O 1
ATOM 3115 N N . MET B 1 38 ? -4.918 -0.828 0.69 1 98.12 38 MET B N 1
ATOM 3116 C CA . MET B 1 38 ? -4.941 -2.248 1.03 1 98.12 38 MET B CA 1
ATOM 3117 C C . MET B 1 38 ? -5.617 -2.473 2.379 1 98.12 38 MET B C 1
ATOM 3119 O O . MET B 1 38 ? -6.43 -3.385 2.525 1 98.12 38 MET B O 1
ATOM 3123 N N . ALA B 1 39 ? -5.281 -1.636 3.355 1 98.56 39 ALA B N 1
ATOM 3124 C CA . ALA B 1 39 ? -5.805 -1.793 4.711 1 98.56 39 ALA B CA 1
ATOM 3125 C C . ALA B 1 39 ? -7.312 -1.565 4.746 1 98.56 39 ALA B C 1
ATOM 3127 O O . ALA B 1 39 ? -8.039 -2.283 5.438 1 98.56 39 ALA B O 1
ATOM 3128 N N . VAL B 1 40 ? -7.793 -0.566 4.02 1 98.75 40 VAL B N 1
ATOM 3129 C CA . VAL B 1 40 ? -9.219 -0.253 4.035 1 98.75 40 VAL B CA 1
ATOM 3130 C C . VAL B 1 40 ? -9.992 -1.336 3.293 1 98.75 40 VAL B C 1
ATOM 3132 O O . VAL B 1 40 ? -11.094 -1.711 3.701 1 98.75 40 VAL B O 1
ATOM 3135 N N . VAL B 1 41 ? -9.453 -1.84 2.205 1 98.75 41 VAL B N 1
ATOM 3136 C CA . VAL B 1 41 ? -10.094 -2.932 1.475 1 98.75 41 VAL B CA 1
ATOM 3137 C C . VAL B 1 41 ? -10.117 -4.188 2.342 1 98.75 41 VAL B C 1
ATOM 3139 O O . VAL B 1 41 ? -11.125 -4.902 2.377 1 98.75 41 VAL B O 1
ATOM 3142 N N . LYS B 1 42 ? -9.023 -4.441 3.033 1 98.75 42 LYS B N 1
ATOM 3143 C CA . LYS B 1 42 ? -9.008 -5.535 3.998 1 98.75 42 LYS B CA 1
ATOM 3144 C C . LYS B 1 42 ? -10.125 -5.375 5.027 1 98.75 42 LYS B C 1
ATOM 3146 O O . LYS B 1 42 ? -10.82 -6.34 5.352 1 98.75 42 LYS B O 1
ATOM 3151 N N . CYS B 1 43 ? -10.281 -4.188 5.504 1 98.69 43 CYS B N 1
ATOM 3152 C CA . CYS B 1 43 ? -11.336 -3.879 6.461 1 98.69 43 CYS B CA 1
ATOM 3153 C C . CYS B 1 43 ? -12.711 -4.191 5.883 1 98.69 43 CYS B C 1
ATOM 3155 O O . CYS B 1 43 ? -13.547 -4.785 6.559 1 98.69 43 CYS B O 1
ATOM 3157 N N . ALA B 1 44 ? -12.938 -3.826 4.641 1 98.81 44 ALA B N 1
ATOM 3158 C CA . ALA B 1 44 ? -14.211 -4.082 3.975 1 98.81 44 ALA B CA 1
ATOM 3159 C C . ALA B 1 44 ? -14.484 -5.582 3.875 1 98.81 44 ALA B C 1
ATOM 3161 O O . ALA B 1 44 ? -15.617 -6.023 4.07 1 98.81 44 ALA B O 1
ATOM 3162 N N . ILE B 1 45 ? -13.477 -6.355 3.578 1 98.81 45 ILE B N 1
ATOM 3163 C CA . ILE B 1 45 ? -13.602 -7.805 3.484 1 98.81 45 ILE B CA 1
ATOM 3164 C C . ILE B 1 45 ? -13.922 -8.383 4.859 1 98.81 45 ILE B C 1
ATOM 3166 O O . ILE B 1 45 ? -14.852 -9.18 5.004 1 98.81 45 ILE B O 1
ATOM 3170 N N . GLU B 1 46 ? -13.188 -7.965 5.867 1 98.56 46 GLU B N 1
ATOM 3171 C CA . GLU B 1 46 ? -13.336 -8.5 7.215 1 98.56 46 GLU B CA 1
ATOM 3172 C C . GLU B 1 46 ? -14.719 -8.188 7.781 1 98.56 46 GLU B C 1
ATOM 3174 O O . GLU B 1 46 ? -15.305 -9.008 8.492 1 98.56 46 GLU B O 1
ATOM 3179 N N . LEU B 1 47 ? -15.25 -7.051 7.441 1 98.44 47 LEU B N 1
ATOM 3180 C CA . LEU B 1 47 ? -16.578 -6.66 7.922 1 98.44 47 LEU B CA 1
ATOM 3181 C C . LEU B 1 47 ? -17.672 -7.375 7.137 1 98.44 47 LEU B C 1
ATOM 3183 O O . LEU B 1 47 ? -18.797 -7.5 7.609 1 98.44 47 LEU B O 1
ATOM 3187 N N . GLY B 1 48 ? -17.375 -7.758 5.898 1 98.62 48 GLY B N 1
ATOM 3188 C CA . GLY B 1 48 ? -18.359 -8.383 5.039 1 98.62 48 GLY B CA 1
ATOM 3189 C C . GLY B 1 48 ? -19.297 -7.383 4.395 1 98.62 48 GLY B C 1
ATOM 3190 O O . GLY B 1 48 ? -20.5 -7.652 4.238 1 98.62 48 GLY B O 1
ATOM 3191 N N . ILE B 1 49 ? -18.781 -6.207 3.998 1 98.75 49 ILE B N 1
ATOM 3192 C CA . ILE B 1 49 ? -19.625 -5.141 3.457 1 98.75 49 ILE B CA 1
ATOM 3193 C C . ILE B 1 49 ? -20.234 -5.594 2.135 1 98.75 49 ILE B C 1
ATOM 3195 O O . ILE B 1 49 ? -21.438 -5.453 1.928 1 98.75 49 ILE B O 1
ATOM 3199 N N . ALA B 1 50 ? -19.422 -6.109 1.228 1 98.62 50 ALA B N 1
ATOM 3200 C CA . ALA B 1 50 ? -19.922 -6.551 -0.076 1 98.62 50 ALA B CA 1
ATOM 3201 C C . ALA B 1 50 ? -20.953 -7.652 0.075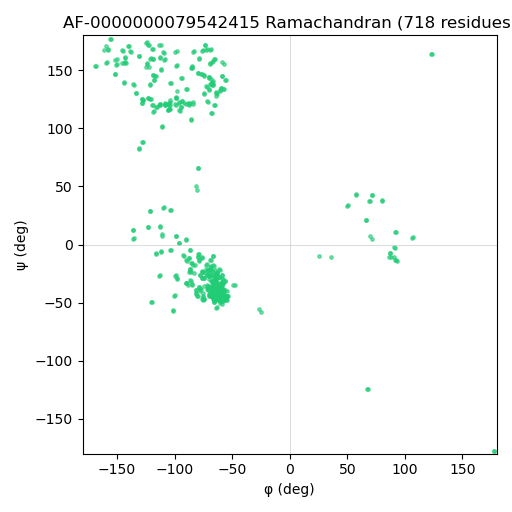 1 98.62 50 ALA B C 1
ATOM 3203 O O . ALA B 1 50 ? -21.969 -7.664 -0.636 1 98.62 50 ALA B O 1
ATOM 3204 N N . GLU B 1 51 ? -20.734 -8.578 1.006 1 98.56 51 GLU B N 1
ATOM 3205 C CA . GLU B 1 51 ? -21.688 -9.656 1.255 1 98.56 51 GLU B CA 1
ATOM 3206 C C . GLU B 1 51 ? -23.031 -9.102 1.73 1 98.56 51 GLU B C 1
ATOM 3208 O O . GLU B 1 51 ? -24.094 -9.578 1.306 1 98.56 51 GLU B O 1
ATOM 3213 N N . ALA B 1 52 ? -22.969 -8.164 2.648 1 98.38 52 ALA B N 1
ATOM 3214 C CA . ALA B 1 52 ? -24.203 -7.57 3.176 1 98.38 52 ALA B CA 1
ATOM 3215 C C . ALA B 1 52 ? -25.031 -6.941 2.059 1 98.38 52 ALA B C 1
ATOM 3217 O O . ALA B 1 52 ? -26.234 -7.148 1.985 1 98.38 52 ALA B O 1
ATOM 3218 N N . ILE B 1 53 ? -24.344 -6.191 1.209 1 98.06 53 ILE B N 1
ATOM 3219 C CA . ILE B 1 53 ? -25.047 -5.523 0.115 1 98.06 53 ILE B CA 1
ATOM 3220 C C . ILE B 1 53 ? -25.578 -6.559 -0.865 1 98.06 53 ILE B C 1
ATOM 3222 O O . ILE B 1 53 ? -26.719 -6.445 -1.336 1 98.06 53 ILE B O 1
ATOM 3226 N N . GLU B 1 54 ? -24.797 -7.574 -1.173 1 97.06 54 GLU B N 1
ATOM 3227 C CA . GLU B 1 54 ? -25.219 -8.641 -2.08 1 97.06 54 GLU B CA 1
ATOM 3228 C C . GLU B 1 54 ? -26.453 -9.359 -1.55 1 97.06 54 GLU B C 1
ATOM 3230 O O . GLU B 1 54 ? -27.406 -9.602 -2.297 1 97.06 54 GLU B O 1
ATOM 3235 N N . LYS B 1 55 ? -26.453 -9.68 -0.339 1 96.81 55 LYS B N 1
ATOM 3236 C CA . LYS B 1 55 ? -27.562 -10.398 0.299 1 96.81 55 LYS B CA 1
ATOM 3237 C C . LYS B 1 55 ? -28.828 -9.555 0.327 1 96.81 55 LYS B C 1
ATOM 3239 O O . LYS B 1 55 ? -29.938 -10.086 0.182 1 96.81 55 LYS B O 1
ATOM 3244 N N . HIS B 1 56 ? -28.641 -8.328 0.554 1 95.81 56 HIS B N 1
ATOM 3245 C CA . HIS B 1 56 ? -29.781 -7.418 0.583 1 95.81 56 HIS B CA 1
ATOM 3246 C C . HIS B 1 56 ? -30.453 -7.316 -0.789 1 95.81 56 HIS B C 1
ATOM 3248 O O . HIS B 1 56 ? -31.656 -7.078 -0.887 1 95.81 56 HIS B O 1
ATOM 3254 N N . GLY B 1 57 ? -29.672 -7.363 -1.9 1 94.44 57 GLY B N 1
ATOM 3255 C CA . GLY B 1 57 ? -30.203 -7.445 -3.25 1 94.44 57 GLY B CA 1
ATOM 3256 C C . GLY B 1 57 ? -30.422 -6.086 -3.887 1 94.44 57 GLY B C 1
ATOM 3257 O O . GLY B 1 57 ? -30.781 -5.992 -5.062 1 94.44 57 GLY B O 1
ATOM 3258 N N . ARG B 1 58 ? -30.328 -5.086 -3.127 1 94.69 58 ARG B N 1
ATOM 3259 C CA . ARG B 1 58 ? -30.406 -3.717 -3.631 1 94.69 58 ARG B CA 1
ATOM 3260 C C . ARG B 1 58 ? -29.406 -2.816 -2.91 1 94.69 58 ARG B C 1
ATOM 3262 O O . ARG B 1 58 ? -28.766 -3.236 -1.942 1 94.69 58 ARG B O 1
ATOM 3269 N N . ALA B 1 59 ? -29.25 -1.609 -3.406 1 97.19 59 ALA B N 1
ATOM 3270 C CA . ALA B 1 59 ? -28.359 -0.631 -2.783 1 97.19 59 ALA B CA 1
ATOM 3271 C C . ALA B 1 59 ? -28.719 -0.415 -1.317 1 97.19 59 ALA B C 1
ATOM 3273 O O . ALA B 1 59 ? -29.906 -0.417 -0.958 1 97.19 59 ALA B O 1
ATOM 3274 N N . MET B 1 60 ? -27.734 -0.262 -0.459 1 97.56 60 MET B N 1
ATOM 3275 C CA . MET B 1 60 ? -27.938 -0.062 0.973 1 97.56 60 MET B CA 1
ATOM 3276 C C . MET B 1 60 ? -27.391 1.291 1.416 1 97.56 60 MET B C 1
ATOM 3278 O O . MET B 1 60 ? -26.328 1.721 0.95 1 97.56 60 MET B O 1
ATOM 3282 N N . THR B 1 61 ? -28.094 1.912 2.299 1 97.56 61 THR B N 1
ATOM 3283 C CA . THR B 1 61 ? -27.594 3.123 2.938 1 97.56 61 THR B CA 1
ATOM 3284 C C . THR B 1 61 ? -26.547 2.779 3.996 1 97.56 61 THR B C 1
ATOM 3286 O O . THR B 1 61 ? -26.406 1.616 4.383 1 97.56 61 THR B O 1
ATOM 3289 N N . VAL B 1 62 ? -25.812 3.781 4.457 1 97.06 62 VAL B N 1
ATOM 3290 C CA . VAL B 1 62 ? -24.844 3.594 5.531 1 97.06 62 VAL B CA 1
ATOM 3291 C C . VAL B 1 62 ? -25.547 3.041 6.77 1 97.06 62 VAL B C 1
ATOM 3293 O O . VAL B 1 62 ? -25.016 2.141 7.434 1 97.06 62 VAL B O 1
ATOM 3296 N N . SER B 1 63 ? -26.703 3.605 7.051 1 97 63 SER B N 1
ATOM 3297 C CA . SER B 1 63 ? -27.469 3.17 8.219 1 97 63 SER B CA 1
ATOM 3298 C C . SER B 1 63 ? -27.844 1.694 8.117 1 97 63 SER B C 1
ATOM 3300 O O . SER B 1 63 ? -27.781 0.96 9.102 1 97 63 SER B O 1
ATOM 3302 N N . GLU B 1 64 ? -28.234 1.252 6.945 1 97.5 64 GLU B N 1
ATOM 3303 C CA . GLU B 1 64 ? -28.594 -0.145 6.73 1 97.5 64 GLU B CA 1
ATOM 3304 C C . GLU B 1 64 ? -27.391 -1.062 6.863 1 97.5 64 GLU B C 1
ATOM 3306 O O . GLU B 1 64 ? -27.469 -2.115 7.496 1 97.5 64 GLU B O 1
ATOM 3311 N N . ILE B 1 65 ? -26.312 -0.673 6.301 1 98.25 65 ILE B N 1
ATOM 3312 C CA . ILE B 1 65 ? -25.094 -1.471 6.398 1 98.25 65 ILE B CA 1
ATOM 3313 C C . ILE B 1 65 ? -24.641 -1.543 7.855 1 98.25 65 ILE B C 1
ATOM 3315 O O . ILE B 1 65 ? -24.281 -2.615 8.344 1 98.25 65 ILE B O 1
ATOM 3319 N N . SER B 1 66 ? -24.672 -0.379 8.508 1 98.19 66 SER B N 1
ATOM 3320 C CA . SER B 1 66 ? -24.281 -0.299 9.914 1 98.19 66 SER B CA 1
ATOM 3321 C C . SER B 1 66 ? -25.109 -1.255 10.766 1 98.19 66 SER B C 1
ATOM 3323 O O . SER B 1 66 ? -24.562 -1.963 11.617 1 98.19 66 SER B O 1
ATOM 3325 N N . SER B 1 67 ? -26.375 -1.254 10.555 1 98 67 SER B N 1
ATOM 3326 C CA . SER B 1 67 ? -27.266 -2.127 11.305 1 98 67 SER B CA 1
ATOM 3327 C C . SER B 1 67 ? -26.984 -3.596 11.008 1 98 67 SER B C 1
ATOM 3329 O O . SER B 1 67 ? -26.969 -4.426 11.922 1 98 67 SER B O 1
ATOM 3331 N N . ALA B 1 68 ? -26.766 -3.92 9.781 1 98.12 68 ALA B N 1
ATOM 3332 C CA . ALA B 1 68 ? -26.547 -5.305 9.359 1 98.12 68 ALA B CA 1
ATOM 3333 C C . ALA B 1 68 ? -25.234 -5.852 9.91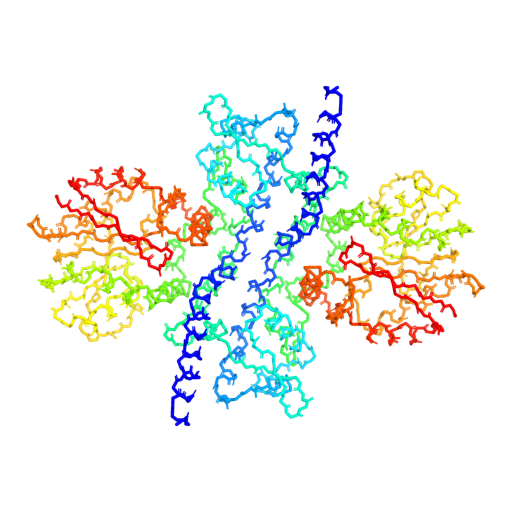4 1 98.12 68 ALA B C 1
ATOM 3335 O O . ALA B 1 68 ? -25.141 -7.035 10.242 1 98.12 68 ALA B O 1
ATOM 3336 N N . LEU B 1 69 ? -24.234 -4.969 10.094 1 98.25 69 LEU B N 1
ATOM 3337 C CA . LEU B 1 69 ? -22.891 -5.453 10.398 1 98.25 69 LEU B CA 1
ATOM 3338 C C . LEU B 1 69 ? -22.484 -5.078 11.82 1 98.25 69 LEU B C 1
ATOM 3340 O O . LEU B 1 69 ? -21.422 -5.488 12.305 1 98.25 69 LEU B O 1
ATOM 3344 N N . GLY B 1 70 ? -23.297 -4.312 12.461 1 98.5 70 GLY B N 1
ATOM 3345 C CA . GLY B 1 70 ? -22.969 -3.859 13.805 1 98.5 70 GLY B CA 1
ATOM 3346 C C . GLY B 1 70 ? -21.812 -2.873 13.836 1 98.5 70 GLY B C 1
ATOM 3347 O O . GLY B 1 70 ? -20.953 -2.949 14.719 1 98.5 70 GLY B O 1
ATOM 3348 N N . CYS B 1 71 ? -21.734 -2.021 12.898 1 98.31 71 CYS B N 1
ATOM 3349 C CA . CYS B 1 71 ? -20.672 -1.038 12.805 1 98.31 71 CYS B CA 1
ATOM 3350 C C . CYS B 1 71 ? -21.125 0.312 13.352 1 98.31 71 CYS B C 1
ATOM 3352 O O . CYS B 1 71 ? -22.312 0.603 13.391 1 98.31 71 CYS B O 1
ATOM 3354 N N . ASP B 1 72 ? -20.188 1.109 13.82 1 98.12 72 ASP B N 1
ATOM 3355 C CA . ASP B 1 72 ? -20.438 2.516 14.109 1 98.12 72 ASP B CA 1
ATOM 3356 C C . ASP B 1 72 ? -20.766 3.293 12.836 1 98.12 72 ASP B C 1
ATOM 3358 O O . ASP B 1 72 ? -19.969 3.332 11.906 1 98.12 72 ASP B O 1
ATOM 3362 N N . PRO B 1 73 ? -21.953 3.902 12.758 1 97.31 73 PRO B N 1
ATOM 3363 C CA . PRO B 1 73 ? -22.375 4.508 11.492 1 97.31 73 PRO B CA 1
ATOM 3364 C C . PRO B 1 73 ? -21.453 5.652 11.055 1 97.31 73 PRO B C 1
ATOM 3366 O O . PRO B 1 73 ? -21.234 5.848 9.859 1 97.31 73 PRO B O 1
ATOM 3369 N N . ALA B 1 74 ? -20.953 6.41 11.969 1 96.56 74 ALA B N 1
ATOM 3370 C CA . ALA B 1 74 ? -20.094 7.535 11.625 1 96.56 74 ALA B CA 1
ATOM 3371 C C . ALA B 1 74 ? -18.766 7.051 11.023 1 96.56 74 ALA B C 1
ATOM 3373 O O . ALA B 1 74 ? -18.297 7.605 10.031 1 96.56 74 ALA B O 1
ATOM 3374 N N . LEU B 1 75 ? -18.172 6.055 11.664 1 98.06 75 LEU B N 1
ATOM 3375 C CA . LEU B 1 75 ? -16.922 5.496 11.156 1 98.06 75 LEU B CA 1
ATOM 3376 C C . LEU B 1 75 ? -17.156 4.773 9.836 1 98.06 75 LEU B C 1
ATOM 3378 O O . LEU B 1 75 ? -16.344 4.902 8.898 1 98.06 75 LEU B O 1
ATOM 3382 N N . LEU B 1 76 ? -18.25 4.023 9.758 1 98.19 76 LEU B N 1
ATOM 3383 C CA . LEU B 1 76 ? -18.578 3.307 8.531 1 98.19 76 LEU B CA 1
ATOM 3384 C C . LEU B 1 76 ? -18.766 4.277 7.371 1 98.19 76 LEU B C 1
ATOM 3386 O O . LEU B 1 76 ? -18.359 3.994 6.242 1 98.19 76 LEU B O 1
ATOM 3390 N N . LYS B 1 77 ? -19.422 5.383 7.605 1 97.19 77 LYS B N 1
ATOM 3391 C CA . LYS B 1 77 ? -19.625 6.398 6.578 1 97.19 77 LYS B CA 1
ATOM 3392 C C . LYS B 1 77 ? -18.312 6.836 5.953 1 97.19 77 LYS B C 1
ATOM 3394 O O . LYS B 1 77 ? -18.219 7.016 4.738 1 97.19 77 LYS B O 1
ATOM 3399 N N . ARG B 1 78 ? -17.281 7.078 6.758 1 97.56 78 ARG B N 1
ATOM 3400 C CA . ARG B 1 78 ? -15.969 7.492 6.281 1 97.56 78 ARG B CA 1
ATOM 3401 C C . ARG B 1 78 ? -15.32 6.402 5.438 1 97.56 78 ARG B C 1
ATOM 3403 O O . ARG B 1 78 ? -14.742 6.684 4.387 1 97.56 78 ARG B O 1
ATOM 3410 N N . ILE B 1 79 ? -15.461 5.109 5.863 1 98.38 79 ILE B N 1
ATOM 3411 C CA . ILE B 1 79 ? -14.945 3.965 5.117 1 98.38 79 ILE B CA 1
ATOM 3412 C C . ILE B 1 79 ? -15.633 3.887 3.754 1 98.38 79 ILE B C 1
ATOM 3414 O O . ILE B 1 79 ? -14.969 3.744 2.725 1 98.38 79 ILE B O 1
ATOM 3418 N N . MET B 1 80 ? -16.953 4.047 3.775 1 98.12 80 MET B N 1
ATOM 3419 C CA . MET B 1 80 ? -17.719 3.92 2.543 1 98.12 80 MET B CA 1
ATOM 3420 C C . MET B 1 80 ? -17.406 5.062 1.582 1 98.12 80 MET B C 1
ATOM 3422 O O . MET B 1 80 ? -17.328 4.855 0.371 1 98.12 80 MET B O 1
ATOM 3426 N N . ARG B 1 81 ? -17.266 6.258 2.1 1 96.25 81 ARG B N 1
ATOM 3427 C CA . ARG B 1 81 ? -16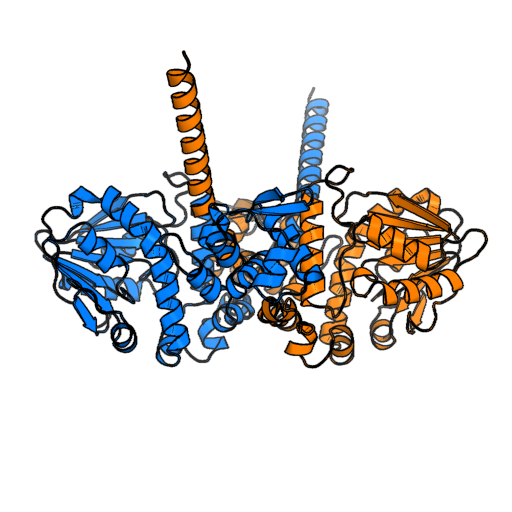.875 7.398 1.276 1 96.25 81 ARG B CA 1
ATOM 3428 C C . ARG B 1 81 ? -15.555 7.137 0.572 1 96.25 81 ARG B C 1
ATOM 3430 O O . ARG B 1 81 ? -15.414 7.418 -0.62 1 96.25 81 ARG B O 1
ATOM 3437 N N . PHE B 1 82 ? -14.617 6.637 1.354 1 97.75 82 PHE B N 1
ATOM 3438 C CA . PHE B 1 82 ? -13.305 6.316 0.816 1 97.75 82 PHE B CA 1
ATOM 3439 C C . PHE B 1 82 ? -13.414 5.281 -0.297 1 97.75 82 PHE B C 1
ATOM 3441 O O . PHE B 1 82 ? -12.859 5.469 -1.382 1 97.75 82 PHE B O 1
ATOM 3448 N N . LEU B 1 83 ? -14.156 4.168 -0.078 1 98.19 83 LEU B N 1
ATOM 3449 C CA . LEU B 1 83 ? -14.289 3.064 -1.023 1 98.19 83 LEU B CA 1
ATOM 3450 C C . LEU B 1 83 ? -15.062 3.504 -2.262 1 98.19 83 LEU B C 1
ATOM 3452 O O . LEU B 1 83 ? -14.727 3.113 -3.381 1 98.19 83 LEU B O 1
ATOM 3456 N N . ALA B 1 84 ? -16.062 4.328 -2.074 1 96.94 84 ALA B N 1
ATOM 3457 C CA . ALA B 1 84 ? -16.859 4.805 -3.195 1 96.94 84 ALA B CA 1
ATOM 3458 C C . ALA B 1 84 ? -16.062 5.758 -4.078 1 96.94 84 ALA B C 1
ATOM 3460 O O . ALA B 1 84 ? -16.219 5.758 -5.305 1 96.94 84 ALA B O 1
ATOM 3461 N N . HIS B 1 85 ? -15.25 6.598 -3.412 1 94.81 85 HIS B N 1
ATOM 3462 C CA . HIS B 1 85 ? -14.414 7.531 -4.16 1 94.81 85 HIS B CA 1
ATOM 3463 C C . HIS B 1 85 ? -13.484 6.793 -5.117 1 94.81 85 HIS B C 1
ATOM 3465 O O . HIS B 1 85 ? -13.141 7.312 -6.18 1 94.81 85 HIS B O 1
ATOM 3471 N N . ARG B 1 86 ? -13.141 5.586 -4.84 1 94.5 86 ARG B N 1
ATOM 3472 C CA . ARG B 1 86 ? -12.258 4.766 -5.66 1 94.5 86 ARG B CA 1
ATOM 3473 C C . ARG B 1 86 ? -13.055 3.807 -6.535 1 94.5 86 ARG B C 1
ATOM 3475 O O . ARG B 1 86 ? -12.5 2.863 -7.102 1 94.5 86 ARG B O 1
ATOM 3482 N N . LYS B 1 87 ? -14.344 3.965 -6.531 1 95.94 87 LYS B N 1
ATOM 3483 C CA . LYS B 1 87 ? -15.281 3.232 -7.383 1 95.94 87 LYS B CA 1
ATOM 3484 C C . LYS B 1 87 ? -15.305 1.749 -7.02 1 95.94 87 LYS B C 1
ATOM 3486 O O . LYS B 1 87 ? -15.617 0.905 -7.863 1 95.94 87 LYS B O 1
ATOM 3491 N N . ILE B 1 88 ? -14.875 1.448 -5.828 1 97.88 88 ILE B N 1
ATOM 3492 C CA . ILE B 1 88 ? -14.992 0.068 -5.371 1 97.88 88 ILE B CA 1
ATOM 3493 C C . ILE B 1 88 ? -16.453 -0.278 -5.137 1 97.88 88 ILE B C 1
ATOM 3495 O O . ILE B 1 88 ? -16.938 -1.331 -5.57 1 97.88 88 ILE B O 1
ATOM 3499 N N . PHE B 1 89 ? -17.172 0.603 -4.508 1 98.19 89 PHE B N 1
ATOM 3500 C CA . PHE B 1 89 ? -18.641 0.583 -4.461 1 98.19 89 PHE B CA 1
ATOM 3501 C C . PHE B 1 89 ? -19.219 1.754 -5.246 1 98.19 89 PHE B C 1
ATOM 3503 O O . PHE B 1 89 ? -18.562 2.785 -5.406 1 98.19 89 PHE B O 1
ATOM 3510 N N . LYS B 1 90 ? -20.359 1.588 -5.758 1 97.31 90 LYS B N 1
ATOM 3511 C CA . LYS B 1 90 ? -21.031 2.66 -6.484 1 97.31 90 LYS B CA 1
ATOM 3512 C C . LYS B 1 90 ? -21.922 3.477 -5.551 1 97.31 90 LYS B C 1
ATOM 3514 O O . LYS B 1 90 ? -22.812 2.93 -4.898 1 97.31 90 LYS B O 1
ATOM 3519 N N . ALA B 1 91 ? -21.672 4.758 -5.473 1 96.25 91 ALA B N 1
ATOM 3520 C CA . ALA B 1 91 ? -22.547 5.645 -4.723 1 96.25 91 ALA B CA 1
ATOM 3521 C C . ALA B 1 91 ? -23.844 5.906 -5.484 1 96.25 91 ALA B C 1
ATOM 3523 O O . ALA B 1 91 ? -23.812 6.195 -6.684 1 96.25 91 ALA B O 1
ATOM 3524 N N . VAL B 1 92 ? -24.938 5.738 -4.812 1 96.06 92 VAL B N 1
ATOM 3525 C CA . VAL B 1 92 ? -26.25 5.969 -5.41 1 96.06 92 VAL B CA 1
ATOM 3526 C C . VAL B 1 92 ? -27.156 6.68 -4.406 1 96.06 92 VAL B C 1
ATOM 3528 O O . VAL B 1 92 ? -26.812 6.805 -3.229 1 96.06 92 VAL B O 1
ATOM 3531 N N . THR B 1 93 ? -28.219 7.176 -4.902 1 93.25 93 THR B N 1
ATOM 3532 C CA . THR B 1 93 ? -29.234 7.762 -4.031 1 93.25 93 THR B CA 1
ATOM 3533 C C . THR B 1 93 ? -30.328 6.754 -3.73 1 93.25 93 THR B C 1
ATOM 3535 O O . THR B 1 93 ? -30.906 6.152 -4.645 1 93.25 93 THR B O 1
ATOM 3538 N N . VAL B 1 94 ? -30.547 6.484 -2.516 1 90 94 VAL B N 1
ATOM 3539 C CA . VAL B 1 94 ? -31.609 5.602 -2.051 1 90 94 VAL B CA 1
ATOM 3540 C C . VAL B 1 94 ? -32.562 6.379 -1.16 1 90 94 VAL B C 1
ATOM 3542 O O . VAL B 1 94 ? -32.25 6.719 -0.021 1 90 94 VAL B O 1
ATOM 3545 N N . GLY B 1 95 ? -33.781 6.551 -1.589 1 87.5 95 GLY B N 1
ATOM 3546 C CA . GLY B 1 95 ? -34.781 7.277 -0.804 1 87.5 95 GLY B CA 1
ATOM 3547 C C . GLY B 1 95 ? -34.281 8.625 -0.321 1 87.5 95 GLY B C 1
ATOM 3548 O O . GLY B 1 95 ? -34.469 8.992 0.839 1 87.5 95 GLY B O 1
ATOM 3549 N N . GLY B 1 96 ? -33.469 9.297 -1.058 1 87.5 96 GLY B N 1
ATOM 3550 C CA . GLY B 1 96 ? -32.969 10.625 -0.703 1 87.5 96 GLY B CA 1
ATOM 3551 C C . GLY B 1 96 ? -31.688 10.594 0.093 1 87.5 96 GLY B C 1
ATOM 3552 O O . GLY B 1 96 ? -31.141 11.648 0.438 1 87.5 96 GLY B O 1
ATOM 3553 N N . SER B 1 97 ? -31.266 9.398 0.376 1 88.69 97 SER B N 1
ATOM 3554 C CA . SER B 1 97 ? -30.031 9.25 1.141 1 88.69 97 SER B CA 1
ATOM 3555 C C . SER B 1 97 ? -28.938 8.625 0.296 1 88.69 97 SER B C 1
ATOM 3557 O O . SER B 1 97 ? -29.203 8.023 -0.741 1 88.69 97 SER B O 1
ATOM 3559 N N . ASN B 1 98 ? -27.719 8.836 0.773 1 90.69 98 ASN B N 1
ATOM 3560 C CA . ASN B 1 98 ? -26.578 8.195 0.11 1 90.69 98 ASN B CA 1
ATOM 3561 C C . ASN B 1 98 ? -26.562 6.688 0.359 1 90.69 98 ASN B C 1
ATOM 3563 O O . ASN B 1 98 ? -26.734 6.242 1.494 1 90.69 98 ASN B O 1
ATOM 3567 N N . GLY B 1 99 ? -26.578 5.988 -0.738 1 95.94 99 GLY B N 1
ATOM 3568 C CA . GLY B 1 99 ? -26.453 4.539 -0.68 1 95.94 99 GLY B CA 1
ATOM 3569 C C . GLY B 1 99 ? -25.312 4.008 -1.512 1 95.94 99 GLY B C 1
ATOM 3570 O O . GLY B 1 99 ? -24.609 4.77 -2.184 1 95.94 99 GLY B O 1
ATOM 3571 N N . TYR B 1 100 ? -25.125 2.713 -1.356 1 98.12 100 TYR B N 1
ATOM 3572 C CA . TYR B 1 100 ? -24.016 2.064 -2.062 1 98.12 100 TYR B CA 1
ATOM 3573 C C . TYR B 1 100 ? -24.469 0.748 -2.684 1 98.12 100 TYR B C 1
ATOM 3575 O O . TYR B 1 100 ? -25.234 -0.002 -2.074 1 98.12 100 TYR B O 1
ATOM 3583 N N . SER B 1 101 ? -24.031 0.517 -3.891 1 97.69 101 SER B N 1
ATOM 3584 C CA . SER B 1 101 ? -24.312 -0.741 -4.578 1 97.69 101 SER B CA 1
ATOM 3585 C C . SER B 1 101 ? -23.031 -1.438 -4.996 1 97.69 101 SER B C 1
ATOM 3587 O O . SER B 1 101 ? -21.938 -0.848 -4.93 1 97.69 101 SER B O 1
ATOM 3589 N N . GLN B 1 102 ? -23.203 -2.645 -5.465 1 96.56 102 GLN B N 1
ATOM 3590 C CA . GLN B 1 102 ? -22.078 -3.479 -5.867 1 96.56 102 GLN B CA 1
ATOM 3591 C C . GLN B 1 102 ? -21.484 -3.008 -7.195 1 96.56 102 GLN B C 1
ATOM 3593 O O . GLN B 1 102 ? -22.203 -2.432 -8.023 1 96.56 102 GLN B O 1
ATOM 3598 N N . THR B 1 103 ? -20.25 -3.137 -7.328 1 97.06 103 THR B N 1
ATOM 3599 C CA . THR B 1 103 ? -19.516 -3.043 -8.586 1 97.06 103 THR B CA 1
ATOM 3600 C C . THR B 1 103 ? -18.797 -4.348 -8.883 1 97.06 103 THR B C 1
ATOM 3602 O O . THR B 1 103 ? -18.719 -5.238 -8.031 1 97.06 103 THR B O 1
ATOM 3605 N N . PRO B 1 104 ? -18.266 -4.52 -10.109 1 96.56 104 PRO B N 1
ATOM 3606 C CA . PRO B 1 104 ? -17.422 -5.691 -10.359 1 96.56 104 PRO B CA 1
ATOM 3607 C C . PRO B 1 104 ? -16.25 -5.793 -9.398 1 96.56 104 PRO B C 1
ATOM 3609 O O . PRO B 1 104 ? -15.867 -6.895 -8.992 1 96.56 104 PRO B O 1
ATOM 3612 N N . LEU B 1 105 ? -15.727 -4.715 -8.938 1 97.5 105 LEU B N 1
ATOM 3613 C CA . LEU B 1 105 ? -14.586 -4.695 -8.031 1 97.5 105 LEU B CA 1
ATOM 3614 C C . LEU B 1 105 ? -15 -5.117 -6.629 1 97.5 105 LEU B C 1
ATOM 3616 O O . LEU B 1 105 ? -14.336 -5.941 -5.996 1 97.5 105 LEU B O 1
ATOM 3620 N N . SER B 1 106 ? -16.109 -4.555 -6.121 1 97.94 106 SER B N 1
ATOM 3621 C CA . SER B 1 106 ? -16.547 -4.922 -4.781 1 97.94 106 SER B CA 1
ATOM 3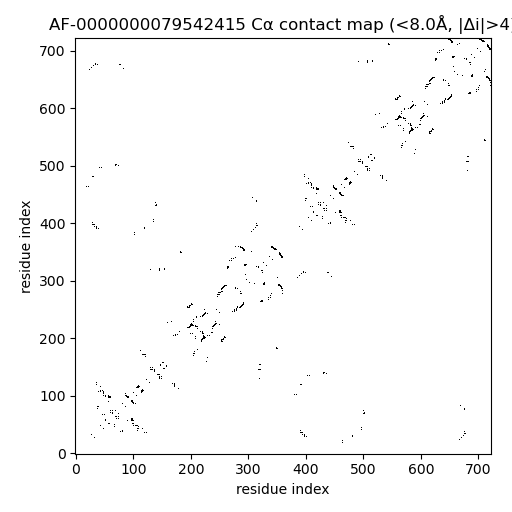622 C C . SER B 1 106 ? -16.969 -6.387 -4.715 1 97.94 106 SER B C 1
ATOM 3624 O O . SER B 1 106 ? -16.812 -7.039 -3.68 1 97.94 106 SER B O 1
ATOM 3626 N N . ARG B 1 107 ? -17.453 -6.969 -5.812 1 97 107 ARG B N 1
ATOM 3627 C CA . ARG B 1 107 ? -17.828 -8.375 -5.852 1 97 107 ARG B CA 1
ATOM 3628 C C . ARG B 1 107 ? -16.594 -9.266 -5.664 1 97 107 ARG B C 1
ATOM 3630 O O . ARG B 1 107 ? -16.703 -10.383 -5.148 1 97 107 ARG B O 1
ATOM 3637 N N . ARG B 1 108 ? -15.422 -8.781 -6.008 1 97.75 108 ARG B N 1
ATOM 3638 C CA . ARG B 1 108 ? -14.18 -9.531 -5.84 1 97.75 108 ARG B CA 1
ATOM 3639 C C . ARG B 1 108 ? -13.742 -9.539 -4.379 1 97.75 108 ARG B C 1
ATOM 3641 O O . ARG B 1 108 ? -12.867 -10.32 -3.994 1 97.75 108 ARG B O 1
ATOM 3648 N N . LEU B 1 109 ? -14.383 -8.719 -3.568 1 98.19 109 LEU B N 1
ATOM 3649 C CA . LEU B 1 109 ? -14.023 -8.617 -2.158 1 98.19 109 LEU B CA 1
ATOM 3650 C C . LEU B 1 109 ? -14.867 -9.562 -1.314 1 98.19 109 LEU B C 1
ATOM 3652 O O . LEU B 1 109 ? -14.625 -9.719 -0.116 1 98.19 109 LEU B O 1
ATOM 3656 N N . MET B 1 110 ? -15.898 -10.18 -1.915 1 98.06 110 MET B N 1
ATOM 3657 C CA . MET B 1 110 ? -16.688 -11.172 -1.19 1 98.06 110 MET B CA 1
ATOM 3658 C C . MET B 1 110 ? -15.875 -12.438 -0.95 1 98.06 110 MET B C 1
ATOM 3660 O O . MET B 1 110 ? -15.117 -12.875 -1.824 1 98.06 110 MET B O 1
ATOM 3664 N N . ARG B 1 111 ? -16.062 -13.055 0.17 1 96 111 ARG B N 1
ATOM 3665 C CA . ARG B 1 111 ? -15.266 -14.203 0.572 1 96 111 ARG B CA 1
ATOM 3666 C C . ARG B 1 111 ? -15.562 -15.414 -0.301 1 96 111 ARG B C 1
ATOM 3668 O O . ARG B 1 111 ? -14.703 -16.281 -0.481 1 96 111 ARG B O 1
ATOM 3675 N N . GLU B 1 112 ? -16.719 -15.43 -0.82 1 93.56 112 GLU B N 1
ATOM 3676 C CA . GLU B 1 112 ? -17.125 -16.531 -1.679 1 93.56 112 GLU B CA 1
ATOM 3677 C C . GLU B 1 112 ? -17.516 -16.047 -3.07 1 93.56 112 GLU B C 1
ATOM 3679 O O . GLU B 1 112 ? -17.75 -14.852 -3.27 1 93.56 112 GLU B O 1
ATOM 3684 N N . GLY B 1 113 ? -17.484 -17.016 -4 1 92.69 113 GLY B N 1
ATOM 3685 C CA . GLY B 1 113 ? -17.875 -16.672 -5.359 1 92.69 113 GLY B CA 1
ATOM 3686 C C . GLY B 1 113 ? -16.797 -16.969 -6.383 1 92.69 113 GLY B C 1
ATOM 3687 O O . GLY B 1 113 ? -15.633 -17.172 -6.027 1 92.69 113 GLY B O 1
ATOM 3688 N N . PRO B 1 114 ? -17.203 -16.984 -7.602 1 92.31 114 PRO B N 1
ATOM 3689 C CA . PRO B 1 114 ? -16.297 -17.406 -8.664 1 92.31 114 PRO B CA 1
ATOM 3690 C C . PRO B 1 114 ? -15.203 -16.375 -8.953 1 92.31 114 PRO B C 1
ATOM 3692 O O . PRO B 1 114 ? -14.141 -16.719 -9.477 1 92.31 114 PRO B O 1
ATOM 3695 N N . GLN B 1 115 ? -15.453 -15.125 -8.594 1 94.81 115 GLN B N 1
ATOM 3696 C CA . GLN B 1 115 ? -14.477 -14.086 -8.922 1 94.81 115 GLN B CA 1
ATOM 3697 C C . GLN B 1 115 ? -13.805 -13.555 -7.664 1 94.81 115 GLN B C 1
ATOM 3699 O O . GLN B 1 115 ? -13.047 -12.578 -7.723 1 94.81 115 GLN B O 1
ATOM 3704 N N . SER B 1 116 ? -14.031 -14.18 -6.543 1 97.81 116 SER B N 1
ATOM 3705 C CA . SER B 1 116 ? -13.523 -13.727 -5.254 1 97.81 116 SER B CA 1
ATOM 3706 C C . SER B 1 116 ? -12 -13.672 -5.254 1 97.81 116 SER B C 1
ATOM 3708 O O . SER B 1 116 ? -11.336 -14.586 -5.742 1 97.81 116 SER B O 1
ATOM 3710 N N . MET B 1 117 ? -11.477 -12.562 -4.719 1 98.31 117 MET B N 1
ATOM 3711 C CA . MET B 1 117 ? -10.039 -12.406 -4.508 1 98.31 117 MET B CA 1
ATOM 3712 C C . MET B 1 117 ? -9.734 -12.102 -3.043 1 98.31 117 MET B C 1
ATOM 3714 O O . MET B 1 117 ? -8.625 -11.68 -2.709 1 98.31 117 MET B O 1
ATOM 3718 N N . ALA B 1 118 ? -10.727 -12.328 -2.156 1 98.62 118 ALA B N 1
ATOM 3719 C CA . ALA B 1 118 ? -10.656 -11.953 -0.744 1 98.62 118 ALA B CA 1
ATOM 3720 C C . ALA B 1 118 ? -9.508 -12.672 -0.044 1 98.62 118 ALA B C 1
ATOM 3722 O O . ALA B 1 118 ? -8.711 -12.047 0.664 1 98.62 118 ALA B O 1
ATOM 3723 N N . ALA B 1 119 ? -9.352 -13.961 -0.299 1 98.62 119 ALA B N 1
ATOM 3724 C CA . ALA B 1 119 ? -8.312 -14.727 0.384 1 98.62 119 ALA B CA 1
ATOM 3725 C C . ALA B 1 119 ? -6.922 -14.234 -0.015 1 98.62 119 ALA B C 1
ATOM 3727 O O . ALA B 1 119 ? -6 -14.234 0.803 1 98.62 119 ALA B O 1
ATOM 3728 N N . PHE B 1 120 ? -6.793 -13.898 -1.304 1 98.62 120 PHE B N 1
ATOM 3729 C CA . PHE B 1 120 ? -5.508 -13.398 -1.775 1 98.62 120 PHE B CA 1
ATOM 3730 C C . PHE B 1 120 ? -5.137 -12.102 -1.059 1 98.62 120 PHE B C 1
ATOM 3732 O O . PHE B 1 120 ? -4.004 -11.945 -0.599 1 98.62 120 PHE B O 1
ATOM 3739 N N . LEU B 1 121 ? -6.062 -11.188 -0.979 1 98.62 121 LEU B N 1
ATOM 3740 C CA . LEU B 1 121 ? -5.828 -9.914 -0.304 1 98.62 121 LEU B CA 1
ATOM 3741 C C . LEU B 1 121 ? -5.547 -10.133 1.179 1 98.62 121 LEU B C 1
ATOM 3743 O O . LEU B 1 121 ? -4.648 -9.5 1.742 1 98.62 121 LEU B O 1
ATOM 3747 N N . LEU B 1 122 ? -6.281 -11.031 1.827 1 98.62 122 LEU B N 1
ATOM 3748 C CA . LEU B 1 122 ? -6.082 -11.305 3.246 1 98.62 122 LEU B CA 1
ATOM 3749 C C . LEU B 1 122 ? -4.711 -11.93 3.492 1 98.62 122 LEU B C 1
ATOM 3751 O O . LEU B 1 122 ? -4.066 -11.633 4.504 1 98.62 122 LEU B O 1
ATOM 3755 N N . LEU B 1 123 ? -4.246 -12.75 2.576 1 98.69 123 LEU B N 1
ATOM 3756 C CA . LEU B 1 123 ? -2.912 -13.336 2.693 1 98.69 123 LEU B CA 1
ATOM 3757 C C . LEU B 1 123 ? -1.839 -12.258 2.648 1 98.69 123 LEU B C 1
ATOM 3759 O O . LEU B 1 123 ? -1.049 -12.117 3.584 1 98.69 123 LEU B O 1
ATOM 3763 N N . GLU B 1 124 ? -1.881 -11.438 1.592 1 98.31 124 GLU B N 1
ATOM 3764 C CA . GLU B 1 124 ? -0.807 -10.484 1.338 1 98.31 124 GLU B CA 1
ATOM 3765 C C . GLU B 1 124 ? -0.827 -9.344 2.357 1 98.31 124 GLU B C 1
ATOM 3767 O O . GLU B 1 124 ? 0.184 -8.672 2.561 1 98.31 124 GLU B O 1
ATOM 3772 N N . SER B 1 125 ? -1.967 -9.094 3.002 1 98.12 125 SER B N 1
ATOM 3773 C CA . SER B 1 125 ? -2.088 -8.016 3.979 1 98.12 125 SER B CA 1
ATOM 3774 C C . SER B 1 125 ? -1.905 -8.531 5.398 1 98.12 125 SER B C 1
ATOM 3776 O O . SER B 1 125 ? -2.014 -7.773 6.363 1 98.12 125 SER B O 1
ATOM 3778 N N . SER B 1 126 ? -1.644 -9.844 5.594 1 98 126 SER B N 1
ATOM 3779 C CA . SER B 1 126 ? -1.486 -10.406 6.93 1 98 126 SER B CA 1
ATOM 3780 C C . SER B 1 126 ? -0.198 -9.922 7.586 1 98 126 SER B C 1
ATOM 3782 O O . SER B 1 126 ? 0.774 -9.602 6.898 1 98 126 SER B O 1
ATOM 3784 N N . PRO B 1 127 ? -0.164 -9.938 8.969 1 97.19 127 PRO B N 1
ATOM 3785 C CA . PRO B 1 127 ? 1.074 -9.562 9.656 1 97.19 127 PRO B CA 1
ATOM 3786 C C . PRO B 1 127 ? 2.254 -10.453 9.273 1 97.19 127 PRO B C 1
ATOM 3788 O O . PRO B 1 127 ? 3.381 -9.969 9.141 1 97.19 127 PRO B O 1
ATOM 3791 N N . VAL B 1 128 ? 2.008 -11.742 9.023 1 98 128 VAL B N 1
ATOM 3792 C CA . VAL B 1 128 ? 3.049 -12.711 8.688 1 98 128 VAL B CA 1
ATOM 3793 C C . VAL B 1 128 ? 3.709 -12.32 7.367 1 98 128 VAL B C 1
ATOM 3795 O O . VAL B 1 128 ? 4.934 -12.391 7.234 1 98 128 VAL B O 1
ATOM 3798 N N . MET B 1 129 ? 2.902 -11.883 6.406 1 98.12 129 MET B N 1
ATOM 3799 C CA . MET B 1 129 ? 3.418 -11.609 5.066 1 98.12 129 MET B CA 1
ATOM 3800 C C . MET B 1 129 ? 3.961 -10.188 4.973 1 98.12 129 MET B C 1
ATOM 3802 O O . MET B 1 129 ? 4.812 -9.898 4.129 1 98.12 129 MET B O 1
ATOM 3806 N N . LEU B 1 130 ? 3.551 -9.289 5.852 1 98 130 LEU B N 1
ATOM 3807 C CA . LEU B 1 130 ? 3.984 -7.898 5.785 1 98 130 LEU B CA 1
ATOM 3808 C C . LEU B 1 130 ? 5.309 -7.703 6.516 1 98 130 LEU B C 1
ATOM 3810 O O . LEU B 1 130 ? 6.141 -6.895 6.102 1 98 130 LEU B O 1
ATOM 3814 N N . ALA B 1 131 ? 5.582 -8.445 7.527 1 98.06 131 ALA B N 1
ATOM 3815 C CA . ALA B 1 131 ? 6.723 -8.242 8.414 1 98.06 131 ALA B CA 1
ATOM 3816 C C . ALA B 1 131 ? 8.039 -8.367 7.656 1 98.06 131 ALA B C 1
ATOM 3818 O O . ALA B 1 131 ? 8.953 -7.559 7.844 1 98.06 131 ALA B O 1
ATOM 3819 N N . PRO B 1 132 ? 8.164 -9.305 6.723 1 98.25 132 PRO B N 1
ATOM 3820 C CA . PRO B 1 132 ? 9.445 -9.484 6.031 1 98.25 132 PRO B CA 1
ATOM 3821 C C . PRO B 1 132 ? 9.844 -8.258 5.207 1 98.25 132 PRO B C 1
ATOM 3823 O O . PRO B 1 132 ? 11.031 -8.031 4.969 1 98.25 132 PRO B O 1
ATOM 3826 N N . TRP B 1 133 ? 8.891 -7.488 4.793 1 98.31 133 TRP B N 1
ATOM 3827 C CA . TRP B 1 133 ? 9.164 -6.328 3.951 1 98.31 133 TRP B CA 1
ATOM 3828 C C . TRP B 1 133 ? 10.031 -5.312 4.688 1 98.31 133 TRP B C 1
ATOM 3830 O O . TRP B 1 133 ? 10.766 -4.543 4.062 1 98.31 133 TRP B O 1
ATOM 3840 N N . HIS B 1 134 ? 10.023 -5.301 6.023 1 96.94 134 HIS B N 1
ATOM 3841 C CA . HIS B 1 134 ? 10.805 -4.348 6.812 1 96.94 134 HIS B CA 1
ATOM 3842 C C . HIS B 1 134 ? 12.297 -4.629 6.699 1 96.94 134 HIS B C 1
ATOM 3844 O O . HIS B 1 134 ? 13.117 -3.775 7.035 1 96.94 134 HIS B O 1
ATOM 3850 N N . SER B 1 135 ? 12.633 -5.77 6.176 1 96.31 135 SER B N 1
ATOM 3851 C CA . SER B 1 135 ? 14.039 -6.129 6.066 1 96.31 135 SER B CA 1
ATOM 3852 C C . SER B 1 135 ? 14.492 -6.18 4.609 1 96.31 135 SER B C 1
ATOM 3854 O O . SER B 1 135 ? 15.531 -6.758 4.293 1 96.31 135 SER B O 1
ATOM 3856 N N . LEU B 1 136 ? 13.727 -5.625 3.705 1 98 136 LEU B N 1
ATOM 3857 C CA . LEU B 1 136 ? 14.023 -5.711 2.281 1 98 136 LEU B CA 1
ATOM 3858 C C . LEU B 1 136 ? 15.367 -5.055 1.966 1 98 136 LEU B C 1
ATOM 3860 O O . LEU B 1 136 ? 16.156 -5.582 1.177 1 98 136 LEU B O 1
ATOM 3864 N N . SER B 1 137 ? 15.688 -3.873 2.596 1 98 137 SER B N 1
ATOM 3865 C CA . SER B 1 137 ? 16.953 -3.189 2.33 1 98 137 SER B CA 1
ATOM 3866 C C . SER B 1 137 ? 18.141 -4.039 2.758 1 98 137 SER B C 1
ATOM 3868 O O . SER B 1 137 ? 19.156 -4.094 2.061 1 98 137 SER B O 1
ATOM 3870 N N . ALA B 1 138 ? 17.984 -4.684 3.869 1 97.69 138 ALA B N 1
ATOM 3871 C CA . ALA B 1 138 ? 19.047 -5.57 4.332 1 97.69 138 ALA B CA 1
ATOM 3872 C C . ALA B 1 138 ? 19.234 -6.746 3.375 1 97.69 138 ALA B C 1
ATOM 3874 O O . ALA B 1 138 ? 20.359 -7.18 3.129 1 97.69 138 ALA B O 1
ATOM 3875 N N . ARG B 1 139 ? 18.156 -7.227 2.854 1 97.62 139 ARG B N 1
ATOM 3876 C CA . ARG B 1 139 ? 18.172 -8.359 1.938 1 97.62 139 ARG B CA 1
ATOM 3877 C C . ARG B 1 139 ? 18.969 -8.047 0.678 1 97.62 139 ARG B C 1
ATOM 3879 O O . ARG B 1 139 ? 19.609 -8.93 0.107 1 97.62 139 ARG B O 1
ATOM 3886 N N . VAL B 1 140 ? 18.953 -6.812 0.245 1 98 140 VAL B N 1
ATOM 3887 C CA . VAL B 1 140 ? 19.484 -6.438 -1.059 1 98 140 VAL B CA 1
ATOM 3888 C C . VAL B 1 140 ? 20.984 -6.141 -0.936 1 98 140 VAL B C 1
ATOM 3890 O O . VAL B 1 140 ? 21.688 -6.07 -1.942 1 98 140 VAL B O 1
ATOM 3893 N N . LEU B 1 141 ? 21.5 -6.027 0.234 1 97.94 141 LEU B N 1
ATOM 3894 C CA . LEU B 1 141 ? 22.922 -5.824 0.428 1 97.94 141 LEU B CA 1
ATOM 3895 C C . LEU B 1 141 ? 23.719 -7.047 -0.032 1 97.94 141 LEU B C 1
ATOM 3897 O O . LEU B 1 141 ? 23.156 -8.148 -0.13 1 97.94 141 LEU B O 1
ATOM 3901 N N . ALA B 1 142 ? 25.016 -6.945 -0.328 1 94.88 142 ALA B N 1
ATOM 3902 C CA . ALA B 1 142 ? 25.875 -8.008 -0.835 1 94.88 142 ALA B CA 1
ATOM 3903 C C . ALA B 1 142 ? 25.891 -9.203 0.119 1 94.88 142 ALA B C 1
ATOM 3905 O O . ALA B 1 142 ? 25.938 -10.352 -0.317 1 94.88 142 ALA B O 1
ATOM 3906 N N . ASN B 1 143 ? 25.797 -9.031 1.355 1 91.94 143 ASN B N 1
ATOM 3907 C CA . ASN B 1 143 ? 25.781 -10.109 2.342 1 91.94 143 ASN B CA 1
ATOM 3908 C C . ASN B 1 143 ? 24.406 -10.281 2.965 1 91.94 143 ASN B C 1
ATOM 3910 O O . ASN B 1 143 ? 24.281 -10.734 4.105 1 91.94 143 ASN B O 1
ATOM 3914 N N . GLY B 1 144 ? 23.438 -9.992 2.148 1 92.94 144 GLY B N 1
ATOM 3915 C CA . GLY B 1 144 ? 22.094 -10.062 2.688 1 92.94 144 GLY B CA 1
ATOM 3916 C C . GLY B 1 144 ? 21.562 -11.477 2.779 1 92.94 144 GLY B C 1
ATOM 3917 O O . GLY B 1 144 ? 22.094 -12.391 2.152 1 92.94 144 GLY B O 1
ATOM 3918 N N . HIS B 1 145 ? 20.531 -11.594 3.645 1 95.06 145 HIS B N 1
ATOM 3919 C CA . HIS B 1 145 ? 19.828 -12.859 3.852 1 95.06 145 HIS B CA 1
ATOM 3920 C C . HIS B 1 145 ? 18.359 -12.742 3.471 1 95.06 145 HIS B C 1
ATOM 3922 O O . HIS B 1 145 ? 17.797 -11.641 3.438 1 95.06 145 HIS B O 1
ATOM 3928 N N . PRO B 1 146 ? 17.75 -13.898 3.217 1 97.06 146 PRO B N 1
ATOM 3929 C CA . PRO B 1 146 ? 16.328 -13.852 2.869 1 97.06 146 PRO B CA 1
ATOM 3930 C C . PRO B 1 146 ? 15.477 -13.18 3.949 1 97.06 146 PRO B C 1
ATOM 3932 O O . PRO B 1 146 ? 15.594 -13.516 5.129 1 97.06 146 PRO B O 1
ATOM 3935 N N . SER B 1 147 ? 14.586 -12.281 3.559 1 97.56 147 SER B N 1
ATOM 3936 C CA . SER B 1 147 ? 13.844 -11.422 4.469 1 97.56 147 SER B CA 1
ATOM 3937 C C . SER B 1 147 ? 12.875 -12.227 5.332 1 97.56 147 SER B C 1
ATOM 3939 O O . SER B 1 147 ? 12.797 -12.016 6.543 1 97.56 147 SER B O 1
ATOM 3941 N N . PHE B 1 148 ? 12.172 -13.164 4.719 1 98.38 148 PHE B N 1
ATOM 3942 C CA . PHE B 1 148 ? 11.172 -13.93 5.457 1 98.38 148 PHE B CA 1
ATOM 3943 C C . PHE B 1 148 ? 11.836 -14.789 6.527 1 98.38 148 PHE B C 1
ATOM 3945 O O . PHE B 1 148 ? 11.375 -14.828 7.672 1 98.38 148 PHE B O 1
ATOM 3952 N N . GLN B 1 149 ? 12.906 -15.43 6.145 1 96.81 149 GLN B N 1
ATOM 3953 C CA . GLN B 1 149 ? 13.633 -16.266 7.09 1 96.81 149 GLN B CA 1
ATOM 3954 C C . GLN B 1 149 ? 14.211 -15.445 8.234 1 96.81 149 GLN B C 1
ATOM 3956 O O . GLN B 1 149 ? 14.195 -15.875 9.391 1 96.81 149 GLN B O 1
ATOM 3961 N N . ASN B 1 150 ? 14.727 -14.328 7.883 1 96.06 150 ASN B N 1
ATOM 3962 C CA . ASN B 1 150 ? 15.266 -13.445 8.906 1 96.06 150 ASN B CA 1
ATOM 3963 C C . ASN B 1 150 ? 14.195 -13 9.891 1 96.06 150 ASN B C 1
ATOM 3965 O O . ASN B 1 150 ? 14.469 -12.82 11.078 1 96.06 150 ASN B O 1
ATOM 3969 N N . THR B 1 151 ? 13.016 -12.82 9.438 1 97.06 151 THR B N 1
ATOM 3970 C CA . THR B 1 151 ? 11.914 -12.289 10.227 1 97.06 151 THR B CA 1
ATOM 3971 C C . THR B 1 151 ? 11.281 -13.391 11.07 1 97.06 151 THR B C 1
ATOM 3973 O O . THR B 1 151 ? 10.945 -13.172 12.234 1 97.06 151 THR B O 1
ATOM 3976 N N . HIS B 1 152 ? 11.141 -14.594 10.531 1 97.75 152 HIS B N 1
ATOM 3977 C CA . HIS B 1 152 ? 10.312 -15.602 11.18 1 97.75 152 HIS B CA 1
ATOM 3978 C C . HIS B 1 152 ? 11.141 -16.797 11.609 1 97.75 152 HIS B C 1
ATOM 3980 O O . HIS B 1 152 ? 10.625 -17.734 12.242 1 97.75 152 HIS B O 1
ATOM 3986 N N . GLY B 1 153 ? 12.406 -16.828 11.219 1 97.06 153 GLY B N 1
ATOM 3987 C CA . GLY B 1 153 ? 13.312 -17.875 11.664 1 97.06 153 GLY B CA 1
ATOM 3988 C C . GLY B 1 153 ? 13.375 -19.062 10.711 1 97.06 153 GLY B C 1
ATOM 3989 O O . GLY B 1 153 ? 14.227 -19.938 10.852 1 97.06 153 GLY B O 1
ATOM 3990 N N . GLU B 1 154 ? 12.5 -19.156 9.805 1 96.69 154 GLU B N 1
ATOM 3991 C CA . GLU B 1 154 ? 12.477 -20.203 8.781 1 96.69 154 GLU B CA 1
ATOM 3992 C C . GLU B 1 154 ? 11.93 -19.656 7.461 1 96.69 154 GLU B C 1
ATOM 3994 O O . GLU B 1 154 ? 11.375 -18.562 7.414 1 96.69 154 GLU B O 1
ATOM 3999 N N . ASP B 1 155 ? 12.086 -20.422 6.375 1 97.06 155 ASP B N 1
ATOM 4000 C CA . ASP B 1 155 ? 11.57 -19.969 5.09 1 97.06 155 ASP B CA 1
ATOM 4001 C C . ASP B 1 155 ? 10.047 -20.078 5.035 1 97.06 155 ASP B C 1
ATOM 4003 O O . ASP B 1 155 ? 9.438 -20.688 5.914 1 97.06 155 ASP B O 1
ATOM 4007 N N . VAL B 1 156 ? 9.453 -19.562 4.012 1 97.75 156 VAL B N 1
ATOM 4008 C CA . VAL B 1 156 ? 8.008 -19.359 3.938 1 97.75 156 VAL B CA 1
ATOM 4009 C C . VAL B 1 156 ? 7.301 -20.719 3.891 1 97.75 156 VAL B C 1
ATOM 4011 O O . VAL B 1 156 ? 6.215 -20.875 4.445 1 97.75 156 VAL B O 1
ATOM 4014 N N . TRP B 1 157 ? 7.91 -21.734 3.299 1 97.5 157 TRP B N 1
ATOM 4015 C CA . TRP B 1 157 ? 7.242 -23.031 3.145 1 97.5 157 TRP B CA 1
ATOM 4016 C C . TRP B 1 157 ? 7.34 -23.844 4.426 1 97.5 157 TRP B C 1
ATOM 4018 O O . TRP B 1 157 ? 6.371 -24.5 4.828 1 97.5 157 TRP B O 1
ATOM 4028 N N . ARG B 1 158 ? 8.5 -23.828 5.066 1 97.31 158 ARG B N 1
ATOM 4029 C CA . ARG B 1 158 ? 8.625 -24.469 6.371 1 97.31 158 ARG B CA 1
ATOM 4030 C C . ARG B 1 158 ? 7.703 -23.812 7.395 1 97.31 158 ARG B C 1
ATOM 4032 O O . ARG B 1 158 ? 7.082 -24.484 8.211 1 97.31 158 ARG B O 1
ATOM 4039 N N . TYR B 1 159 ? 7.652 -22.516 7.367 1 98.31 159 TYR B N 1
ATOM 4040 C CA . TYR B 1 159 ? 6.73 -21.797 8.234 1 98.31 159 TYR B CA 1
ATOM 4041 C C . TYR B 1 159 ? 5.293 -22.25 8 1 98.31 159 TYR B C 1
ATOM 4043 O O . TYR B 1 159 ? 4.551 -22.484 8.953 1 98.31 159 TYR B O 1
ATOM 4051 N N . ALA B 1 160 ? 4.867 -22.328 6.699 1 97.88 160 ALA B N 1
ATOM 4052 C CA . ALA B 1 160 ? 3.514 -22.75 6.355 1 97.88 160 ALA B CA 1
ATOM 4053 C C . ALA B 1 160 ? 3.232 -24.156 6.867 1 97.88 160 ALA B C 1
ATOM 4055 O O . ALA B 1 160 ? 2.148 -24.438 7.391 1 97.88 160 ALA B O 1
ATOM 4056 N N . ALA B 1 161 ? 4.164 -25.031 6.766 1 97.62 161 ALA B N 1
ATOM 4057 C CA . ALA B 1 161 ? 4 -26.406 7.227 1 97.62 161 ALA B CA 1
ATOM 4058 C C . ALA B 1 161 ? 3.797 -26.453 8.742 1 97.62 161 ALA B C 1
ATOM 4060 O O . ALA B 1 161 ? 3.064 -27.297 9.25 1 97.62 161 ALA B O 1
ATOM 4061 N N . ALA B 1 162 ? 4.434 -25.547 9.438 1 97.75 162 ALA B N 1
ATOM 4062 C CA . ALA B 1 162 ? 4.344 -25.5 10.898 1 97.75 162 ALA B CA 1
ATOM 4063 C C . ALA B 1 162 ? 3.119 -24.703 11.344 1 97.75 162 ALA B C 1
ATOM 4065 O O . ALA B 1 162 ? 2.723 -24.781 12.508 1 97.75 162 ALA B O 1
ATOM 4066 N N . ASN B 1 163 ? 2.529 -23.953 10.5 1 98 163 ASN B N 1
ATOM 4067 C CA . ASN B 1 163 ? 1.362 -23.125 10.773 1 98 163 ASN B CA 1
ATOM 4068 C C . ASN B 1 163 ? 0.249 -23.375 9.758 1 98 163 ASN B C 1
ATOM 4070 O O . ASN B 1 163 ? 0.083 -22.609 8.812 1 98 163 ASN B O 1
ATOM 4074 N N . LEU B 1 164 ? -0.597 -24.312 9.992 1 97 164 LEU B N 1
ATOM 4075 C CA . LEU B 1 164 ? -1.556 -24.828 9.023 1 97 164 LEU B CA 1
ATOM 4076 C C . LEU B 1 164 ? -2.547 -23.75 8.609 1 97 164 LEU B C 1
ATOM 4078 O O . LEU B 1 164 ? -3.012 -23.734 7.469 1 97 164 LEU B O 1
ATOM 4082 N N . GLY B 1 165 ? -2.877 -22.844 9.602 1 97.38 165 GLY B N 1
ATOM 4083 C CA . GLY B 1 165 ? -3.725 -21.734 9.227 1 97.38 165 GLY B CA 1
ATOM 4084 C C . GLY B 1 165 ? -3.135 -20.891 8.109 1 97.38 165 GLY B C 1
ATOM 4085 O O . GLY B 1 165 ? -3.84 -20.5 7.176 1 97.38 165 GLY B O 1
ATOM 4086 N N . HIS B 1 166 ? -1.895 -20.641 8.25 1 98 166 HIS B N 1
ATOM 4087 C CA . HIS B 1 166 ? -1.199 -19.875 7.211 1 98 166 HIS B CA 1
ATOM 4088 C C . HIS B 1 166 ? -1.11 -20.688 5.914 1 98 166 HIS B C 1
ATOM 4090 O O . HIS B 1 166 ? -1.338 -20.141 4.832 1 98 166 HIS B O 1
ATOM 4096 N N . SER B 1 167 ? -0.784 -21.938 5.988 1 98.19 167 SER B N 1
ATOM 4097 C CA . SER B 1 167 ? -0.723 -22.812 4.824 1 98.19 167 SER B CA 1
ATOM 4098 C C . SER B 1 167 ? -2.047 -22.828 4.07 1 98.19 167 SER B C 1
ATOM 4100 O O . SER B 1 167 ? -2.07 -22.719 2.842 1 98.19 167 SER B O 1
ATOM 4102 N N . ASN B 1 168 ? -3.102 -22.953 4.793 1 97.75 168 ASN B N 1
ATOM 4103 C CA . ASN B 1 168 ? -4.43 -22.953 4.188 1 97.75 168 ASN B CA 1
ATOM 4104 C C . ASN B 1 168 ? -4.75 -21.625 3.518 1 97.75 168 ASN B C 1
ATOM 4106 O O . ASN B 1 168 ? -5.379 -21.594 2.459 1 97.75 168 ASN B O 1
ATOM 4110 N N . LEU B 1 169 ? -4.352 -20.562 4.16 1 98.12 169 LEU B N 1
ATOM 4111 C CA . LEU B 1 169 ? -4.582 -19.234 3.582 1 98.12 169 LEU B CA 1
ATOM 4112 C C . LEU B 1 169 ? -3.824 -19.078 2.268 1 98.12 169 LEU B C 1
ATOM 4114 O O . LEU B 1 169 ? -4.34 -18.484 1.315 1 98.12 169 LEU B O 1
ATOM 4118 N N . ILE B 1 170 ? -2.611 -19.578 2.17 1 98.5 170 ILE B N 1
ATOM 4119 C CA . ILE B 1 170 ? -1.86 -19.578 0.919 1 98.5 170 ILE B CA 1
ATOM 4120 C C . ILE B 1 170 ? -2.643 -20.328 -0.157 1 98.5 170 ILE B C 1
ATOM 4122 O O . ILE B 1 170 ? -2.848 -19.812 -1.258 1 98.5 170 ILE B O 1
ATOM 4126 N N . ASN B 1 171 ? -3.111 -21.484 0.194 1 98.25 171 ASN B N 1
ATOM 4127 C CA . ASN B 1 171 ? -3.828 -22.312 -0.767 1 98.25 171 ASN B CA 1
ATOM 4128 C C . ASN B 1 171 ? -5.117 -21.656 -1.233 1 98.25 171 ASN B C 1
ATOM 4130 O O . ASN B 1 171 ? -5.453 -21.703 -2.418 1 98.25 171 ASN B O 1
ATOM 4134 N N . GLU B 1 172 ? -5.801 -21.047 -0.327 1 97.75 172 GLU B N 1
ATOM 4135 C CA . GLU B 1 172 ? -7.035 -20.344 -0.673 1 97.75 172 GLU B CA 1
ATOM 4136 C C . GLU B 1 172 ? -6.75 -19.141 -1.576 1 97.75 172 GLU B C 1
ATOM 4138 O O . GLU B 1 172 ? -7.516 -18.859 -2.502 1 97.75 172 GLU B O 1
ATOM 4143 N N . ALA B 1 173 ? -5.723 -18.469 -1.274 1 98.38 173 ALA B N 1
ATOM 4144 C CA . ALA B 1 173 ? -5.328 -17.328 -2.1 1 98.38 173 ALA B CA 1
ATOM 4145 C C . ALA B 1 173 ? -5.012 -17.766 -3.525 1 98.38 173 ALA B C 1
ATOM 4147 O O . ALA B 1 173 ? -5.477 -17.156 -4.488 1 98.38 173 ALA B O 1
ATOM 4148 N N . MET B 1 174 ? -4.238 -18.812 -3.676 1 98 174 MET B N 1
ATOM 4149 C CA . MET B 1 174 ? -3.9 -19.312 -5.004 1 98 174 MET B CA 1
ATOM 4150 C C . MET B 1 174 ? -5.141 -19.828 -5.727 1 98 174 MET B C 1
ATOM 4152 O O . MET B 1 174 ? -5.258 -19.688 -6.945 1 98 174 MET B O 1
ATOM 4156 N N . ALA B 1 175 ? -6.031 -20.391 -4.945 1 97.69 175 ALA B N 1
ATOM 4157 C CA . ALA B 1 175 ? -7.277 -20.891 -5.516 1 97.69 175 ALA B CA 1
ATOM 4158 C C . ALA B 1 175 ? -8.102 -19.75 -6.109 1 97.69 175 ALA B C 1
ATOM 4160 O O . ALA B 1 175 ? -8.773 -19.938 -7.133 1 97.69 175 ALA B O 1
ATOM 4161 N N . CYS B 1 176 ? -8.078 -18.562 -5.469 1 97 176 CYS B N 1
ATOM 4162 C CA . CYS B 1 176 ? -8.758 -17.375 -6.008 1 97 176 CYS B CA 1
ATOM 4163 C C . CYS B 1 176 ? -8.289 -17.094 -7.43 1 97 176 CYS B C 1
ATOM 4165 O O . CYS B 1 176 ? -9.109 -16.922 -8.328 1 97 176 CYS B O 1
ATOM 4167 N N . ASP B 1 177 ? -7.074 -17.125 -7.562 1 96.31 177 ASP B N 1
ATOM 4168 C CA . ASP B 1 177 ? -6.48 -16.828 -8.859 1 96.31 177 ASP B CA 1
ATOM 4169 C C . ASP B 1 177 ? -6.789 -17.922 -9.875 1 96.31 177 ASP B C 1
ATOM 4171 O O . ASP B 1 177 ? -7.098 -17.641 -11.031 1 96.31 177 ASP B O 1
ATOM 4175 N N . ALA B 1 178 ? -6.703 -19.125 -9.43 1 97.62 178 ALA B N 1
ATOM 4176 C CA . ALA B 1 178 ? -6.965 -20.266 -10.312 1 97.62 178 ALA B CA 1
ATOM 4177 C C . ALA B 1 178 ? -8.375 -20.203 -10.891 1 97.62 178 ALA B C 1
ATOM 4179 O O . ALA B 1 178 ? -8.578 -20.469 -12.078 1 97.62 178 ALA B O 1
ATOM 4180 N N . LYS B 1 179 ? -9.32 -19.859 -10.078 1 96.69 179 LYS B N 1
ATOM 4181 C CA . LYS B 1 179 ? -10.703 -19.766 -10.523 1 96.69 179 LYS B CA 1
ATOM 4182 C C . LYS B 1 179 ? -10.852 -18.766 -11.672 1 96.69 179 LYS B C 1
ATOM 4184 O O . LYS B 1 179 ? -11.688 -18.953 -12.562 1 96.69 179 LYS B O 1
ATOM 4189 N N . LEU B 1 180 ? -10.008 -17.797 -11.672 1 94.88 180 LEU B N 1
ATOM 4190 C CA . LEU B 1 180 ? -10.094 -16.766 -12.695 1 94.88 180 LEU B CA 1
ATOM 4191 C C . LEU B 1 180 ? -9.289 -17.156 -13.93 1 94.88 180 LEU B C 1
ATOM 4193 O O . LEU B 1 180 ? -9.711 -16.891 -15.062 1 94.88 180 LEU B O 1
ATOM 4197 N N . VAL B 1 181 ? -8.211 -17.812 -13.758 1 96.5 181 VAL B N 1
ATOM 4198 C CA . VAL B 1 181 ? -7.238 -17.922 -14.844 1 96.5 181 VAL B CA 1
ATOM 4199 C C . VAL B 1 181 ? -7.438 -19.25 -15.57 1 96.5 181 VAL B C 1
ATOM 4201 O O . VAL B 1 181 ? -7.203 -19.344 -16.781 1 96.5 181 VAL B O 1
ATOM 4204 N N . MET B 1 182 ? -7.91 -20.281 -14.945 1 97.62 182 MET B N 1
ATOM 4205 C CA . MET B 1 182 ? -8.008 -21.609 -15.547 1 97.62 182 MET B CA 1
ATOM 4206 C C . MET B 1 182 ? -8.961 -21.609 -16.734 1 97.62 182 MET B C 1
ATOM 4208 O O . MET B 1 182 ? -8.656 -22.188 -17.781 1 97.62 182 MET B O 1
ATOM 4212 N N . PRO B 1 183 ? -10.117 -20.922 -16.594 1 96.56 183 PRO B N 1
ATOM 4213 C CA . PRO B 1 183 ? -10.969 -20.859 -17.781 1 96.56 183 PRO B CA 1
ATOM 4214 C C . PRO B 1 183 ? -10.266 -20.234 -18.984 1 96.56 183 PRO B C 1
ATOM 4216 O O . PRO B 1 183 ? -10.445 -20.688 -20.109 1 96.56 183 PRO B O 1
ATOM 4219 N N . VAL B 1 184 ? -9.477 -19.234 -18.719 1 95.56 184 VAL B N 1
ATOM 4220 C CA . VAL B 1 184 ? -8.734 -18.547 -19.781 1 95.56 184 VAL B CA 1
ATOM 4221 C C . VAL B 1 184 ? -7.695 -19.484 -20.375 1 95.56 184 VAL B C 1
ATOM 4223 O O . VAL B 1 184 ? -7.531 -19.547 -21.594 1 95.56 184 VAL B O 1
ATOM 4226 N N . ILE B 1 185 ? -7.023 -20.234 -19.547 1 97.56 185 ILE B N 1
ATOM 4227 C CA . ILE B 1 185 ? -6 -21.172 -19.984 1 97.56 185 ILE B CA 1
ATOM 4228 C C . ILE B 1 185 ? -6.637 -22.266 -20.828 1 97.56 185 ILE B C 1
ATOM 4230 O O . ILE B 1 185 ? -6.137 -22.594 -21.922 1 97.56 185 ILE B O 1
ATOM 4234 N N . ILE B 1 186 ? -7.754 -22.844 -20.375 1 97.12 186 ILE B N 1
ATOM 4235 C CA . ILE B 1 186 ? -8.422 -23.953 -21.062 1 97.12 186 ILE B CA 1
ATOM 4236 C C . ILE B 1 186 ? -8.891 -23.484 -22.438 1 97.12 186 ILE B C 1
ATOM 4238 O O . ILE B 1 186 ? -8.727 -24.203 -23.422 1 97.12 186 ILE B O 1
ATOM 4242 N N . GLU B 1 187 ? -9.383 -22.281 -22.453 1 95.81 187 GLU B N 1
ATOM 4243 C CA . GLU B 1 187 ? -9.844 -21.734 -23.719 1 95.81 187 GLU B CA 1
ATOM 4244 C C . GLU B 1 187 ? -8.672 -21.469 -24.672 1 95.81 187 GLU B C 1
ATOM 4246 O O . GLU B 1 187 ? -8.727 -21.812 -25.844 1 95.81 187 GLU B O 1
ATOM 4251 N N . SER B 1 188 ? -7.637 -20.906 -24.156 1 95.19 188 SER B N 1
ATOM 4252 C CA . SER B 1 188 ? -6.504 -20.484 -24.969 1 95.19 188 SER B CA 1
ATOM 4253 C C . SER B 1 188 ? -5.648 -21.656 -25.406 1 95.19 188 SER B C 1
ATOM 4255 O O . SER B 1 188 ? -4.934 -21.578 -26.406 1 95.19 188 SER B O 1
ATOM 4257 N N . CYS B 1 189 ? -5.68 -22.75 -24.688 1 95.44 189 CYS B N 1
ATOM 4258 C CA . CYS B 1 189 ? -4.832 -23.906 -24.953 1 95.44 189 CYS B CA 1
ATOM 4259 C C . CYS B 1 189 ? -5.668 -25.141 -25.219 1 95.44 189 CYS B C 1
ATOM 4261 O O . CYS B 1 189 ? -5.262 -26.266 -24.891 1 95.44 189 CYS B O 1
ATOM 4263 N N . ASN B 1 190 ? -6.812 -24.953 -25.734 1 93.44 190 ASN B N 1
ATOM 4264 C CA . ASN B 1 190 ? -7.766 -26.047 -25.953 1 93.44 190 ASN B CA 1
ATOM 4265 C C . ASN B 1 190 ? -7.16 -27.156 -26.797 1 93.44 190 ASN B C 1
ATOM 4267 O O . ASN B 1 190 ? -7.391 -28.344 -26.531 1 93.44 190 ASN B O 1
ATOM 4271 N N . GLU B 1 191 ? -6.414 -26.859 -27.75 1 93.19 191 GLU B N 1
ATOM 4272 C CA . GLU B 1 191 ? -5.812 -27.828 -28.656 1 93.19 191 GLU B CA 1
ATOM 4273 C C . GLU B 1 191 ? -4.801 -28.703 -27.922 1 93.19 191 GLU B C 1
ATOM 4275 O O . GLU B 1 191 ? -4.676 -29.906 -28.219 1 93.19 191 GLU B O 1
ATOM 4280 N N . GLU B 1 192 ? -4.082 -28.125 -26.984 1 92.38 192 GLU B N 1
ATOM 4281 C CA . GLU B 1 192 ? -3.072 -28.859 -26.234 1 92.38 192 GLU B CA 1
ATOM 4282 C C . GLU B 1 192 ? -3.719 -29.875 -25.297 1 92.38 192 GLU B C 1
ATOM 4284 O O . GLU B 1 192 ? -3.148 -30.938 -25.031 1 92.38 192 GLU B O 1
ATOM 4289 N N . PHE B 1 193 ? -4.902 -29.562 -24.859 1 93.31 193 PHE B N 1
ATOM 4290 C CA . PHE B 1 193 ? -5.566 -30.453 -23.906 1 93.31 193 PHE B CA 1
ATOM 4291 C C . PHE B 1 193 ? -6.281 -31.578 -24.641 1 93.31 193 PHE B C 1
ATOM 4293 O O . PHE B 1 193 ? -6.641 -32.594 -24.031 1 93.31 193 PHE B O 1
ATOM 4300 N N . ARG B 1 194 ? -6.469 -31.344 -25.875 1 88.69 194 ARG B N 1
ATOM 4301 C CA . ARG B 1 194 ? -7.203 -32.344 -26.641 1 88.69 194 ARG B CA 1
ATOM 4302 C C . ARG B 1 194 ? -6.445 -33.656 -26.688 1 88.69 194 ARG B C 1
ATOM 4304 O O . ARG B 1 194 ? -5.25 -33.688 -26.984 1 88.69 194 ARG B O 1
ATOM 4311 N N . GLY B 1 195 ? -7.129 -34.75 -26.328 1 87.31 195 GLY B N 1
ATOM 4312 C CA . GLY B 1 195 ? -6.574 -36.094 -26.453 1 87.31 195 GLY B CA 1
ATOM 4313 C C . GLY B 1 195 ? -5.773 -36.531 -25.234 1 87.31 195 GLY B C 1
ATOM 4314 O O . GLY B 1 195 ? -5.375 -37.688 -25.125 1 87.31 195 GLY B O 1
ATOM 4315 N N . LEU B 1 196 ? -5.48 -35.625 -24.312 1 92 196 LEU B N 1
ATOM 4316 C CA . LEU B 1 196 ? -4.777 -36 -23.078 1 92 196 LEU B CA 1
ATOM 4317 C C . LEU B 1 196 ? -5.645 -36.906 -22.219 1 92 196 LEU B C 1
ATOM 4319 O O . LEU B 1 196 ? -6.855 -36.688 -22.109 1 92 196 LEU B O 1
ATOM 4323 N N . GLN B 1 197 ? -5.027 -37.844 -21.641 1 94.38 197 GLN B N 1
ATOM 4324 C CA . GLN B 1 197 ? -5.746 -38.75 -20.734 1 94.38 197 GLN B CA 1
ATOM 4325 C C . GLN B 1 197 ? -5.523 -38.344 -19.281 1 94.38 197 GLN B C 1
ATOM 4327 O O . GLN B 1 197 ? -6.367 -38.594 -18.422 1 94.38 197 GLN B O 1
ATOM 4332 N N . SER B 1 198 ? -4.402 -37.719 -19.031 1 96.25 198 SER B N 1
ATOM 4333 C CA . SER B 1 198 ? -4.121 -37.375 -17.641 1 96.25 198 SER B CA 1
ATOM 4334 C C . SER B 1 198 ? -3.227 -36.125 -17.547 1 96.25 198 SER B C 1
ATOM 4336 O O . SER B 1 198 ? -2.402 -35.906 -18.438 1 96.25 198 SER B O 1
ATOM 4338 N N . VAL B 1 199 ? -3.422 -35.344 -16.547 1 97.44 199 VAL B N 1
ATOM 4339 C CA . VAL B 1 199 ? -2.609 -34.156 -16.234 1 97.44 199 VAL B CA 1
ATOM 4340 C C . VAL B 1 199 ? -2.266 -34.156 -14.75 1 97.44 199 VAL B C 1
ATOM 4342 O O . VAL B 1 199 ? -3.125 -34.406 -13.906 1 97.44 199 VAL B O 1
ATOM 4345 N N . VAL B 1 200 ? -1.015 -33.969 -14.398 1 98.56 200 VAL B N 1
ATOM 4346 C CA . VAL B 1 200 ? -0.618 -33.812 -13.008 1 98.56 200 VAL B CA 1
ATOM 4347 C C . VAL B 1 200 ? -0.287 -32.344 -12.734 1 98.56 200 VAL B C 1
ATOM 4349 O O . VAL B 1 200 ? 0.511 -31.734 -13.453 1 98.56 200 VAL B O 1
ATOM 4352 N N . ASP B 1 201 ? -1.01 -31.766 -11.781 1 98.81 201 ASP B N 1
ATOM 4353 C CA . ASP B 1 201 ? -0.72 -30.422 -11.281 1 98.81 201 ASP B CA 1
ATOM 4354 C C . ASP B 1 201 ? 0.325 -30.469 -10.172 1 98.81 201 ASP B C 1
ATOM 4356 O O . ASP B 1 201 ? 0.032 -30.891 -9.055 1 98.81 201 ASP B O 1
ATOM 4360 N N . VAL B 1 202 ? 1.541 -30.031 -10.453 1 98.88 202 VAL B N 1
ATOM 4361 C CA . VAL B 1 202 ? 2.658 -30.047 -9.508 1 98.88 202 VAL B CA 1
ATOM 4362 C C . VAL B 1 202 ? 2.646 -28.781 -8.664 1 98.88 202 VAL B C 1
ATOM 4364 O O . VAL B 1 202 ? 2.762 -27.672 -9.188 1 98.88 202 VAL B O 1
ATOM 4367 N N . GLY B 1 203 ? 2.566 -28.969 -7.32 1 98.69 203 GLY B N 1
ATOM 4368 C CA . GLY B 1 203 ? 2.342 -27.828 -6.441 1 98.69 203 GLY B CA 1
ATOM 4369 C C . GLY B 1 203 ? 0.935 -27.266 -6.539 1 98.69 203 GLY B C 1
ATOM 4370 O O . GLY B 1 203 ? 0.747 -26.047 -6.574 1 98.69 203 GLY B O 1
ATOM 4371 N N . GLY B 1 204 ? -0.047 -28.125 -6.59 1 98.44 204 GLY B N 1
ATOM 4372 C CA . GLY B 1 204 ? -1.39 -27.75 -7.008 1 98.44 204 GLY B CA 1
ATOM 4373 C C . GLY B 1 204 ? -2.242 -27.219 -5.871 1 98.44 204 GLY B C 1
ATOM 4374 O O . GLY B 1 204 ? -3.393 -26.828 -6.078 1 98.44 204 GLY B O 1
ATOM 4375 N N . GLY B 1 205 ? -1.71 -27.25 -4.613 1 98.19 205 GLY B N 1
ATOM 4376 C CA . GLY B 1 205 ? -2.439 -26.703 -3.48 1 98.19 205 GLY B CA 1
ATOM 4377 C C . GLY B 1 205 ? -3.684 -27.5 -3.133 1 98.19 205 GLY B C 1
ATOM 4378 O O . GLY B 1 205 ? -3.613 -28.719 -2.947 1 98.19 205 GLY B O 1
ATOM 4379 N N . ASN B 1 206 ? -4.812 -26.859 -3.105 1 97.62 206 ASN B N 1
ATOM 4380 C CA . ASN B 1 206 ? -6.031 -27.531 -2.68 1 97.62 206 ASN B CA 1
ATOM 4381 C C . ASN B 1 206 ? -6.762 -28.172 -3.859 1 97.62 206 ASN B C 1
ATOM 4383 O O . ASN B 1 206 ? -7.906 -28.594 -3.725 1 97.62 206 ASN B O 1
ATOM 4387 N N . GLY B 1 207 ? -6.156 -28.094 -5.055 1 98.25 207 GLY B N 1
ATOM 4388 C CA . GLY B 1 207 ? -6.668 -28.844 -6.195 1 98.25 207 GLY B CA 1
ATOM 4389 C C . GLY B 1 207 ? -7.66 -28.047 -7.027 1 98.25 207 GLY B C 1
ATOM 4390 O O . GLY B 1 207 ? -8.273 -28.594 -7.949 1 98.25 207 GLY B O 1
ATOM 4391 N N . THR B 1 208 ? -7.801 -26.75 -6.797 1 97.69 208 THR B N 1
ATOM 4392 C CA . THR B 1 208 ? -8.797 -25.938 -7.469 1 97.69 208 THR B CA 1
ATOM 4393 C C . THR B 1 208 ? -8.562 -25.922 -8.977 1 97.69 208 THR B C 1
ATOM 4395 O O . THR B 1 208 ? -9.5 -26.094 -9.758 1 97.69 208 THR B O 1
ATOM 4398 N N . ALA B 1 209 ? -7.328 -25.75 -9.398 1 98.19 209 ALA B N 1
ATOM 4399 C CA . ALA B 1 209 ? -7.031 -25.719 -10.828 1 98.19 209 ALA B CA 1
ATOM 4400 C C . ALA B 1 209 ? -7.449 -27.016 -11.508 1 98.19 209 ALA B C 1
ATOM 4402 O O . ALA B 1 209 ? -8.094 -27 -12.562 1 98.19 209 ALA B O 1
ATOM 4403 N N . MET B 1 210 ? -7.148 -28.125 -10.906 1 97.81 210 MET B N 1
ATOM 4404 C CA . MET B 1 210 ? -7.445 -29.438 -11.484 1 97.81 210 MET B CA 1
ATOM 4405 C C . MET B 1 210 ? -8.945 -29.719 -11.453 1 97.81 210 MET B C 1
ATOM 4407 O O . MET B 1 210 ? -9.477 -30.375 -12.352 1 97.81 210 MET B O 1
ATOM 4411 N N . ARG B 1 211 ? -9.539 -29.25 -10.367 1 97.06 211 ARG B N 1
ATOM 4412 C CA . ARG B 1 211 ? -10.992 -29.391 -10.312 1 97.06 211 ARG B CA 1
ATOM 4413 C C . ARG B 1 211 ? -11.656 -28.672 -11.484 1 97.06 211 ARG B C 1
ATOM 4415 O O . ARG B 1 211 ? -12.539 -29.219 -12.133 1 97.06 211 ARG B O 1
ATOM 4422 N N . ILE B 1 212 ? -11.266 -27.469 -11.75 1 96.56 212 ILE B N 1
ATOM 4423 C CA . ILE B 1 212 ? -11.82 -26.672 -12.844 1 96.56 212 ILE B CA 1
ATOM 4424 C C . ILE B 1 212 ? -11.508 -27.344 -14.18 1 96.56 212 ILE B C 1
ATOM 4426 O O . ILE B 1 212 ? -12.375 -27.438 -15.055 1 96.56 212 ILE B O 1
ATOM 4430 N N . LEU B 1 213 ? -10.297 -27.859 -14.367 1 96.94 213 LEU B N 1
ATOM 4431 C CA . LEU B 1 213 ? -9.914 -28.547 -15.586 1 96.94 213 LEU B CA 1
ATOM 4432 C C . LEU B 1 213 ? -10.797 -29.766 -15.82 1 96.94 213 LEU B C 1
ATOM 4434 O O . LEU B 1 213 ? -11.328 -29.953 -16.922 1 96.94 213 LEU B O 1
ATOM 4438 N N . HIS B 1 214 ? -10.945 -30.562 -14.773 1 96.06 214 HIS B N 1
ATOM 4439 C CA . HIS B 1 214 ? -11.734 -31.797 -14.883 1 96.06 214 HIS B CA 1
ATOM 4440 C C . HIS B 1 214 ? -13.195 -31.484 -15.203 1 96.06 214 HIS B C 1
ATOM 4442 O O . HIS B 1 214 ? -13.844 -32.219 -15.938 1 96.06 214 HIS B O 1
ATOM 4448 N N . GLN B 1 215 ? -13.711 -30.469 -14.602 1 94.94 215 GLN B N 1
ATOM 4449 C CA . GLN B 1 215 ? -15.078 -30.062 -14.875 1 94.94 215 GLN B CA 1
ATOM 4450 C C . GLN B 1 215 ? -15.25 -29.672 -16.344 1 94.94 215 GLN B C 1
ATOM 4452 O O . GLN B 1 215 ? -16.281 -29.969 -16.953 1 94.94 215 GLN B O 1
ATOM 4457 N N . ALA B 1 216 ? -14.289 -29.031 -16.891 1 95.5 216 ALA B N 1
ATOM 4458 C CA . ALA B 1 216 ? -14.344 -28.578 -18.281 1 95.5 216 ALA B CA 1
ATOM 4459 C C . ALA B 1 216 ? -14.055 -29.734 -19.25 1 95.5 216 ALA B C 1
ATOM 4461 O O . ALA B 1 216 ? -14.586 -29.766 -20.359 1 95.5 216 ALA B O 1
ATOM 4462 N N . LEU B 1 217 ? -13.172 -30.594 -18.859 1 95.31 217 LEU B N 1
ATOM 4463 C CA . LEU B 1 217 ? -12.742 -31.719 -19.672 1 95.31 217 LEU B CA 1
ATOM 4464 C C . LEU B 1 217 ? -12.773 -33.031 -18.859 1 95.31 217 LEU B C 1
ATOM 4466 O O . LEU B 1 217 ? -11.727 -33.562 -18.516 1 95.31 217 LEU B O 1
ATOM 4470 N N . PRO B 1 218 ? -13.891 -33.656 -18.734 1 94.75 218 PRO B N 1
ATOM 4471 C CA . PRO B 1 218 ? -14.078 -34.781 -17.812 1 94.75 218 PRO B CA 1
ATOM 4472 C C . PRO B 1 218 ? -13.305 -36.031 -18.234 1 94.75 218 PRO B C 1
ATOM 4474 O O . PRO B 1 218 ? -13.109 -36.938 -17.438 1 94.75 218 PRO B O 1
ATOM 4477 N N . SER B 1 219 ? -12.945 -36.031 -19.453 1 93.88 219 SER B N 1
ATOM 4478 C CA . SER B 1 219 ? -12.211 -37.188 -19.938 1 93.88 219 SER B CA 1
ATOM 4479 C C . SER B 1 219 ? -10.789 -37.219 -19.391 1 93.88 219 SER B C 1
ATOM 4481 O O . SER B 1 219 ? -10.117 -38.25 -19.453 1 93.88 219 SER B O 1
ATOM 4483 N N . ILE B 1 220 ? -10.297 -36.125 -18.891 1 95.12 220 ILE B N 1
ATOM 4484 C CA . ILE B 1 220 ? -8.938 -36.031 -18.391 1 95.12 220 ILE B CA 1
ATOM 4485 C C . ILE B 1 220 ? -8.891 -36.438 -16.922 1 95.12 220 ILE B C 1
ATOM 4487 O O . ILE B 1 220 ? -9.633 -35.906 -16.094 1 95.12 220 ILE B O 1
ATOM 4491 N N . ARG B 1 221 ? -8.109 -37.438 -16.656 1 95.81 221 ARG B N 1
ATOM 4492 C CA . ARG B 1 221 ? -7.781 -37.75 -15.273 1 95.81 221 ARG B CA 1
ATOM 4493 C C . ARG B 1 221 ? -6.891 -36.656 -14.672 1 95.81 221 ARG B C 1
ATOM 4495 O O . ARG B 1 221 ? -5.73 -36.531 -15.055 1 95.81 221 ARG B O 1
ATOM 4502 N N . ALA B 1 222 ? -7.418 -35.938 -13.727 1 96.88 222 ALA B N 1
ATOM 4503 C CA . ALA B 1 222 ? -6.703 -34.812 -13.117 1 96.88 222 ALA B CA 1
ATOM 4504 C C . ALA B 1 222 ? -6.062 -35.25 -11.789 1 96.88 222 ALA B C 1
ATOM 4506 O O . ALA B 1 222 ? -6.746 -35.75 -10.898 1 96.88 222 ALA B O 1
ATOM 4507 N N . ILE B 1 223 ? -4.781 -35.031 -11.656 1 98.31 223 ILE B N 1
ATOM 4508 C CA . ILE B 1 223 ? -4.016 -35.375 -10.469 1 98.31 223 ILE B CA 1
ATOM 4509 C C . ILE B 1 223 ? -3.482 -34.094 -9.805 1 98.31 223 ILE B C 1
ATOM 4511 O O . ILE B 1 223 ? -2.775 -33.312 -10.43 1 98.31 223 ILE B O 1
ATOM 4515 N N . ASN B 1 224 ? -3.893 -33.844 -8.555 1 98.75 224 ASN B N 1
ATOM 4516 C CA . ASN B 1 224 ? -3.336 -32.75 -7.746 1 98.75 224 ASN B CA 1
ATOM 4517 C C . ASN B 1 224 ? -2.199 -33.25 -6.852 1 98.75 224 ASN B C 1
ATOM 4519 O O . ASN B 1 224 ? -2.406 -34.125 -5.996 1 98.75 224 ASN B O 1
ATOM 4523 N N . PHE B 1 225 ? -1.036 -32.719 -7.074 1 98.88 225 PHE B N 1
ATOM 4524 C CA . PHE B 1 225 ? 0.164 -33.188 -6.383 1 98.88 225 PHE B CA 1
ATOM 4525 C C . PHE B 1 225 ? 0.775 -32.062 -5.559 1 98.88 225 PHE B C 1
ATOM 4527 O O . PHE B 1 225 ? 1.123 -31 -6.094 1 98.88 225 PHE B O 1
ATOM 4534 N N . ASP B 1 226 ? 0.88 -32.25 -4.246 1 98.75 226 ASP B N 1
ATOM 4535 C CA . ASP B 1 226 ? 1.466 -31.281 -3.34 1 98.75 226 ASP B CA 1
ATOM 4536 C C . ASP B 1 226 ? 1.994 -31.938 -2.072 1 98.75 226 ASP B C 1
ATOM 4538 O O . ASP B 1 226 ? 1.941 -33.156 -1.943 1 98.75 226 ASP B O 1
ATOM 4542 N N . LEU B 1 227 ? 2.611 -31.219 -1.186 1 98.56 227 LEU B N 1
ATOM 4543 C CA . LEU B 1 227 ? 3.176 -31.703 0.069 1 98.56 227 LEU B CA 1
ATOM 4544 C C . LEU B 1 227 ? 2.105 -32.375 0.919 1 98.56 227 LEU B C 1
ATOM 4546 O O . LEU B 1 227 ? 0.921 -32.062 0.81 1 98.56 227 LEU B O 1
ATOM 4550 N N . PRO B 1 228 ? 2.506 -33.281 1.818 1 97.88 228 PRO B N 1
ATOM 4551 C CA . PRO B 1 228 ? 1.554 -34.031 2.619 1 97.88 228 PRO B CA 1
ATOM 4552 C C . PRO B 1 228 ? 0.626 -33.156 3.451 1 97.88 228 PRO B C 1
ATOM 4554 O O . PRO B 1 228 ? -0.586 -33.375 3.477 1 97.88 228 PRO B O 1
ATOM 4557 N N . HIS B 1 229 ? 1.119 -32.125 4.098 1 97.38 229 HIS B N 1
ATOM 4558 C CA . HIS B 1 229 ? 0.283 -31.312 4.969 1 97.38 229 HIS B CA 1
ATOM 4559 C C . HIS B 1 229 ? -0.725 -30.5 4.16 1 97.38 229 HIS B C 1
ATOM 4561 O O . HIS B 1 229 ? -1.788 -30.141 4.672 1 97.38 229 HIS B O 1
ATOM 4567 N N . VAL B 1 230 ? -0.401 -30.219 2.906 1 98.38 230 VAL B N 1
ATOM 4568 C CA . VAL B 1 230 ? -1.304 -29.5 2.014 1 98.38 230 VAL B CA 1
ATOM 4569 C C . VAL B 1 230 ? -2.42 -30.422 1.547 1 98.38 230 VAL B C 1
ATOM 4571 O O . VAL B 1 230 ? -3.602 -30.094 1.64 1 98.38 230 VAL B O 1
ATOM 4574 N N . ILE B 1 231 ? -2.061 -31.641 1.104 1 97.88 231 ILE B N 1
ATOM 4575 C CA . ILE B 1 231 ? -2.998 -32.625 0.568 1 97.88 231 ILE B CA 1
ATOM 4576 C C . ILE B 1 231 ? -3.965 -33.062 1.663 1 97.88 231 ILE B C 1
ATOM 4578 O O . ILE B 1 231 ? -5.145 -33.312 1.397 1 97.88 231 ILE B O 1
ATOM 4582 N N . SER B 1 232 ? -3.465 -33.094 2.877 1 96.56 232 SER B N 1
ATOM 4583 C CA . SER B 1 232 ? -4.297 -33.531 3.99 1 96.56 232 SER B CA 1
ATOM 4584 C C . SER B 1 232 ? -5.473 -32.594 4.207 1 96.56 232 SER B C 1
ATOM 4586 O O . SER B 1 232 ? -6.496 -32.969 4.777 1 96.56 232 SER B O 1
ATOM 4588 N N . GLN B 1 233 ? -5.344 -31.297 3.738 1 95.69 233 GLN B N 1
ATOM 4589 C CA . GLN B 1 233 ? -6.387 -30.297 3.941 1 95.69 233 GLN B CA 1
ATOM 4590 C C . GLN B 1 233 ? -7.195 -30.078 2.668 1 95.69 233 GLN B C 1
ATOM 4592 O O . GLN B 1 233 ? -8.164 -29.312 2.664 1 95.69 233 GLN B O 1
ATOM 4597 N N . ALA B 1 234 ? -6.789 -30.734 1.552 1 96.38 234 ALA B N 1
ATOM 4598 C CA . ALA B 1 234 ? -7.434 -30.5 0.262 1 96.38 234 ALA B CA 1
ATOM 4599 C C . ALA B 1 234 ? -8.828 -31.125 0.232 1 96.38 234 ALA B C 1
ATOM 4601 O O . ALA B 1 234 ? -9.031 -32.25 0.708 1 96.38 234 ALA B O 1
ATOM 4602 N N . PRO B 1 235 ? -9.773 -30.406 -0.288 1 94.75 235 PRO B N 1
ATOM 4603 C CA . PRO B 1 235 ? -11.133 -30.953 -0.326 1 94.75 235 PRO B CA 1
ATOM 4604 C C . PRO B 1 235 ? -11.281 -32.094 -1.31 1 94.75 235 PRO B C 1
ATOM 4606 O O . PRO B 1 235 ? -10.672 -32.094 -2.383 1 94.75 235 PRO B O 1
ATOM 4609 N N . HIS B 1 236 ? -12.07 -33.031 -0.899 1 90.94 236 HIS B N 1
ATOM 4610 C CA . HIS B 1 236 ? -12.398 -34.125 -1.81 1 90.94 236 HIS B CA 1
ATOM 4611 C C . HIS B 1 236 ? -13.25 -33.656 -2.977 1 90.94 236 HIS B C 1
ATOM 4613 O O . HIS B 1 236 ? -14.133 -32.812 -2.795 1 90.94 236 HIS B O 1
ATOM 4619 N N . SER B 1 237 ? -12.906 -34.125 -4.074 1 87.88 237 SER B N 1
ATOM 4620 C CA . SER B 1 237 ? -13.703 -33.844 -5.27 1 87.88 237 SER B CA 1
ATOM 4621 C C . SER B 1 237 ? -13.719 -35.062 -6.199 1 87.88 237 SER B C 1
ATOM 4623 O O . SER B 1 237 ? -12.688 -35.688 -6.418 1 87.88 237 SER B O 1
ATOM 4625 N N . ASP B 1 238 ? -14.875 -35.281 -6.742 1 85.31 238 ASP B N 1
ATOM 4626 C CA . ASP B 1 238 ? -15 -36.406 -7.656 1 85.31 238 ASP B CA 1
ATOM 4627 C C . ASP B 1 238 ? -14.141 -36.219 -8.898 1 85.31 238 ASP B C 1
ATOM 4629 O O . ASP B 1 238 ? -14.18 -35.156 -9.523 1 85.31 238 ASP B O 1
ATOM 4633 N N . GLY B 1 239 ? -13.383 -37.188 -9.258 1 86.12 239 GLY B N 1
ATOM 4634 C CA . GLY B 1 239 ? -12.57 -37.156 -10.461 1 86.12 239 GLY B CA 1
ATOM 4635 C C . GLY B 1 239 ? -11.203 -36.531 -10.242 1 86.12 239 GLY B C 1
ATOM 4636 O O . GLY B 1 239 ? -10.359 -36.531 -11.141 1 86.12 239 GLY B O 1
ATOM 4637 N N . LEU B 1 240 ? -11.039 -36 -9.078 1 93.31 240 LEU B N 1
ATOM 4638 C CA . LEU B 1 240 ? -9.758 -35.406 -8.734 1 93.31 240 LEU B CA 1
ATOM 4639 C C . LEU B 1 240 ? -8.969 -36.312 -7.797 1 93.31 240 LEU B C 1
ATOM 4641 O O . LEU B 1 240 ? -9.484 -36.75 -6.77 1 93.31 240 LEU B O 1
ATOM 4645 N N . GLU B 1 241 ? -7.82 -36.625 -8.203 1 96.94 241 GLU B N 1
ATOM 4646 C CA . GLU B 1 241 ? -6.926 -37.438 -7.375 1 96.94 241 GLU B CA 1
ATOM 4647 C C . GLU B 1 241 ? -5.898 -36.562 -6.664 1 96.94 241 GLU B C 1
ATOM 4649 O O . GLU B 1 241 ? -5.156 -35.812 -7.309 1 96.94 241 GLU B O 1
ATOM 4654 N N . HIS B 1 242 ? -5.918 -36.625 -5.32 1 98.25 242 HIS B N 1
ATOM 4655 C CA . HIS B 1 242 ? -4.906 -35.938 -4.531 1 98.25 242 HIS B CA 1
ATOM 4656 C C . HIS B 1 242 ? -3.742 -36.875 -4.191 1 98.25 242 HIS B C 1
ATOM 4658 O O . HIS B 1 242 ? -3.947 -37.938 -3.631 1 98.25 242 HIS B O 1
ATOM 4664 N N . VAL B 1 243 ? -2.605 -36.5 -4.539 1 98.5 243 VAL B N 1
ATOM 4665 C CA . VAL B 1 243 ? -1.412 -37.281 -4.262 1 98.5 243 VAL B CA 1
ATOM 4666 C C . VAL B 1 243 ? -0.415 -36.438 -3.457 1 98.5 243 VAL B C 1
ATOM 4668 O O . VAL B 1 243 ? -0.073 -35.344 -3.848 1 98.5 243 VAL B O 1
ATOM 4671 N N . ALA B 1 244 ? 0.047 -36.969 -2.289 1 98.56 244 ALA B N 1
ATOM 4672 C CA . ALA B 1 244 ? 1.017 -36.281 -1.437 1 98.56 244 ALA B CA 1
ATOM 4673 C C . ALA B 1 244 ? 2.445 -36.656 -1.827 1 98.56 244 ALA B C 1
ATOM 4675 O O . ALA B 1 244 ? 2.734 -37.812 -2.121 1 98.56 244 ALA B O 1
ATOM 4676 N N . GLY B 1 245 ? 3.266 -35.656 -1.926 1 98.44 245 GLY B N 1
ATOM 4677 C CA . GLY B 1 245 ? 4.676 -35.906 -2.193 1 98.44 245 GLY B CA 1
ATOM 4678 C C . GLY B 1 245 ? 5.473 -34.625 -2.344 1 98.44 245 GLY B C 1
ATOM 4679 O O . GLY B 1 245 ? 4.949 -33.531 -2.125 1 98.44 245 GLY B O 1
ATOM 4680 N N . ASP B 1 246 ? 6.742 -34.781 -2.625 1 98.44 246 ASP B N 1
ATOM 4681 C CA . ASP B 1 246 ? 7.707 -33.688 -2.789 1 98.44 246 ASP B CA 1
ATOM 4682 C C . ASP B 1 246 ? 8.18 -33.594 -4.238 1 98.44 246 ASP B C 1
ATOM 4684 O O . ASP B 1 246 ? 8.805 -34.531 -4.758 1 98.44 246 ASP B O 1
ATOM 4688 N N . MET B 1 247 ? 7.934 -32.438 -4.844 1 98.62 247 MET B N 1
ATOM 4689 C CA . MET B 1 247 ? 8.211 -32.281 -6.266 1 98.62 247 MET B CA 1
ATOM 4690 C C . MET B 1 247 ? 9.711 -32.344 -6.543 1 98.62 247 MET B C 1
ATOM 4692 O O . MET B 1 247 ? 10.125 -32.531 -7.691 1 98.62 247 MET B O 1
ATOM 4696 N N . PHE B 1 248 ? 10.555 -32.156 -5.516 1 98.5 248 PHE B N 1
ATOM 4697 C CA . PHE B 1 248 ? 12 -32.281 -5.68 1 98.5 248 PHE B CA 1
ATOM 4698 C C . PHE B 1 248 ? 12.43 -33.75 -5.703 1 98.5 248 PHE B C 1
ATOM 4700 O O . PHE B 1 248 ? 13.555 -34.062 -6.086 1 98.5 248 PHE B O 1
ATOM 4707 N N . GLN B 1 249 ? 11.594 -34.625 -5.328 1 98.31 249 GLN B N 1
ATOM 4708 C CA . GLN B 1 249 ? 11.914 -36.031 -5.277 1 98.31 249 GLN B CA 1
ATOM 4709 C C . GLN B 1 249 ? 11.336 -36.781 -6.48 1 98.31 249 GLN B C 1
ATOM 4711 O O . GLN B 1 249 ? 12.062 -37.438 -7.215 1 98.31 249 GLN B O 1
ATOM 4716 N N . SER B 1 250 ? 10.07 -36.656 -6.621 1 98.25 250 SER B N 1
ATOM 4717 C CA . SER B 1 250 ? 9.398 -37.312 -7.75 1 98.25 250 SER B CA 1
ATOM 4718 C C . SER B 1 250 ? 8.047 -36.656 -8.031 1 98.25 250 SER B C 1
ATOM 4720 O O . SER B 1 250 ? 7.461 -36.031 -7.148 1 98.25 250 SER B O 1
ATOM 4722 N N . VAL B 1 251 ? 7.609 -36.812 -9.266 1 98.81 251 VAL B N 1
ATOM 4723 C CA . VAL B 1 251 ? 6.301 -36.375 -9.719 1 98.81 251 VAL B CA 1
ATOM 4724 C C . VAL B 1 251 ? 5.492 -37.531 -10.266 1 98.81 251 VAL B C 1
ATOM 4726 O O . VAL B 1 251 ? 6.031 -38.375 -10.977 1 98.81 251 VAL B O 1
ATOM 4729 N N . PRO B 1 252 ? 4.227 -37.625 -9.945 1 98.56 252 PRO B N 1
ATOM 4730 C CA . PRO B 1 252 ? 3.402 -38.719 -10.477 1 98.56 252 PRO B CA 1
ATOM 4731 C C . PRO B 1 252 ? 3.359 -38.719 -12.008 1 98.56 252 PRO B C 1
ATOM 4733 O O . PRO B 1 252 ? 3.311 -37.656 -12.633 1 98.56 252 PRO B O 1
ATOM 4736 N N . LYS B 1 253 ? 3.305 -39.938 -12.547 1 97.75 253 LYS B N 1
ATOM 4737 C CA . LYS B 1 253 ? 3.26 -40.094 -14 1 97.75 253 LYS B CA 1
ATOM 4738 C C . LYS B 1 253 ? 1.942 -39.562 -14.562 1 97.75 253 LYS B C 1
ATOM 4740 O O . LYS B 1 253 ? 0.881 -39.781 -13.977 1 97.75 253 LYS B O 1
ATOM 4745 N N . ALA B 1 254 ? 1.975 -38.875 -15.672 1 97.25 254 ALA B N 1
ATOM 4746 C CA . ALA B 1 254 ? 0.822 -38.375 -16.422 1 97.25 254 ALA B CA 1
ATOM 4747 C C . ALA B 1 254 ? 1.207 -38.031 -17.859 1 97.25 254 ALA B C 1
ATOM 4749 O O . ALA B 1 254 ? 2.387 -38.062 -18.219 1 97.25 254 ALA B O 1
ATOM 4750 N N . ASP B 1 255 ? 0.207 -37.812 -18.688 1 96.81 255 ASP B N 1
ATOM 4751 C CA . ASP B 1 255 ? 0.478 -37.406 -20.062 1 96.81 255 ASP B CA 1
ATOM 4752 C C . ASP B 1 255 ? 1.133 -36.031 -20.125 1 96.81 255 ASP B C 1
ATOM 4754 O O . ASP B 1 255 ? 1.929 -35.75 -21.016 1 96.81 255 ASP B O 1
ATOM 4758 N N . ALA B 1 256 ? 0.737 -35.156 -19.188 1 97.69 256 ALA B N 1
ATOM 4759 C CA . ALA B 1 256 ? 1.271 -33.812 -19.125 1 97.69 256 ALA B CA 1
ATOM 4760 C C . ALA B 1 256 ? 1.382 -33.312 -17.688 1 97.69 256 ALA B C 1
ATOM 4762 O O . ALA B 1 256 ? 0.72 -33.875 -16.797 1 97.69 256 ALA B O 1
ATOM 4763 N N . ALA B 1 257 ? 2.262 -32.375 -17.484 1 98.69 257 ALA B N 1
ATOM 4764 C CA . ALA B 1 257 ? 2.43 -31.75 -16.172 1 98.69 257 ALA B CA 1
ATOM 4765 C C . ALA B 1 257 ? 2.088 -30.266 -16.234 1 98.69 257 ALA B C 1
ATOM 4767 O O . ALA B 1 257 ? 2.322 -29.609 -17.266 1 98.69 257 ALA B O 1
ATOM 4768 N N . PHE B 1 258 ? 1.53 -29.812 -15.18 1 98.56 258 PHE B N 1
ATOM 4769 C CA . PHE B 1 258 ? 1.035 -28.453 -15.055 1 98.56 258 PHE B CA 1
ATOM 4770 C C . PHE B 1 258 ? 1.594 -27.797 -13.797 1 98.56 258 PHE B C 1
ATOM 4772 O O . PHE B 1 258 ? 1.549 -28.375 -12.711 1 98.56 258 PHE B O 1
ATOM 4779 N N . LEU B 1 259 ? 2.234 -26.641 -13.953 1 98.88 259 LEU B N 1
ATOM 4780 C CA . LEU B 1 259 ? 2.693 -25.812 -12.836 1 98.88 259 LEU B CA 1
ATOM 4781 C C . LEU B 1 259 ? 2.199 -24.375 -12.969 1 98.88 259 LEU B C 1
ATOM 4783 O O . LEU B 1 259 ? 2.42 -23.734 -14 1 98.88 259 LEU B O 1
ATOM 4787 N N . MET B 1 260 ? 1.525 -23.906 -11.977 1 98.75 260 MET B N 1
ATOM 4788 C CA . MET B 1 260 ? 1.056 -22.531 -11.984 1 98.75 260 MET B CA 1
ATOM 4789 C C . MET B 1 260 ? 1.451 -21.812 -10.703 1 98.75 260 MET B C 1
ATOM 4791 O O . MET B 1 260 ? 1.069 -22.219 -9.609 1 98.75 260 MET B O 1
ATOM 4795 N N . TRP B 1 261 ? 2.201 -20.688 -10.805 1 98.12 261 TRP B N 1
ATOM 4796 C CA . TRP B 1 261 ? 2.646 -19.906 -9.656 1 98.12 261 TRP B CA 1
ATOM 4797 C C . TRP B 1 261 ? 3.455 -20.75 -8.688 1 98.12 261 TRP B C 1
ATOM 4799 O O . TRP B 1 261 ? 3.236 -20.703 -7.477 1 98.12 261 TRP B O 1
ATOM 4809 N N . VAL B 1 262 ? 4.332 -21.578 -9.227 1 98.75 262 VAL B N 1
ATOM 4810 C CA . VAL B 1 262 ? 5.129 -22.469 -8.398 1 98.75 262 VAL B CA 1
ATOM 4811 C C . VAL B 1 262 ? 6.613 -22.172 -8.586 1 98.75 262 VAL B C 1
ATOM 4813 O O . VAL B 1 262 ? 7.336 -21.953 -7.609 1 98.75 262 VAL B O 1
ATOM 4816 N N . LEU B 1 263 ? 7.039 -22.094 -9.844 1 98.81 263 LEU B N 1
ATOM 4817 C CA . LEU B 1 263 ? 8.469 -22.062 -10.133 1 98.81 263 LEU B CA 1
ATOM 4818 C C . LEU B 1 263 ? 9.07 -20.719 -9.734 1 98.81 263 LEU B C 1
ATOM 4820 O O . LEU B 1 263 ? 10.25 -20.641 -9.391 1 98.81 263 LEU B O 1
ATOM 4824 N N . HIS B 1 264 ? 8.273 -19.641 -9.711 1 98.62 264 HIS B N 1
ATOM 4825 C CA . HIS B 1 264 ? 8.805 -18.344 -9.32 1 98.62 264 HIS B CA 1
ATOM 4826 C C . HIS B 1 264 ? 9.211 -18.328 -7.848 1 98.62 264 HIS B C 1
ATOM 4828 O O . HIS B 1 264 ? 9.875 -17.391 -7.391 1 98.62 264 HIS B O 1
ATOM 4834 N N . ASP B 1 265 ? 8.875 -19.344 -7.082 1 98.44 265 ASP B N 1
ATOM 4835 C CA . ASP B 1 265 ? 9.242 -19.438 -5.672 1 98.44 265 ASP B CA 1
ATOM 4836 C C . ASP B 1 265 ? 10.695 -19.891 -5.512 1 98.44 265 ASP B C 1
ATOM 4838 O O . ASP B 1 265 ? 11.242 -19.844 -4.41 1 98.44 265 ASP B O 1
ATOM 4842 N N . TRP B 1 266 ? 11.367 -20.297 -6.602 1 98.69 266 TRP B N 1
ATOM 4843 C CA . TRP B 1 266 ? 12.594 -21.078 -6.469 1 98.69 266 TRP B CA 1
ATOM 4844 C C . TRP B 1 266 ? 13.703 -20.484 -7.328 1 98.69 266 TRP B C 1
ATOM 4846 O O . TRP B 1 266 ? 13.438 -19.766 -8.289 1 98.69 266 TRP B O 1
ATOM 4856 N N . SER B 1 267 ? 14.945 -20.875 -7.012 1 98.19 267 SER B N 1
ATOM 4857 C CA . SER B 1 267 ? 16.109 -20.484 -7.801 1 98.19 267 SER B CA 1
ATOM 4858 C C . SER B 1 267 ? 16.109 -21.156 -9.172 1 98.19 267 SER B C 1
ATOM 4860 O O . SER B 1 267 ? 15.32 -22.078 -9.406 1 98.19 267 SER B O 1
ATOM 4862 N N . ASP B 1 268 ? 16.969 -20.672 -10.039 1 98.38 268 ASP B N 1
ATOM 4863 C CA . ASP B 1 268 ? 17.109 -21.328 -11.344 1 98.38 268 ASP B CA 1
ATOM 4864 C C . ASP B 1 268 ? 17.5 -22.781 -11.195 1 98.38 268 ASP B C 1
ATOM 4866 O O . ASP B 1 268 ? 16.953 -23.656 -11.875 1 98.38 268 ASP B O 1
ATOM 4870 N N . GLU B 1 269 ? 18.422 -23.047 -10.312 1 98.5 269 GLU B N 1
ATOM 4871 C CA . GLU B 1 269 ? 18.891 -24.422 -10.094 1 98.5 269 GLU B CA 1
ATOM 4872 C C . GLU B 1 269 ? 17.75 -25.312 -9.586 1 98.5 269 GLU B C 1
ATOM 4874 O O . GLU B 1 269 ? 17.609 -26.438 -10.031 1 98.5 269 GLU B O 1
ATOM 4879 N N . GLU B 1 270 ? 17.016 -24.797 -8.688 1 98.75 270 GLU B N 1
ATOM 4880 C CA . GLU B 1 270 ? 15.891 -25.547 -8.141 1 98.75 270 GLU B CA 1
ATOM 4881 C C . GLU B 1 270 ? 14.797 -25.75 -9.188 1 98.75 270 GLU B C 1
ATOM 4883 O O . GLU B 1 270 ? 14.172 -26.812 -9.25 1 98.75 270 GLU B O 1
ATOM 4888 N N . CYS B 1 271 ? 14.531 -24.75 -9.977 1 98.81 271 CYS B N 1
ATOM 4889 C CA . CYS B 1 271 ? 13.562 -24.859 -11.055 1 98.81 271 CYS B CA 1
ATOM 4890 C C . CYS B 1 271 ? 13.969 -25.953 -12.039 1 98.81 271 CYS B C 1
ATOM 4892 O O . CYS B 1 271 ? 13.125 -26.734 -12.5 1 98.81 271 CYS B O 1
ATOM 4894 N N . ILE B 1 272 ? 15.234 -25.953 -12.398 1 98.81 272 ILE B N 1
ATOM 4895 C CA . ILE B 1 272 ? 15.758 -26.969 -13.297 1 98.81 272 ILE B CA 1
ATOM 4896 C C . ILE B 1 272 ? 15.523 -28.359 -12.703 1 98.81 272 ILE B C 1
ATOM 4898 O O . ILE B 1 272 ? 15.078 -29.266 -13.398 1 98.81 272 ILE B O 1
ATOM 4902 N N . GLU B 1 273 ? 15.773 -28.5 -11.398 1 98.81 273 GLU B N 1
ATOM 4903 C CA . GLU B 1 273 ? 15.555 -29.781 -10.727 1 98.81 273 GLU B CA 1
ATOM 4904 C C . GLU B 1 273 ? 14.086 -30.188 -10.781 1 98.81 273 GLU B C 1
ATOM 4906 O O . GLU B 1 273 ? 13.773 -31.344 -11.102 1 98.81 273 GLU B O 1
ATOM 4911 N N . ILE B 1 274 ? 13.172 -29.281 -10.508 1 98.88 274 ILE B N 1
ATOM 4912 C CA . ILE B 1 274 ? 11.734 -29.562 -10.516 1 98.88 274 ILE B CA 1
ATOM 4913 C C . ILE B 1 274 ? 11.289 -29.938 -11.922 1 98.88 274 ILE B C 1
ATOM 4915 O O . ILE B 1 274 ? 10.555 -30.922 -12.109 1 98.88 274 ILE B O 1
ATOM 4919 N N . LEU B 1 275 ? 11.75 -29.188 -12.914 1 98.81 275 LEU B N 1
ATOM 4920 C CA . LEU B 1 275 ? 11.344 -29.438 -14.297 1 98.81 275 LEU B CA 1
ATOM 4921 C C . LEU B 1 275 ? 11.883 -30.766 -14.789 1 98.81 275 LEU B C 1
ATOM 4923 O O . LEU B 1 275 ? 11.234 -31.438 -15.594 1 98.81 275 LEU B O 1
ATOM 4927 N N . LYS B 1 276 ? 13.078 -31.156 -14.344 1 98.62 276 LYS B N 1
ATOM 4928 C CA . LYS B 1 276 ? 13.594 -32.469 -14.672 1 98.62 276 LYS B CA 1
ATOM 4929 C C . LYS B 1 276 ? 12.672 -33.594 -14.148 1 98.62 276 LYS B C 1
ATOM 4931 O O . LYS B 1 276 ? 12.414 -34.562 -14.836 1 98.62 276 LYS B O 1
ATOM 4936 N N . LYS B 1 277 ? 12.227 -33.406 -12.883 1 98.75 277 LYS B N 1
ATOM 4937 C CA . LYS B 1 277 ? 11.297 -34.375 -12.305 1 98.75 277 LYS B CA 1
ATOM 4938 C C . LYS B 1 277 ? 9.992 -34.438 -13.094 1 98.75 277 LYS B C 1
ATOM 4940 O O . LYS B 1 277 ? 9.414 -35.5 -13.289 1 98.75 277 LYS B O 1
ATOM 4945 N N . CYS B 1 278 ? 9.508 -33.281 -13.562 1 98.75 278 CYS B N 1
ATOM 4946 C CA . CYS B 1 278 ? 8.312 -33.219 -14.398 1 98.75 278 CYS B CA 1
ATOM 4947 C C . CYS B 1 278 ? 8.539 -33.938 -15.727 1 98.75 278 CYS B C 1
ATOM 4949 O O . CYS B 1 278 ? 7.672 -34.656 -16.203 1 98.75 278 CYS B O 1
ATOM 4951 N N . ARG B 1 279 ? 9.672 -33.656 -16.344 1 98 279 ARG B N 1
ATOM 4952 C CA . ARG B 1 279 ? 10.016 -34.281 -17.609 1 98 279 ARG B CA 1
ATOM 4953 C C . ARG B 1 279 ? 10.023 -35.812 -17.5 1 98 279 ARG B C 1
ATOM 4955 O O . ARG B 1 279 ? 9.523 -36.5 -18.375 1 98 279 ARG B O 1
ATOM 4962 N N . GLU B 1 280 ? 10.555 -36.281 -16.375 1 97.62 280 GLU B N 1
ATOM 4963 C CA . GLU B 1 280 ? 10.594 -37.719 -16.109 1 97.62 280 GLU B CA 1
ATOM 4964 C C . GLU B 1 280 ? 9.188 -38.312 -15.992 1 97.62 280 GLU B C 1
ATOM 4966 O O . GLU B 1 280 ? 8.969 -39.469 -16.297 1 97.62 280 GLU B O 1
ATOM 4971 N N . ALA B 1 281 ? 8.281 -37.531 -15.578 1 97.69 281 ALA B N 1
ATOM 4972 C CA . ALA B 1 281 ? 6.941 -38 -15.242 1 97.69 281 ALA B CA 1
ATOM 4973 C C . ALA B 1 281 ? 6.051 -38.031 -16.484 1 97.69 281 ALA B C 1
ATOM 4975 O O . ALA B 1 281 ? 5.059 -38.781 -16.516 1 97.69 281 ALA B O 1
ATOM 4976 N N . ILE B 1 282 ? 6.371 -37.25 -17.516 1 96.88 282 ILE B N 1
ATOM 4977 C CA . ILE B 1 282 ? 5.441 -37.125 -18.641 1 96.88 282 ILE B CA 1
ATOM 4978 C C . ILE B 1 282 ? 5.875 -38.062 -19.766 1 96.88 282 ILE B C 1
ATOM 4980 O O . ILE B 1 282 ? 7.016 -38.531 -19.797 1 96.88 282 ILE B O 1
ATOM 4984 N N . SER B 1 283 ? 4.906 -38.219 -20.703 1 90 283 SER B N 1
ATOM 4985 C CA . SER B 1 283 ? 5.191 -39.062 -21.891 1 90 283 SER B CA 1
ATOM 4986 C C . SER B 1 283 ? 6.266 -38.406 -22.75 1 90 283 SER B C 1
ATOM 4988 O O . SER B 1 283 ? 6.246 -37.219 -23 1 90 283 SER B O 1
ATOM 4990 N N . LYS B 1 284 ? 7.207 -39.25 -23.25 1 89.81 284 LYS B N 1
ATOM 4991 C CA . LYS B 1 284 ? 8.273 -38.75 -24.125 1 89.81 284 LYS B CA 1
ATOM 4992 C C . LYS B 1 284 ? 7.738 -38.438 -25.516 1 89.81 284 LYS B C 1
ATOM 4994 O O . LYS B 1 284 ? 8.281 -37.562 -26.219 1 89.81 284 LYS B O 1
ATOM 4999 N N . GLU B 1 285 ? 6.719 -39.156 -25.875 1 87.12 285 GLU B N 1
ATOM 5000 C CA . GLU B 1 285 ? 6.215 -39.031 -27.234 1 87.12 285 GLU B CA 1
ATOM 5001 C C . GLU B 1 285 ? 5.316 -37.812 -27.406 1 87.12 285 GLU B C 1
ATOM 5003 O O . GLU B 1 285 ? 5.48 -37.031 -28.344 1 87.12 285 GLU B O 1
ATOM 5008 N N . ASN B 1 286 ? 4.434 -37.562 -26.5 1 87.12 286 ASN B N 1
ATOM 5009 C CA . ASN B 1 286 ? 3.451 -36.5 -26.703 1 87.12 286 ASN B CA 1
ATOM 5010 C C . ASN B 1 286 ? 3.281 -35.656 -25.453 1 87.12 286 ASN B C 1
ATOM 5012 O O . ASN B 1 286 ? 2.391 -34.812 -25.375 1 87.12 286 ASN B O 1
ATOM 5016 N N . GLY B 1 287 ? 4.137 -35.812 -24.547 1 92.31 287 GLY B N 1
ATOM 5017 C CA . GLY B 1 287 ? 3.969 -35.094 -23.281 1 92.31 287 GLY B CA 1
ATOM 5018 C C . GLY B 1 287 ? 4.52 -33.688 -23.312 1 92.31 287 GLY B C 1
ATOM 5019 O O . GLY B 1 287 ? 5.367 -33.375 -24.156 1 92.31 287 GLY B O 1
ATOM 5020 N N . TRP B 1 288 ? 3.967 -32.781 -22.516 1 95.75 288 TRP B N 1
ATOM 5021 C CA . TRP B 1 288 ? 4.461 -31.422 -22.359 1 95.75 288 TRP B CA 1
ATOM 5022 C C . TRP B 1 288 ? 4.324 -30.953 -20.906 1 95.75 288 TRP B C 1
ATOM 5024 O O . TRP B 1 288 ? 3.592 -31.562 -20.125 1 95.75 288 TRP B O 1
ATOM 5034 N N . VAL B 1 289 ? 5.113 -30.031 -20.594 1 98.44 289 VAL B N 1
ATOM 5035 C CA . VAL B 1 289 ? 4.996 -29.328 -19.312 1 98.44 289 VAL B CA 1
ATOM 5036 C C . VAL B 1 289 ? 4.473 -27.922 -19.547 1 98.44 289 VAL B C 1
ATOM 5038 O O . VAL B 1 289 ? 5.031 -27.172 -20.359 1 98.44 289 VAL B O 1
ATOM 5041 N N . MET B 1 290 ? 3.357 -27.625 -18.953 1 98.56 290 MET B N 1
ATOM 5042 C CA . MET B 1 290 ? 2.787 -26.281 -19.016 1 98.56 290 MET B CA 1
ATOM 5043 C C . MET B 1 290 ? 3.178 -25.469 -17.781 1 98.56 290 MET B C 1
ATOM 5045 O O . MET B 1 290 ? 2.814 -25.828 -16.656 1 98.56 290 MET B O 1
ATOM 5049 N N . ILE B 1 291 ? 3.93 -24.438 -18.031 1 98.81 291 ILE B N 1
ATOM 5050 C CA . ILE B 1 291 ? 4.375 -23.516 -17 1 98.81 291 ILE B CA 1
ATOM 5051 C C . ILE B 1 291 ? 3.576 -22.203 -17.094 1 98.81 291 ILE B C 1
ATOM 5053 O O . ILE B 1 291 ? 3.633 -21.516 -18.109 1 98.81 291 ILE B O 1
ATOM 5057 N N . VAL B 1 292 ? 2.809 -21.922 -16.031 1 98.5 292 VAL B N 1
ATOM 5058 C CA . VAL B 1 292 ? 1.968 -20.719 -16.031 1 98.5 292 VAL B CA 1
ATOM 5059 C C . VAL B 1 292 ? 2.518 -19.719 -15.016 1 98.5 292 VAL B C 1
ATOM 5061 O O . VAL B 1 292 ? 2.291 -19.844 -13.812 1 98.5 292 VAL B O 1
ATOM 5064 N N . GLU B 1 293 ? 3.219 -18.719 -15.484 1 97.75 293 GLU B N 1
ATOM 5065 C CA . GLU B 1 293 ? 3.936 -17.734 -14.672 1 97.75 293 GLU B CA 1
ATOM 5066 C C . GLU B 1 293 ? 3.869 -16.344 -15.305 1 97.75 293 GLU B C 1
ATOM 5068 O O . GLU B 1 293 ? 3.512 -16.203 -16.484 1 97.75 293 GLU B O 1
ATOM 5073 N N . ALA B 1 294 ? 4.148 -15.312 -14.469 1 96 294 ALA B N 1
ATOM 5074 C CA . ALA B 1 294 ? 4.387 -13.984 -15.039 1 96 294 ALA B CA 1
ATOM 5075 C C . ALA B 1 294 ? 5.719 -13.945 -15.781 1 96 294 ALA B C 1
ATOM 5077 O O . ALA B 1 294 ? 6.719 -14.492 -15.312 1 96 294 ALA B O 1
ATOM 5078 N N . VAL B 1 295 ? 5.766 -13.398 -16.969 1 95.38 295 VAL B N 1
ATOM 5079 C CA . VAL B 1 295 ? 7 -13.211 -17.734 1 95.38 295 VAL B CA 1
ATOM 5080 C C . VAL B 1 295 ? 7.359 -11.734 -17.766 1 95.38 295 VAL B C 1
ATOM 5082 O O . VAL B 1 295 ? 6.562 -10.906 -18.219 1 95.38 295 VAL B O 1
ATOM 5085 N N . ILE B 1 296 ? 8.602 -11.359 -17.25 1 93 296 ILE B N 1
ATOM 5086 C CA . ILE B 1 296 ? 9.039 -9.969 -17.125 1 93 296 ILE B CA 1
ATOM 5087 C C . ILE B 1 296 ? 9.625 -9.5 -18.469 1 93 296 ILE B C 1
ATOM 5089 O O . ILE B 1 296 ? 10.32 -10.266 -19.141 1 93 296 ILE B O 1
ATOM 5093 N N . GLY B 1 297 ? 9.844 -8.016 -18.703 1 74.19 297 GLY B N 1
ATOM 5094 C CA . GLY B 1 297 ? 10.609 -7.328 -19.734 1 74.19 297 GLY B CA 1
ATOM 5095 C C . GLY B 1 297 ? 9.984 -7.434 -21.125 1 74.19 297 GLY B C 1
ATOM 5096 O O . GLY B 1 297 ? 10.641 -7.152 -22.125 1 74.19 297 GLY B O 1
ATOM 5097 N N . GLU B 1 298 ? 8.742 -7.996 -21.312 1 58.88 298 GLU B N 1
ATOM 5098 C CA . GLU B 1 298 ? 8.336 -8.07 -22.719 1 58.88 298 GLU B CA 1
ATOM 5099 C C . GLU B 1 298 ? 7.805 -6.727 -23.203 1 58.88 298 GLU B C 1
ATOM 5101 O O . GLU B 1 298 ? 6.609 -6.445 -23.078 1 58.88 298 GLU B O 1
ATOM 5106 N N . GLU B 1 299 ? 8.531 -5.582 -22.906 1 53.31 299 GLU B N 1
ATOM 5107 C CA . GLU B 1 299 ? 8.094 -4.223 -23.203 1 53.31 299 GLU B CA 1
ATOM 5108 C C . GLU B 1 299 ? 7.145 -4.195 -24.391 1 53.31 299 GLU B C 1
ATOM 5110 O O . GLU B 1 299 ? 6.16 -3.451 -24.406 1 53.31 299 GLU B O 1
ATOM 5115 N N . GLY B 1 300 ? 7.648 -4.766 -25.547 1 46.06 300 GLY B N 1
ATOM 5116 C CA . GLY B 1 300 ? 7.035 -4.688 -26.859 1 46.06 300 GLY B CA 1
ATOM 5117 C C . GLY B 1 300 ? 6.016 -5.781 -27.109 1 46.06 300 GLY B C 1
ATOM 5118 O O . GLY B 1 300 ? 5.25 -5.711 -28.078 1 46.06 300 GLY B O 1
ATOM 5119 N N . GLU B 1 301 ? 6.078 -6.875 -26.453 1 47.47 301 GLU B N 1
ATOM 5120 C CA . GLU B 1 301 ? 5.25 -7.965 -26.953 1 47.47 301 GLU B CA 1
ATOM 5121 C C . GLU B 1 301 ? 3.943 -8.07 -26.172 1 47.47 301 GLU B C 1
ATOM 5123 O O . GLU B 1 301 ? 3.951 -8.094 -24.953 1 47.47 301 GLU B O 1
ATOM 5128 N N . GLY B 1 302 ? 2.738 -8.18 -26.766 1 55.19 302 GLY B N 1
ATOM 5129 C CA . GLY B 1 302 ? 1.312 -8.461 -26.766 1 55.19 302 GLY B CA 1
ATOM 5130 C C . GLY B 1 302 ? 0.66 -8.258 -25.422 1 55.19 302 GLY B C 1
ATOM 5131 O O . GLY B 1 302 ? -0.568 -8.266 -25.297 1 55.19 302 GLY B O 1
ATOM 5132 N N . LYS B 1 303 ? 1.525 -8.039 -24.266 1 59.5 303 LYS B N 1
ATOM 5133 C CA . LYS B 1 303 ? 0.774 -7.926 -23.031 1 59.5 303 LYS B CA 1
ATOM 5134 C C . LYS B 1 303 ? 0.474 -6.465 -22.688 1 59.5 303 LYS B C 1
ATOM 5136 O O . LYS B 1 303 ? 1.273 -5.578 -23 1 59.5 303 LYS B O 1
ATOM 5141 N N . GLN B 1 304 ? -0.633 -6.25 -22.172 1 69.94 304 GLN B N 1
ATOM 5142 C CA . GLN B 1 304 ? -1.076 -4.941 -21.719 1 69.94 304 GLN B CA 1
ATOM 5143 C C . GLN B 1 304 ? -0.158 -4.398 -20.625 1 69.94 304 GLN B C 1
ATOM 5145 O O . GLN B 1 304 ? 0.241 -5.137 -19.719 1 69.94 304 GLN B O 1
ATOM 5150 N N . LYS B 1 305 ? 0.276 -3.219 -20.688 1 73.88 305 LYS B N 1
ATOM 5151 C CA . LYS B 1 305 ? 1.193 -2.506 -19.797 1 73.88 305 LYS B CA 1
ATOM 5152 C C . LYS B 1 305 ? 0.8 -2.688 -18.344 1 73.88 305 LYS B C 1
ATOM 5154 O O . LYS B 1 305 ? 1.662 -2.861 -17.484 1 73.88 305 LYS B O 1
ATOM 5159 N N . VAL B 1 306 ? -0.455 -2.754 -18.125 1 77.06 306 VAL B N 1
ATOM 5160 C CA . VAL B 1 306 ? -0.932 -2.838 -16.75 1 77.06 306 VAL B CA 1
ATOM 5161 C C . VAL B 1 306 ? -0.61 -4.215 -16.172 1 77.06 306 VAL B C 1
ATOM 5163 O O . VAL B 1 306 ? -0.265 -4.34 -14.992 1 77.06 306 VAL B O 1
ATOM 5166 N N . LEU B 1 307 ? -0.67 -5.117 -16.922 1 85.94 307 LEU B N 1
ATOM 5167 C CA . LEU B 1 307 ? -0.381 -6.469 -16.453 1 85.94 307 LEU B CA 1
ATOM 5168 C C . LEU B 1 307 ? 1.119 -6.672 -16.281 1 85.94 307 LEU B C 1
ATOM 5170 O O . LEU B 1 307 ? 1.546 -7.445 -15.422 1 85.94 307 LEU B O 1
ATOM 5174 N N . GLU B 1 308 ? 1.87 -5.848 -17 1 87.88 308 GLU B N 1
ATOM 5175 C CA . GLU B 1 308 ? 3.316 -5.863 -16.797 1 87.88 308 GLU B CA 1
ATOM 5176 C C . GLU B 1 308 ? 3.688 -5.332 -15.414 1 87.88 308 GLU B C 1
ATOM 5178 O O . GLU B 1 308 ? 4.578 -5.871 -14.758 1 87.88 308 GLU B O 1
ATOM 5183 N N . ASP B 1 309 ? 3.037 -4.316 -15.031 1 92.75 309 ASP B N 1
ATOM 5184 C CA . ASP B 1 309 ? 3.287 -3.73 -13.719 1 92.75 309 ASP B CA 1
ATOM 5185 C C . ASP B 1 309 ? 2.992 -4.734 -12.602 1 92.75 309 ASP B C 1
ATOM 5187 O O . ASP B 1 309 ? 3.717 -4.797 -11.609 1 92.75 309 ASP B O 1
ATOM 5191 N N . VAL B 1 310 ? 1.943 -5.52 -12.789 1 95.31 310 VAL B N 1
ATOM 5192 C CA . VAL B 1 310 ? 1.59 -6.535 -11.805 1 95.31 310 VAL B CA 1
ATOM 5193 C C . VAL B 1 310 ? 2.701 -7.582 -11.719 1 95.31 310 VAL B C 1
ATOM 5195 O O . VAL B 1 310 ? 3.051 -8.039 -10.625 1 95.31 310 VAL B O 1
ATOM 5198 N N . GLY B 1 311 ? 3.242 -7.941 -12.867 1 95.44 311 GLY B N 1
ATOM 5199 C CA . GLY B 1 311 ? 4.367 -8.859 -12.875 1 95.44 311 GLY B CA 1
ATOM 5200 C C . GLY B 1 311 ? 5.57 -8.344 -12.109 1 95.44 311 GLY B C 1
ATOM 5201 O O . GLY B 1 311 ? 6.234 -9.102 -11.398 1 95.44 311 GLY B O 1
ATOM 5202 N N . LEU B 1 312 ? 5.836 -7.07 -12.25 1 96.5 312 LEU B N 1
ATOM 5203 C CA . LEU B 1 312 ? 6.949 -6.457 -11.531 1 96.5 312 LEU B CA 1
ATOM 5204 C C . LEU B 1 312 ? 6.68 -6.43 -10.031 1 96.5 312 LEU B C 1
ATOM 5206 O O . LEU B 1 312 ? 7.59 -6.648 -9.227 1 96.5 312 LEU B O 1
ATOM 5210 N N . MET B 1 313 ? 5.434 -6.152 -9.625 1 97.44 313 MET B N 1
ATOM 5211 C CA . MET B 1 313 ? 5.074 -6.215 -8.211 1 97.44 313 MET B CA 1
ATOM 5212 C C . MET B 1 313 ? 5.27 -7.621 -7.656 1 97.44 313 MET B C 1
ATOM 5214 O O . MET B 1 313 ? 5.805 -7.797 -6.562 1 97.44 313 MET B O 1
ATOM 5218 N N . LEU B 1 314 ? 4.855 -8.547 -8.43 1 97.75 314 LEU B N 1
ATOM 5219 C CA . LEU B 1 314 ? 4.988 -9.938 -8.031 1 97.75 314 LEU B CA 1
ATOM 5220 C C . LEU B 1 314 ? 6.457 -10.312 -7.844 1 97.75 314 LEU B C 1
ATOM 5222 O O . LEU B 1 314 ? 6.793 -11.094 -6.949 1 97.75 314 LEU B O 1
ATOM 5226 N N . ASP B 1 315 ? 7.305 -9.789 -8.695 1 98.12 315 ASP B N 1
ATOM 5227 C CA . ASP B 1 315 ? 8.734 -10.039 -8.547 1 98.12 315 ASP B CA 1
ATOM 5228 C C . ASP B 1 315 ? 9.25 -9.523 -7.203 1 98.12 315 ASP B C 1
ATOM 5230 O O . ASP B 1 315 ? 10.078 -10.172 -6.562 1 98.12 315 ASP B O 1
ATOM 5234 N N . MET B 1 316 ? 8.797 -8.375 -6.754 1 98.56 316 MET B N 1
ATOM 5235 C CA . MET B 1 316 ? 9.172 -7.84 -5.449 1 98.56 316 MET B CA 1
ATOM 5236 C C . MET B 1 316 ? 8.625 -8.711 -4.324 1 98.56 316 MET B C 1
ATOM 5238 O O . MET B 1 316 ? 9.297 -8.922 -3.309 1 98.56 316 MET B O 1
ATOM 5242 N N . VAL B 1 317 ? 7.445 -9.227 -4.539 1 98.5 317 VAL B N 1
ATOM 5243 C CA . VAL B 1 317 ? 6.84 -10.125 -3.564 1 98.5 317 VAL B CA 1
ATOM 5244 C C . VAL B 1 317 ? 7.711 -11.367 -3.391 1 98.5 317 VAL B C 1
ATOM 5246 O O . VAL B 1 317 ? 7.969 -11.805 -2.266 1 98.5 317 VAL B O 1
ATOM 5249 N N . MET B 1 318 ? 8.188 -11.922 -4.488 1 98.38 318 MET B N 1
ATOM 5250 C CA . MET B 1 318 ? 9.062 -13.086 -4.406 1 98.38 318 MET B CA 1
ATOM 5251 C C . MET B 1 318 ? 10.352 -12.742 -3.66 1 98.38 318 MET B C 1
ATOM 5253 O O . MET B 1 318 ? 10.844 -13.547 -2.869 1 98.38 318 MET B O 1
ATOM 5257 N N . MET B 1 319 ? 10.859 -11.594 -3.934 1 98.25 319 MET B N 1
ATOM 5258 C CA . MET B 1 319 ? 12.086 -11.172 -3.27 1 98.25 319 MET B CA 1
ATOM 5259 C C . MET B 1 319 ? 11.883 -11.07 -1.761 1 98.25 319 MET B C 1
ATOM 5261 O O . MET B 1 319 ? 12.75 -11.492 -0.986 1 98.25 319 MET B O 1
ATOM 5265 N N . ALA B 1 320 ? 10.742 -10.57 -1.322 1 98.25 320 ALA B N 1
ATOM 5266 C CA . ALA B 1 320 ? 10.461 -10.336 0.091 1 98.25 320 ALA B CA 1
ATOM 5267 C C . ALA B 1 320 ? 10.141 -11.641 0.811 1 98.25 320 ALA B C 1
ATOM 5269 O O . ALA B 1 320 ? 10.445 -11.789 1.996 1 98.25 320 ALA B O 1
ATOM 5270 N N . HIS B 1 321 ? 9.586 -12.602 0.062 1 98.25 321 HIS B N 1
ATOM 5271 C CA . HIS B 1 321 ? 8.938 -13.695 0.779 1 98.25 321 HIS B CA 1
ATOM 5272 C C . HIS B 1 321 ? 9.703 -15.008 0.589 1 98.25 321 HIS B C 1
ATOM 5274 O O . HIS B 1 321 ? 9.617 -15.906 1.429 1 98.25 321 HIS B O 1
ATOM 5280 N N . THR B 1 322 ? 10.406 -15.125 -0.5 1 98.25 322 THR B N 1
ATOM 5281 C CA . THR B 1 322 ? 11.086 -16.391 -0.776 1 98.25 322 THR B CA 1
ATOM 5282 C C . THR B 1 322 ? 12.594 -16.234 -0.639 1 98.25 322 THR B C 1
ATOM 5284 O O . THR B 1 322 ? 13.109 -15.109 -0.576 1 98.25 322 THR B O 1
ATOM 5287 N N . ASN B 1 323 ? 13.336 -17.297 -0.572 1 96.75 323 ASN B N 1
ATOM 5288 C CA . ASN B 1 323 ? 14.781 -17.266 -0.425 1 96.75 323 ASN B CA 1
ATOM 5289 C C . ASN B 1 323 ? 15.469 -16.875 -1.73 1 96.75 323 ASN B C 1
ATOM 5291 O O . ASN B 1 323 ? 16.344 -16 -1.74 1 96.75 323 ASN B O 1
ATOM 5295 N N . PHE B 1 324 ? 14.961 -17.516 -2.832 1 96.12 324 PHE B N 1
ATOM 5296 C CA . PHE B 1 324 ? 15.688 -17.328 -4.082 1 96.12 324 PHE B CA 1
ATOM 5297 C C . PHE B 1 324 ? 14.734 -17.078 -5.238 1 96.12 324 PHE B C 1
ATOM 5299 O O . PHE B 1 324 ? 15.148 -17 -6.395 1 96.12 324 PHE B O 1
ATOM 5306 N N . GLY B 1 325 ? 13.438 -16.969 -4.914 1 97.81 325 GLY B N 1
ATOM 5307 C CA . GLY B 1 325 ? 12.406 -16.844 -5.934 1 97.81 325 GLY B CA 1
ATOM 5308 C C . GLY B 1 325 ? 12.492 -15.531 -6.707 1 97.81 325 GLY B C 1
ATOM 5309 O O . GLY B 1 325 ? 13.055 -14.555 -6.219 1 97.81 325 GLY B O 1
ATOM 5310 N N . LYS B 1 326 ? 11.93 -15.523 -7.906 1 98.25 326 LYS B N 1
ATOM 5311 C CA . LYS B 1 326 ? 11.875 -14.359 -8.789 1 98.25 326 LYS B CA 1
ATOM 5312 C C . LYS B 1 326 ? 10.93 -14.602 -9.969 1 98.25 326 LYS B C 1
ATOM 5314 O O . LYS B 1 326 ? 10.641 -15.75 -10.305 1 98.25 326 LYS B O 1
ATOM 5319 N N . GLU B 1 327 ? 10.391 -13.523 -10.5 1 98 327 GLU B N 1
ATOM 5320 C CA . GLU B 1 327 ? 9.82 -13.602 -11.844 1 98 327 GLU B CA 1
ATOM 5321 C C . GLU B 1 327 ? 10.906 -13.523 -12.906 1 98 327 GLU B C 1
ATOM 5323 O O . GLU B 1 327 ? 11.914 -12.828 -12.727 1 98 327 GLU B O 1
ATOM 5328 N N . ARG B 1 328 ? 10.695 -14.172 -13.977 1 97.69 328 ARG B N 1
ATOM 5329 C CA . ARG B 1 328 ? 11.781 -14.367 -14.938 1 97.69 328 ARG B CA 1
ATOM 5330 C C . ARG B 1 328 ? 11.438 -13.727 -16.281 1 97.69 328 ARG B C 1
ATOM 5332 O O . ARG B 1 328 ? 10.266 -13.664 -16.672 1 97.69 328 ARG B O 1
ATOM 5339 N N . THR B 1 329 ? 12.469 -13.211 -16.938 1 95.06 329 THR B N 1
ATOM 5340 C CA . THR B 1 329 ? 12.352 -12.82 -18.344 1 95.06 329 THR B CA 1
ATOM 5341 C C . THR B 1 329 ? 12.281 -14.047 -19.25 1 95.06 329 THR B C 1
ATOM 5343 O O . THR B 1 329 ? 12.531 -15.164 -18.797 1 95.06 329 THR B O 1
ATOM 5346 N N . LEU B 1 330 ? 11.914 -13.812 -20.5 1 94.81 330 LEU B N 1
ATOM 5347 C CA . LEU B 1 330 ? 11.852 -14.922 -21.453 1 94.81 330 LEU B CA 1
ATOM 5348 C C . LEU B 1 330 ? 13.211 -15.586 -21.609 1 94.81 330 LEU B C 1
ATOM 5350 O O . LEU B 1 330 ? 13.305 -16.797 -21.75 1 94.81 330 LEU B O 1
ATOM 5354 N N . LYS B 1 331 ? 14.281 -14.805 -21.562 1 95.44 331 LYS B N 1
ATOM 5355 C CA . LYS B 1 331 ? 15.633 -15.344 -21.672 1 95.44 331 LYS B CA 1
ATOM 5356 C C . LYS B 1 331 ? 15.969 -16.234 -20.484 1 95.44 331 LYS B C 1
ATOM 5358 O O . LYS B 1 331 ? 16.594 -17.281 -20.656 1 95.44 331 LYS B O 1
ATOM 5363 N N . GLU B 1 332 ? 15.609 -15.812 -19.344 1 96.88 332 GLU B N 1
ATOM 5364 C CA . GLU B 1 332 ? 15.852 -16.609 -18.156 1 96.88 332 GLU B CA 1
ATOM 5365 C C . GLU B 1 332 ? 15.023 -17.891 -18.172 1 96.88 332 GLU B C 1
ATOM 5367 O O . GLU B 1 332 ? 15.5 -18.938 -17.719 1 96.88 332 GLU B O 1
ATOM 5372 N N . TRP B 1 333 ? 13.797 -17.875 -18.688 1 97.75 333 TRP B N 1
ATOM 5373 C CA . TRP B 1 333 ? 12.984 -19.062 -18.844 1 97.75 333 TRP B CA 1
ATOM 5374 C C . TRP B 1 333 ? 13.609 -20.031 -19.859 1 97.75 333 TRP B C 1
ATOM 5376 O O . TRP B 1 333 ? 13.648 -21.234 -19.641 1 97.75 333 TRP B O 1
ATOM 5386 N N . GLU B 1 334 ? 14.031 -19.422 -20.938 1 97.56 334 GLU B N 1
ATOM 5387 C CA . GLU B 1 334 ? 14.703 -20.25 -21.938 1 97.56 334 GLU B CA 1
ATOM 5388 C C . GLU B 1 334 ? 15.859 -21.031 -21.328 1 97.56 334 GLU B C 1
ATOM 5390 O O . GLU B 1 334 ? 16.016 -22.219 -21.578 1 97.56 334 GLU B O 1
ATOM 5395 N N . TYR B 1 335 ? 16.625 -20.344 -20.531 1 98 335 TYR B N 1
ATOM 5396 C CA . TYR B 1 335 ? 17.75 -20.984 -19.859 1 98 335 TYR B CA 1
ATOM 5397 C C . TYR B 1 335 ? 17.281 -22.141 -18.984 1 98 335 TYR B C 1
ATOM 5399 O O . TYR B 1 335 ? 17.797 -23.25 -19.109 1 98 335 TYR B O 1
ATOM 5407 N N . VAL B 1 336 ? 16.328 -21.906 -18.141 1 98.38 336 VAL B N 1
ATOM 5408 C CA . VAL B 1 336 ? 15.828 -22.891 -17.188 1 98.38 336 VAL B CA 1
ATOM 5409 C C . VAL B 1 336 ? 15.227 -24.094 -17.922 1 98.38 336 VAL B C 1
ATOM 5411 O O . VAL B 1 336 ? 15.484 -25.234 -17.578 1 98.38 336 VAL B O 1
ATOM 5414 N N . ILE B 1 337 ? 14.453 -23.844 -18.953 1 98.56 337 ILE B N 1
ATOM 5415 C CA . ILE B 1 337 ? 13.758 -24.875 -19.719 1 98.56 337 ILE B CA 1
ATOM 5416 C C . ILE B 1 337 ? 14.773 -25.719 -20.484 1 98.56 337 ILE B C 1
ATOM 5418 O O . ILE B 1 337 ? 14.695 -26.953 -20.453 1 98.56 337 ILE B O 1
ATOM 5422 N N . LYS B 1 338 ? 15.734 -25.078 -21.078 1 98.25 338 LYS B N 1
ATOM 5423 C CA . LYS B 1 338 ? 16.75 -25.797 -21.844 1 98.25 338 LYS B CA 1
ATOM 5424 C C . LYS B 1 338 ? 17.656 -26.625 -20.922 1 98.25 338 LYS B C 1
ATOM 5426 O O . LYS B 1 338 ? 17.984 -27.766 -21.234 1 98.25 338 LYS B O 1
ATOM 5431 N N . MET B 1 339 ? 18.031 -26.016 -19.828 1 98.56 339 MET B N 1
ATOM 5432 C CA . MET B 1 339 ? 18.906 -26.719 -18.891 1 98.56 339 MET B CA 1
ATOM 5433 C C . MET B 1 339 ? 18.172 -27.891 -18.234 1 98.56 339 MET B C 1
ATOM 5435 O O . MET B 1 339 ? 18.812 -28.844 -17.797 1 98.56 339 MET B O 1
ATOM 5439 N N . ALA B 1 340 ? 16.891 -27.859 -18.219 1 98.56 340 ALA B N 1
ATOM 5440 C CA . ALA B 1 340 ? 16.109 -28.969 -17.688 1 98.56 340 ALA B CA 1
ATOM 5441 C C . ALA B 1 340 ? 15.992 -30.109 -18.703 1 98.56 340 ALA B C 1
ATOM 5443 O O . ALA B 1 340 ? 15.516 -31.188 -18.375 1 98.56 340 ALA B O 1
ATOM 5444 N N . GLY B 1 341 ? 16.406 -29.859 -19.953 1 97.75 341 GLY B N 1
ATOM 5445 C CA . GLY B 1 341 ? 16.516 -30.922 -20.938 1 97.75 341 GLY B CA 1
ATOM 5446 C C . GLY B 1 341 ? 15.422 -30.891 -21.984 1 97.75 341 GLY B C 1
ATOM 5447 O O . GLY B 1 341 ? 15.312 -31.797 -22.812 1 97.75 341 GLY B O 1
ATOM 5448 N N . PHE B 1 342 ? 14.578 -29.891 -21.984 1 97.94 342 PHE B N 1
ATOM 5449 C CA . PHE B 1 342 ? 13.547 -29.766 -23 1 97.94 342 PHE B CA 1
ATOM 5450 C C . PHE B 1 342 ? 14.141 -29.266 -24.328 1 97.94 342 PHE B C 1
ATOM 5452 O O . PHE B 1 342 ? 15.062 -28.469 -24.328 1 97.94 342 PHE B O 1
ATOM 5459 N N . SER B 1 343 ? 13.586 -29.703 -25.422 1 95.56 343 SER B N 1
ATOM 5460 C CA . SER B 1 343 ? 14.141 -29.406 -26.734 1 95.56 343 SER B CA 1
ATOM 5461 C C . SER B 1 343 ? 13.555 -28.125 -27.312 1 95.56 343 SER B C 1
ATOM 5463 O O . SER B 1 343 ? 14.195 -27.453 -28.109 1 95.56 343 SER B O 1
ATOM 5465 N N . SER B 1 344 ? 12.305 -27.891 -26.984 1 95.81 344 SER B N 1
ATOM 5466 C CA . SER B 1 344 ? 11.625 -26.703 -27.5 1 95.81 344 SER B CA 1
ATOM 5467 C C . SER B 1 344 ? 10.555 -26.219 -26.516 1 95.81 344 SER B C 1
ATOM 5469 O O . SER B 1 344 ? 10.172 -26.938 -25.594 1 95.81 344 SER B O 1
ATOM 5471 N N . PHE B 1 345 ? 10.211 -24.984 -26.688 1 97.06 345 PHE B N 1
ATOM 5472 C CA . PHE B 1 345 ? 9.102 -24.438 -25.906 1 97.06 345 PHE B CA 1
ATOM 5473 C C . PHE B 1 345 ? 8.398 -23.328 -26.688 1 97.06 345 PHE B C 1
ATOM 5475 O O . PHE B 1 345 ? 8.969 -22.766 -27.609 1 97.06 345 PHE B O 1
ATOM 5482 N N . THR B 1 346 ? 7.191 -23.094 -26.422 1 96.19 346 THR B N 1
ATOM 5483 C CA . THR B 1 346 ? 6.402 -21.984 -26.938 1 96.19 346 THR B CA 1
ATOM 5484 C C . THR B 1 346 ? 5.832 -21.141 -25.812 1 96.19 346 THR B C 1
ATOM 5486 O O . THR B 1 346 ? 5.699 -21.625 -24.688 1 96.19 346 THR B O 1
ATOM 5489 N N . VAL B 1 347 ? 5.598 -19.891 -26.062 1 95.12 347 VAL B N 1
ATOM 5490 C CA . VAL B 1 347 ? 5.012 -18.984 -25.094 1 95.12 347 VAL B CA 1
ATOM 5491 C C . VAL B 1 347 ? 3.713 -18.391 -25.641 1 95.12 347 VAL B C 1
ATOM 5493 O O . VAL B 1 347 ? 3.68 -17.906 -26.781 1 95.12 347 VAL B O 1
ATOM 5496 N N . LYS B 1 348 ? 2.666 -18.547 -24.891 1 93.81 348 LYS B N 1
ATOM 5497 C CA . LYS B 1 348 ? 1.379 -17.938 -25.234 1 93.81 348 LYS B CA 1
ATOM 5498 C C . LYS B 1 348 ? 0.994 -16.859 -24.234 1 93.81 348 LYS B C 1
ATOM 5500 O O . LYS B 1 348 ? 0.894 -17.125 -23.031 1 93.81 348 LYS B O 1
ATOM 5505 N N . HIS B 1 349 ? 0.826 -15.68 -24.75 1 90.88 349 HIS B N 1
ATOM 5506 C CA . HIS B 1 349 ? 0.299 -14.609 -23.922 1 90.88 349 HIS B CA 1
ATOM 5507 C C . HIS B 1 349 ? -1.225 -14.648 -23.875 1 90.88 349 HIS B C 1
ATOM 5509 O O . HIS B 1 349 ? -1.883 -14.711 -24.906 1 90.88 349 HIS B O 1
ATOM 5515 N N . ILE B 1 350 ? -1.735 -14.758 -22.656 1 91.06 350 ILE B N 1
ATOM 5516 C CA . ILE B 1 350 ? -3.18 -14.812 -22.469 1 91.06 350 ILE B CA 1
ATOM 5517 C C . ILE B 1 350 ? -3.646 -13.562 -21.734 1 91.06 350 ILE B C 1
ATOM 5519 O O . ILE B 1 350 ? -2.83 -12.734 -21.312 1 91.06 350 ILE B O 1
ATOM 5523 N N . HIS B 1 351 ? -4.969 -13.367 -21.625 1 87.81 351 HIS B N 1
ATOM 5524 C CA . HIS B 1 351 ? -5.516 -12.203 -20.938 1 87.81 351 HIS B CA 1
ATOM 5525 C C . HIS B 1 351 ? -5.496 -12.398 -19.422 1 87.81 351 HIS B C 1
ATOM 5527 O O . HIS B 1 351 ? -6.555 -12.477 -18.797 1 87.81 351 HIS B O 1
ATOM 5533 N N . ALA B 1 352 ? -4.387 -12.484 -18.828 1 91.94 352 ALA B N 1
ATOM 5534 C CA . ALA B 1 352 ? -4.09 -12.633 -17.406 1 91.94 352 ALA B CA 1
ATOM 5535 C C . ALA B 1 352 ? -2.674 -12.164 -17.078 1 91.94 352 ALA B C 1
ATOM 5537 O O . ALA B 1 352 ? -1.899 -11.844 -17.984 1 91.94 352 ALA B O 1
ATOM 5538 N N . VAL B 1 353 ? -2.381 -12.016 -15.859 1 92.88 353 VAL B N 1
ATOM 5539 C CA . VAL B 1 353 ? -1.036 -11.656 -15.422 1 92.88 353 VAL B CA 1
ATOM 5540 C C . VAL B 1 353 ? -0.036 -12.703 -15.914 1 92.88 353 VAL B C 1
ATOM 5542 O O . VAL B 1 353 ? 1.087 -12.359 -16.297 1 92.88 353 VAL B O 1
ATOM 5545 N N . GLN B 1 354 ? -0.476 -13.898 -15.977 1 95.5 354 GLN B N 1
ATOM 5546 C CA . GLN B 1 354 ? 0.371 -15.031 -16.328 1 95.5 354 GLN B CA 1
ATOM 5547 C C . GLN B 1 354 ? 0.471 -15.18 -17.844 1 95.5 354 GLN B C 1
ATOM 5549 O O . GLN B 1 354 ? -0.4 -14.711 -18.578 1 95.5 354 GLN B O 1
ATOM 5554 N N . SER B 1 355 ? 1.482 -15.711 -18.266 1 95.31 355 SER B N 1
ATOM 5555 C CA . SER B 1 355 ? 1.641 -16.328 -19.578 1 95.31 355 SER B CA 1
ATOM 5556 C C . SER B 1 355 ? 1.732 -17.844 -19.469 1 95.31 355 SER B C 1
ATOM 5558 O O . SER B 1 355 ? 1.956 -18.391 -18.375 1 95.31 355 SER B O 1
ATOM 5560 N N . VAL B 1 356 ? 1.438 -18.484 -20.594 1 97.56 356 VAL B N 1
ATOM 5561 C CA . VAL B 1 356 ? 1.532 -19.938 -20.656 1 97.56 356 VAL B CA 1
ATOM 5562 C C . VAL B 1 356 ? 2.771 -20.344 -21.438 1 97.56 356 VAL B C 1
ATOM 5564 O O . VAL B 1 356 ? 2.906 -20 -22.625 1 97.56 356 VAL B O 1
ATOM 5567 N N . ILE B 1 357 ? 3.691 -21 -20.797 1 97.94 357 ILE B N 1
ATOM 5568 C CA . ILE B 1 357 ? 4.871 -21.562 -21.438 1 97.94 357 ILE B CA 1
ATOM 5569 C C . ILE B 1 357 ? 4.711 -23.078 -21.578 1 97.94 357 ILE B C 1
ATOM 5571 O O . ILE B 1 357 ? 4.512 -23.781 -20.578 1 97.94 357 ILE B O 1
ATOM 5575 N N . LEU B 1 358 ? 4.742 -23.578 -22.781 1 97.88 358 LEU B N 1
ATOM 5576 C CA . LEU B 1 358 ? 4.672 -25 -23.047 1 97.88 358 LEU B CA 1
ATOM 5577 C C . LEU B 1 358 ? 6.035 -25.547 -23.453 1 97.88 358 LEU B C 1
ATOM 5579 O O . LEU B 1 358 ? 6.602 -25.125 -24.469 1 97.88 358 LEU B O 1
ATOM 5583 N N . ALA B 1 359 ? 6.547 -26.406 -22.641 1 98 359 ALA B N 1
ATOM 5584 C CA . ALA B 1 359 ? 7.836 -27.031 -22.938 1 98 359 ALA B CA 1
ATOM 5585 C C . ALA B 1 359 ? 7.66 -28.469 -23.422 1 98 359 ALA B C 1
ATOM 5587 O O . ALA B 1 359 ? 6.844 -29.219 -22.891 1 98 359 ALA B O 1
ATOM 5588 N N . PHE B 1 360 ? 8.453 -28.797 -24.422 1 95.56 360 PHE B N 1
ATOM 5589 C CA . PHE B 1 360 ? 8.32 -30.094 -25.062 1 95.56 360 PHE B CA 1
ATOM 5590 C C . PHE B 1 360 ? 9.648 -30.844 -25.031 1 95.56 360 PHE B C 1
ATOM 5592 O O . PHE B 1 360 ? 10.711 -30.25 -24.906 1 95.56 360 PHE B O 1
ATOM 5599 N N . TYR B 1 361 ? 9.531 -32.188 -25.125 1 91.75 361 TYR B N 1
ATOM 5600 C CA . TYR B 1 361 ? 10.719 -33.031 -25.156 1 91.75 361 TYR B CA 1
ATOM 5601 C C . TYR B 1 361 ? 11.609 -32.656 -26.328 1 91.75 361 TYR B C 1
ATOM 5603 O O . TYR B 1 361 ? 11.117 -32.312 -27.406 1 91.75 361 TYR B O 1
#

Nearest PDB structures (foldseek):
  5icc-assembly1_A  TM=9.378E-01  e=2.477E-35  Thalictrum flavum subsp. glaucum
  6neh-assembly1_B  TM=8.898E-01  e=9.246E-31  Thalictrum flavum subsp. glaucum
  6cig-assembly1_A  TM=8.768E-01  e=4.465E-31  Medicago sativa
  6nej-assembly1_A  TM=8.962E-01  e=7.816E-31  Thalictrum flavum subsp. glaucum
  4pgh-assembly2_C  TM=8.410E-01  e=2.039E-31  Sorghum bicolor

Solvent-accessible surface area (backbone atoms only — not comparable to full-atom values): 36391 Å² total; per-residue (Å²): 119,68,62,62,55,49,51,52,51,54,50,50,52,50,49,52,49,52,49,44,42,57,48,28,71,54,55,51,50,57,42,37,52,17,50,50,61,26,44,53,52,48,26,39,40,76,61,36,53,49,47,52,36,58,72,66,71,48,66,35,34,52,66,54,50,18,66,76,61,47,31,26,51,72,55,44,42,54,53,49,51,51,40,30,74,70,58,32,28,40,74,42,77,48,95,88,35,68,17,37,34,84,31,63,44,28,51,23,38,18,84,61,67,71,66,14,41,29,45,35,32,53,43,51,67,27,70,82,60,46,55,12,44,80,36,42,44,54,32,33,26,61,86,38,53,39,15,24,29,71,67,71,73,39,47,56,66,62,47,23,72,76,32,59,70,55,36,50,36,53,34,45,19,53,36,28,52,30,58,57,46,45,61,54,48,52,66,77,42,43,75,76,56,56,88,46,55,25,37,27,26,51,60,33,48,48,27,52,51,44,48,54,49,27,71,75,40,69,77,29,42,23,31,25,28,22,43,55,79,47,42,73,68,31,68,88,48,92,75,50,42,77,42,64,44,49,56,82,77,49,45,74,75,26,39,23,34,36,32,57,79,45,60,40,56,35,32,65,70,55,37,20,52,36,46,34,30,42,56,70,20,24,40,80,86,78,18,40,39,39,41,34,39,43,67,43,86,55,81,86,55,95,62,58,68,69,41,50,52,51,35,50,50,49,27,51,48,23,48,27,43,24,78,54,14,36,59,38,35,66,68,55,46,50,50,36,47,45,72,32,62,35,70,45,69,52,77,43,84,53,101,56,61,37,28,40,33,42,35,29,94,118,71,63,62,56,48,53,51,51,55,51,51,51,49,48,52,49,51,49,45,42,55,49,29,70,55,55,52,50,56,42,38,52,18,50,50,61,26,42,53,51,49,26,40,41,72,62,37,51,49,47,52,38,59,71,66,70,48,67,36,34,53,65,54,49,18,66,76,60,47,31,25,52,72,55,43,44,55,53,48,51,51,39,30,75,69,57,31,28,39,74,42,77,48,96,89,34,67,18,36,33,83,31,62,45,28,52,22,38,18,84,61,67,72,65,14,40,30,46,36,34,53,42,50,68,27,71,81,58,46,55,12,46,82,36,42,46,55,33,33,26,61,86,38,54,40,15,24,27,71,66,70,74,40,46,56,65,62,46,23,72,76,32,58,71,57,36,49,38,51,32,46,18,54,37,29,51,31,57,59,45,45,63,54,48,50,64,75,41,44,73,74,56,55,88,46,54,25,37,26,26,49,60,32,49,50,27,51,52,45,49,55,47,27,72,76,39,68,76,29,45,23,32,26,28,21,43,54,80,47,41,74,70,32,66,87,48,91,75,50,42,78,43,63,43,48,56,83,77,49,46,73,73,26,39,23,35,35,35,57,79,45,60,42,55,36,32,64,71,53,36,23,51,35,45,34,29,45,57,71,20,24,40,79,86,80,18,38,40,38,41,35,38,44,66,43,86,56,84,85,53,96,64,58,68,68,40,50,53,50,37,49,51,49,26,52,50,23,48,28,44,25,78,54,13,36,60,38,34,65,69,56,46,51,49,35,45,44,72,33,62,35,70,44,68,50,77,44,84,54,102,54,62,39,28,42,32,40,35,28,93

Organism: Vigna unguiculata (NCBI:txid3917)